Protein AF-A0A4S8II82-F1 (afdb_monomer)

pLDDT: mean 70.79, std 25.89, range [27.41, 98.06]

Foldseek 3Di:
DDDDDDDDDDDDDDDDDDDDDDDDDDDDDDDDDDDDDDDDDDDDDDDDDDDPDPPDDPPPPDDPPCQDQDPDDPDQQDADDFVLQLVLVVLCLCLQLVVLVLCCQVDPDPPADPDPQGRDHDLVVCQVCCVVSVPPDRPVVVQVLFVLAHDDDPDDDDRDDDHRPPVLVVLLVVQCVVCLVVLLLLVLVLLLLFPQSKAFVVLCCVCCQQLVHDNVCVPVRCVVCVQFWDWDFDPPDDPGTIMIGGNDDDVVSQAFPQRVVDVVVDDDDAFFQGADQFDAHPPRDDDPSLVVVSVVLSRGTQDGSSDDPVVDDPNGSNLLNSLLNSLQRNLVSTPQSKDFLVSVVVSCVRSVHDNCSSVSLSSRCRQWHWHCPPVTTMIHGPVQDDRSDGPDDRSNVVSSVVVSCSSCVVVVVVVVVVVVVVVVVDDDDDDDDDDDDDDDDDDDDDPDPDPDDDDDDDDDDDDDPDDDDDDDDDDDDDDDDDDDDDDDDDDDDDDDDD

Nearest PDB structures (foldseek):
  6fvy-assembly1_O  TM=4.590E-01  e=2.208E-01  Saccharomyces cerevisiae S288C

Sequence (498 aa):
MGFLAQSRFRLTKNPSKTRTGSVVGHGLSSIRSKPRRGRTIPPPTMPQPPAFCRLLSRLHRRPPISQPRRSFVDARVKWIRDRALDHAVEKEKHLQPFHALKDLLLFPSSAASSSPSGPSFPLAFIASHAADLRLPFRPIRFIRLFPSAFIASRSCPLPPPALPPAPLHDDERRAFEAVRPDAADRLLRLLMLVPRRRLPLCLVDRLRWDLGLPRDYARSLLPDYPDYFQIVPSTTGVGGALDLELVLYRKDLAVSAMERYAMKTGGYKKGMSLAFPLHFSRGFDLEKKVRKWLDEWQNLPYISPYEDASHLVPKSDLAEKWMVAMLHEVLHLFVPKKTEKENLVLLGDHLGLSPGFRKVITRHPGIFYVSNKLKTQTVVLREAYRRDLLVVKHPLMGLRYQYIHLMHKGKETDAKKKHSKSRIGAAHGSIDNDITPEDEESEEEDDEDEEEEEELSAASGVDTEDESDDECVSQSSTMEQRETTRHGTNRRVMLKNI

InterPro domains:
  IPR021099 Plant organelle RNA recognition domain [PF11955] (81-411)
  IPR045040 PORR family [PTHR31476] (68-452)

Organism: Musa balbisiana (NCBI:txid52838)

Solvent-accessible surface area (backbone atoms only — not comparable to full-atom values): 32759 Å² total; per-residue (Å²): 138,87,86,89,83,87,87,87,88,80,88,89,84,90,90,87,89,89,82,93,85,92,84,90,82,85,81,87,82,89,84,89,79,86,89,86,90,80,85,90,80,87,85,87,90,80,84,85,80,82,95,80,81,92,78,88,82,89,77,81,81,70,76,80,80,80,71,63,74,54,87,75,72,83,69,79,59,81,86,69,83,46,70,38,55,39,47,47,54,54,71,49,72,59,49,66,32,48,50,43,51,50,50,51,48,74,58,60,64,93,87,59,63,94,50,102,61,54,72,59,76,60,68,68,59,51,52,75,43,31,72,84,32,58,50,95,57,62,56,72,61,54,40,65,68,22,60,58,52,35,83,91,80,86,83,75,101,62,82,61,76,76,64,60,57,61,68,62,55,51,50,50,52,52,45,52,64,75,42,40,67,60,34,51,52,36,54,50,47,55,32,63,46,19,80,79,26,53,45,49,42,71,57,50,61,70,43,24,71,37,45,58,50,62,98,55,28,81,75,76,46,41,73,84,36,60,68,42,42,43,83,41,79,34,93,86,47,85,84,82,38,47,20,41,31,58,65,53,89,58,71,88,67,60,60,44,65,67,54,55,50,36,58,74,74,53,90,68,55,95,66,42,56,57,63,77,72,73,50,68,45,89,90,70,79,70,56,71,68,59,45,54,49,48,55,56,57,35,60,37,64,43,58,57,56,69,51,90,63,86,85,50,57,84,79,22,66,64,41,51,49,36,52,50,42,37,53,50,39,54,32,65,45,18,71,77,27,38,47,50,46,65,60,52,53,65,46,30,66,54,47,70,52,62,84,68,55,69,54,48,54,60,66,38,53,34,41,30,40,77,34,70,60,92,90,39,52,33,39,32,43,40,80,46,41,56,66,56,41,65,66,76,82,47,70,70,58,54,51,50,52,52,50,47,50,45,45,48,57,40,56,56,58,52,51,53,53,50,56,56,56,61,53,73,78,67,80,88,81,88,84,89,82,91,89,86,90,78,90,79,83,83,78,82,81,79,82,79,80,84,73,87,76,82,83,78,90,75,81,94,76,87,84,83,84,80,84,83,84,85,81,90,81,89,85,89,81,85,87,86,84,88,77,90,86,88,80,89,82,88,86,83,90,85,82,87,86,134

Mean predicted aligned error: 17.54 Å

Radius of gyration: 35.25 Å; Cα contacts (8 Å, |Δi|>4): 409; chains: 1; bounding box: 118×95×107 Å

Structure (mmCIF, N/CA/C/O backbone):
data_AF-A0A4S8II82-F1
#
_entry.id   AF-A0A4S8II82-F1
#
loop_
_atom_site.group_PDB
_atom_site.id
_atom_site.type_symbol
_atom_site.label_atom_id
_atom_site.label_alt_id
_atom_site.label_comp_id
_atom_site.label_asym_id
_atom_site.label_entity_id
_atom_site.label_seq_id
_atom_site.pdbx_PDB_ins_code
_atom_site.Cartn_x
_atom_site.Cartn_y
_atom_site.Cartn_z
_atom_site.occupancy
_atom_site.B_iso_or_equiv
_atom_site.auth_seq_id
_atom_site.auth_comp_id
_atom_site.auth_asym_id
_atom_site.auth_atom_id
_atom_site.pdbx_PDB_model_num
ATOM 1 N N . MET A 1 1 ? -12.672 -26.661 -49.103 1.00 34.97 1 MET A N 1
ATOM 2 C CA . MET A 1 1 ? -14.026 -26.438 -49.653 1.00 34.97 1 MET A CA 1
ATOM 3 C C . MET A 1 1 ? -14.680 -25.360 -48.785 1.00 34.97 1 MET A C 1
ATOM 5 O O . MET A 1 1 ? -15.247 -25.699 -47.766 1.00 34.97 1 MET A O 1
ATOM 9 N N . GLY A 1 2 ? -14.421 -24.061 -48.917 1.00 32.94 2 GLY A N 1
ATOM 10 C CA . GLY A 1 2 ? -14.462 -23.217 -50.109 1.00 32.94 2 GLY A CA 1
ATOM 11 C C . GLY A 1 2 ? -15.821 -22.513 -50.133 1.00 32.94 2 GLY A C 1
ATOM 12 O O . GLY A 1 2 ? -16.792 -23.199 -50.392 1.00 32.94 2 GLY A O 1
ATOM 13 N N . PHE A 1 3 ? -15.887 -21.217 -49.799 1.00 32.12 3 PHE A N 1
ATOM 14 C CA . PHE A 1 3 ? -16.589 -20.176 -50.572 1.00 32.12 3 PHE A CA 1
ATOM 15 C C . PHE A 1 3 ? -16.378 -18.780 -49.951 1.00 32.12 3 PHE A C 1
ATOM 17 O O . PHE A 1 3 ? -16.692 -18.524 -48.792 1.00 32.12 3 PHE A O 1
ATOM 24 N N . LEU A 1 4 ? -15.794 -17.901 -50.771 1.00 35.97 4 LEU A N 1
ATOM 25 C CA . LEU A 1 4 ? -15.682 -16.450 -50.621 1.00 35.97 4 LEU A CA 1
ATOM 26 C C . LEU A 1 4 ? -17.060 -15.778 -50.748 1.00 35.97 4 LEU A C 1
ATOM 28 O O . LEU A 1 4 ? -17.843 -16.178 -51.604 1.00 35.97 4 LEU A O 1
ATOM 32 N N . ALA A 1 5 ? -17.249 -14.639 -50.075 1.00 38.97 5 ALA A N 1
ATOM 33 C CA . ALA A 1 5 ? -18.019 -13.524 -50.631 1.00 38.97 5 ALA A CA 1
ATOM 34 C C . ALA A 1 5 ? -17.519 -12.180 -50.067 1.00 38.97 5 ALA A C 1
ATOM 36 O O . ALA A 1 5 ? -17.706 -11.858 -48.897 1.00 38.97 5 ALA A O 1
ATOM 37 N N . GLN A 1 6 ? -16.857 -11.403 -50.927 1.00 33.62 6 GLN A N 1
ATOM 38 C CA . GLN A 1 6 ? -16.626 -9.968 -50.759 1.00 33.62 6 GLN A CA 1
ATOM 39 C C . GLN A 1 6 ? -17.893 -9.209 -51.169 1.00 33.62 6 GLN A C 1
ATOM 41 O O . GLN A 1 6 ? -18.520 -9.568 -52.161 1.00 33.62 6 GLN A O 1
ATOM 46 N N . SER A 1 7 ? -18.194 -8.090 -50.509 1.00 32.97 7 SER A N 1
ATOM 47 C CA . SER A 1 7 ? -18.960 -7.018 -51.145 1.00 32.97 7 SER A CA 1
ATOM 48 C C . SER A 1 7 ? -18.387 -5.658 -50.753 1.00 32.97 7 SER A C 1
ATOM 50 O O . SER A 1 7 ? -18.339 -5.284 -49.582 1.00 32.97 7 SER A O 1
ATOM 52 N N . ARG A 1 8 ? -17.884 -4.952 -51.768 1.00 32.72 8 ARG A N 1
ATOM 53 C CA . ARG A 1 8 ? -17.504 -3.538 -51.762 1.00 32.72 8 ARG A CA 1
ATOM 54 C C . ARG A 1 8 ? -18.660 -2.760 -52.387 1.00 32.72 8 ARG A C 1
ATOM 56 O O . ARG A 1 8 ? -19.096 -3.131 -53.470 1.00 32.72 8 ARG A O 1
ATOM 63 N N . PHE A 1 9 ? -19.035 -1.622 -51.811 1.00 30.92 9 PHE A N 1
ATOM 64 C CA . PHE A 1 9 ? -19.701 -0.549 -52.554 1.00 30.92 9 PHE A CA 1
ATOM 65 C C . PHE A 1 9 ? -19.008 0.785 -52.262 1.00 30.92 9 PHE A C 1
ATOM 67 O O . PHE A 1 9 ? -18.718 1.121 -51.115 1.00 30.92 9 PHE A O 1
ATOM 74 N N . ARG A 1 10 ? -18.673 1.507 -53.335 1.00 31.06 10 ARG A N 1
ATOM 75 C CA . ARG A 1 10 ? -17.987 2.805 -53.359 1.00 31.06 10 ARG A CA 1
ATOM 76 C C . ARG A 1 10 ? -18.924 3.865 -53.948 1.00 31.06 10 ARG A C 1
ATOM 78 O O . ARG A 1 10 ? -19.571 3.593 -54.946 1.00 31.06 10 ARG A O 1
ATOM 85 N N . LEU A 1 11 ? -18.811 5.067 -53.371 1.00 30.30 11 LEU A N 1
ATOM 86 C CA . LEU A 1 11 ? -18.958 6.423 -53.932 1.00 30.30 11 LEU A CA 1
ATOM 87 C C . LEU A 1 11 ? -20.251 6.835 -54.655 1.00 30.30 11 LEU A C 1
ATOM 89 O O . LEU A 1 11 ? -20.523 6.345 -55.738 1.00 30.30 11 LEU A O 1
ATOM 93 N N . THR A 1 12 ? -20.792 7.983 -54.222 1.00 30.86 12 THR A N 1
ATOM 94 C CA . THR A 1 12 ? -20.881 9.197 -55.065 1.00 30.86 12 THR A CA 1
ATOM 95 C C . THR A 1 12 ? -20.719 10.466 -54.217 1.00 30.86 12 THR A C 1
ATOM 97 O O . THR A 1 12 ? -21.045 10.487 -53.034 1.00 30.86 12 THR A O 1
ATOM 100 N N . LYS A 1 13 ? -20.172 11.517 -54.834 1.00 33.19 13 LYS A N 1
ATOM 101 C CA . LYS A 1 13 ? -19.740 12.804 -54.266 1.00 33.19 13 LYS A CA 1
ATOM 102 C C . LYS A 1 13 ? -20.395 13.937 -55.081 1.00 33.19 13 LYS A C 1
ATOM 104 O O . LYS A 1 13 ? -20.659 13.713 -56.260 1.00 33.19 13 LYS A O 1
ATOM 109 N N . ASN A 1 14 ? -20.453 15.144 -54.495 1.00 32.50 14 ASN A N 1
ATOM 110 C CA . ASN A 1 14 ? -20.516 16.493 -55.122 1.00 32.50 14 ASN A CA 1
ATOM 111 C C . ASN A 1 14 ? -21.921 17.186 -55.223 1.00 32.50 14 ASN A C 1
ATOM 113 O O . ASN A 1 14 ? -22.923 16.536 -54.954 1.00 32.50 14 ASN A O 1
ATOM 117 N N . PRO A 1 15 ? -22.010 18.519 -55.494 1.00 53.16 15 PRO A N 1
ATOM 118 C CA . PRO A 1 15 ? -22.043 19.583 -54.463 1.00 53.16 15 PRO A CA 1
ATOM 119 C C . PRO A 1 15 ? -23.023 20.754 -54.796 1.00 53.16 15 PRO A C 1
ATOM 121 O O . PRO A 1 15 ? -23.588 20.792 -55.879 1.00 53.16 15 PRO A O 1
ATOM 124 N N . SER A 1 16 ? -23.146 21.788 -53.944 1.00 30.77 16 SER A N 1
ATOM 125 C CA . SER A 1 16 ? -23.405 23.182 -54.398 1.00 30.77 16 SER A CA 1
ATOM 126 C C . SER A 1 16 ? -23.344 24.220 -53.265 1.00 30.77 16 SER A C 1
ATOM 128 O O . SER A 1 16 ? -23.937 24.041 -52.205 1.00 30.77 16 SER A O 1
ATOM 130 N N . LYS A 1 17 ? -22.629 25.323 -53.531 1.00 34.03 17 LYS A N 1
ATOM 131 C CA . LYS A 1 17 ? -22.548 26.591 -52.773 1.00 34.03 17 LYS A CA 1
ATOM 132 C C . LYS A 1 17 ? -23.649 27.574 -53.210 1.00 34.03 17 LYS A C 1
ATOM 134 O O . LYS A 1 17 ? -24.075 27.467 -54.348 1.00 34.03 17 LYS A O 1
ATOM 139 N N . THR A 1 18 ? -23.924 28.576 -52.349 1.00 32.53 18 THR A N 1
ATOM 140 C CA . THR A 1 18 ? -24.274 30.024 -52.549 1.00 32.53 18 THR A CA 1
ATOM 141 C C . THR A 1 18 ? -25.428 30.442 -51.610 1.00 32.53 18 THR A C 1
ATOM 143 O O . THR A 1 18 ? -26.318 29.631 -51.426 1.00 32.53 18 THR A O 1
ATOM 146 N N . ARG A 1 19 ? -25.582 31.643 -51.019 1.00 29.03 19 ARG A N 1
ATOM 147 C CA . ARG A 1 19 ? -24.801 32.891 -50.839 1.00 29.03 19 ARG A CA 1
ATOM 148 C C . ARG A 1 19 ? -25.721 33.895 -50.061 1.00 29.03 19 ARG A C 1
ATOM 150 O O . ARG A 1 19 ? -26.850 34.082 -50.476 1.00 29.03 19 ARG A O 1
ATOM 157 N N . THR A 1 20 ? -25.211 34.512 -48.978 1.00 33.06 20 THR A N 1
ATOM 158 C CA . THR A 1 20 ? -25.446 35.877 -48.387 1.00 33.06 20 THR A CA 1
ATOM 159 C C . THR A 1 20 ? -26.822 36.496 -48.016 1.00 33.06 20 THR A C 1
ATOM 161 O O . THR A 1 20 ? -27.708 36.577 -48.855 1.00 33.06 20 THR A O 1
ATOM 164 N N . GLY A 1 21 ? -26.831 37.190 -46.849 1.00 28.27 21 GLY A N 1
ATOM 165 C CA . GLY A 1 21 ? -27.527 38.475 -46.536 1.00 28.27 21 GLY A CA 1
ATOM 166 C C . GLY A 1 21 ? -28.371 38.444 -45.239 1.00 28.27 21 GLY A C 1
ATOM 167 O O . GLY A 1 21 ? -29.439 37.858 -45.261 1.00 28.27 21 GLY A O 1
ATOM 168 N N . SER A 1 22 ? -27.904 38.811 -44.030 1.00 28.31 22 SER A N 1
ATOM 169 C CA . SER A 1 22 ? -27.637 40.137 -43.400 1.00 28.31 22 SER A CA 1
ATOM 170 C C . SER A 1 22 ? -28.824 41.114 -43.334 1.00 28.31 22 SER A C 1
ATOM 172 O O . SER A 1 22 ? -29.153 41.643 -44.384 1.00 28.31 22 SER A O 1
ATOM 174 N N . VAL A 1 23 ? -29.356 41.406 -42.124 1.00 32.66 23 VAL A N 1
ATOM 175 C CA . VAL A 1 23 ? -29.746 42.744 -41.577 1.00 32.66 23 VAL A CA 1
ATOM 176 C C . VAL A 1 23 ? -29.895 42.642 -40.031 1.00 32.66 23 VAL A C 1
ATOM 178 O O . VAL A 1 23 ? -30.739 41.899 -39.548 1.00 32.66 23 VAL A O 1
ATOM 181 N N . VAL A 1 24 ? -28.940 43.186 -39.257 1.00 33.00 24 VAL A N 1
ATOM 182 C CA . VAL A 1 24 ? -28.978 44.332 -38.299 1.00 33.00 24 VAL A CA 1
ATOM 183 C C . VAL A 1 24 ? -30.007 44.305 -37.149 1.00 33.00 24 VAL A C 1
ATOM 185 O O . VAL A 1 24 ? -31.209 44.257 -37.371 1.00 33.00 24 VAL A O 1
ATOM 188 N N . GLY A 1 25 ? -29.510 44.518 -35.918 1.00 30.92 25 GLY A N 1
ATOM 189 C CA . GLY A 1 25 ? -30.302 44.977 -34.769 1.00 30.92 25 GLY A CA 1
ATOM 190 C C . GLY A 1 25 ? -29.513 45.042 -33.451 1.00 30.92 25 GLY A C 1
ATOM 191 O O . GLY A 1 25 ? -29.401 44.044 -32.752 1.00 30.92 25 GLY A O 1
ATOM 192 N N . HIS A 1 26 ? -28.963 46.220 -33.141 1.00 31.69 26 HIS A N 1
ATOM 193 C CA . HIS A 1 26 ? -28.290 46.644 -31.896 1.00 31.69 26 HIS A CA 1
ATOM 194 C C . HIS A 1 26 ? -29.115 46.298 -30.627 1.00 31.69 26 HIS A C 1
ATOM 196 O O . HIS A 1 26 ? -30.333 46.239 -30.690 1.00 31.69 26 HIS A O 1
ATOM 202 N N . GLY A 1 27 ? -28.577 46.022 -29.435 1.00 28.98 27 GLY A N 1
ATOM 203 C CA . GLY A 1 27 ? -27.488 46.694 -28.730 1.00 28.98 27 GLY A CA 1
ATOM 204 C C . GLY A 1 27 ? -28.051 47.655 -27.666 1.00 28.98 27 GLY A C 1
ATOM 205 O O . GLY A 1 27 ? -28.407 48.772 -28.005 1.00 28.98 27 GLY A O 1
ATOM 206 N N . LEU A 1 28 ? -28.054 47.204 -26.400 1.00 29.52 28 LEU A N 1
ATOM 207 C CA . LEU A 1 28 ? -27.974 47.977 -25.143 1.00 29.52 28 LEU A CA 1
ATOM 208 C C . LEU A 1 28 ? -29.065 49.024 -24.822 1.00 29.52 28 LEU A C 1
ATOM 210 O O . LEU A 1 28 ? -29.148 50.074 -25.442 1.00 29.52 28 LEU A O 1
ATOM 214 N N . SER A 1 29 ? -29.761 48.853 -23.692 1.00 29.94 29 SER A N 1
ATOM 215 C CA . SER A 1 29 ? -29.536 49.689 -22.493 1.00 29.94 29 SER A CA 1
ATOM 216 C C . SER A 1 29 ? -30.547 49.411 -21.374 1.00 29.94 29 SER A C 1
ATOM 218 O O . SER A 1 29 ? -31.754 49.302 -21.559 1.00 29.94 29 SER A O 1
ATOM 220 N N . SER A 1 30 ? -29.972 49.294 -20.180 1.00 27.84 30 SER A N 1
ATOM 221 C CA . SER A 1 30 ? -30.591 49.427 -18.866 1.00 27.84 30 SER A CA 1
ATOM 222 C C . SER A 1 30 ? -31.311 50.771 -18.728 1.00 27.84 30 SER A C 1
ATOM 224 O O . SER A 1 30 ? -30.749 51.769 -19.158 1.00 27.84 30 SER A O 1
ATOM 226 N N . ILE A 1 31 ? -32.475 50.812 -18.067 1.00 32.25 31 ILE A N 1
ATOM 227 C CA . ILE A 1 31 ? -32.811 51.816 -17.042 1.00 32.25 31 ILE A CA 1
ATOM 228 C C . ILE A 1 31 ? -33.993 51.310 -16.206 1.00 32.25 31 ILE A C 1
ATOM 230 O O . ILE A 1 31 ? -35.027 50.853 -16.683 1.00 32.25 31 ILE A O 1
ATOM 234 N N . ARG A 1 32 ? -33.770 51.412 -14.902 1.00 27.81 32 ARG A N 1
ATOM 235 C CA . ARG A 1 32 ? -34.630 51.092 -13.773 1.00 27.81 32 ARG A CA 1
ATOM 236 C C . ARG A 1 32 ? -35.510 52.307 -13.468 1.00 27.81 32 ARG A C 1
ATOM 238 O O . ARG A 1 32 ? -34.970 53.383 -13.230 1.00 27.81 32 ARG A O 1
ATOM 245 N N . SER A 1 33 ? -36.825 52.137 -13.346 1.00 31.55 33 SER A N 1
ATOM 246 C CA . SER A 1 33 ? -37.680 53.100 -12.637 1.00 31.55 33 SER A CA 1
ATOM 247 C C . SER A 1 33 ? -38.839 52.399 -11.911 1.00 31.55 33 SER A C 1
ATOM 249 O O . SER A 1 33 ? -39.635 51.659 -12.476 1.00 31.55 33 SER A O 1
ATOM 251 N N . LYS A 1 34 ? -38.871 52.610 -10.590 1.00 32.81 34 LYS A N 1
ATOM 252 C CA . LYS A 1 34 ? -39.990 52.360 -9.657 1.00 32.81 34 LYS A CA 1
ATOM 253 C C . LYS A 1 34 ? -41.171 53.286 -10.032 1.00 32.81 34 LYS A C 1
ATOM 255 O O . LYS A 1 34 ? -40.877 54.364 -10.551 1.00 32.81 34 LYS A O 1
ATOM 260 N N . PRO A 1 35 ? -42.456 52.999 -9.691 1.00 38.91 35 PRO A N 1
ATOM 261 C CA . PRO A 1 35 ? -42.912 53.253 -8.311 1.00 38.91 35 PRO A CA 1
ATOM 262 C C . PRO A 1 35 ? -44.172 52.519 -7.776 1.00 38.91 35 PRO A C 1
ATOM 264 O O . PRO A 1 35 ? -44.986 51.972 -8.502 1.00 38.91 35 PRO A O 1
ATOM 267 N N . ARG A 1 36 ? -44.347 52.719 -6.457 1.00 32.22 36 ARG A N 1
ATOM 268 C CA . ARG A 1 36 ? -45.591 52.927 -5.679 1.00 32.22 36 ARG A CA 1
ATOM 269 C C . ARG A 1 36 ? -46.283 51.760 -4.950 1.00 32.22 36 ARG A C 1
ATOM 271 O O . ARG A 1 36 ? -46.526 50.681 -5.463 1.00 32.22 36 ARG A O 1
ATOM 278 N N . ARG A 1 37 ? -46.588 52.092 -3.685 1.00 35.03 37 ARG A N 1
ATOM 279 C CA . ARG A 1 37 ? -47.259 51.341 -2.616 1.00 35.03 37 ARG A CA 1
ATOM 280 C C . ARG A 1 37 ? -48.743 51.109 -2.925 1.00 35.03 37 ARG A C 1
ATOM 282 O O . ARG A 1 37 ? -49.405 52.024 -3.406 1.00 35.03 37 ARG A O 1
ATOM 289 N N . GLY A 1 38 ? -49.270 49.965 -2.495 1.00 32.03 38 GLY A N 1
ATOM 290 C CA . GLY A 1 38 ? -50.700 49.657 -2.418 1.00 32.03 38 GLY A CA 1
ATOM 291 C C . GLY A 1 38 ? -50.959 48.610 -1.329 1.00 32.03 38 GLY A C 1
ATOM 292 O O . GLY A 1 38 ? -50.119 47.754 -1.091 1.00 32.03 38 GLY A O 1
ATOM 293 N N . ARG A 1 39 ? -52.068 48.776 -0.609 1.00 34.50 39 ARG A N 1
ATOM 294 C CA . ARG A 1 39 ? -52.406 48.216 0.710 1.00 34.50 39 ARG A CA 1
ATOM 295 C C . ARG A 1 39 ? -52.763 46.721 0.738 1.00 34.50 39 ARG A C 1
ATOM 297 O O . ARG A 1 39 ? -53.229 46.147 -0.235 1.00 34.50 39 ARG A O 1
ATOM 304 N N . THR A 1 40 ? -52.598 46.183 1.943 1.00 33.47 40 THR A N 1
ATOM 305 C CA . THR A 1 40 ? -53.017 44.901 2.525 1.00 33.47 40 THR A CA 1
ATOM 306 C C . THR A 1 40 ? -54.513 44.584 2.381 1.00 33.47 40 THR A C 1
ATOM 308 O O . THR A 1 40 ? -55.357 45.422 2.693 1.00 33.47 40 THR A O 1
ATOM 311 N N . ILE A 1 41 ? -54.820 43.331 2.021 1.00 39.59 41 ILE A N 1
ATOM 312 C CA . ILE A 1 41 ? -56.115 42.645 2.200 1.00 39.59 41 ILE A CA 1
ATOM 313 C C . ILE A 1 41 ? -55.797 41.229 2.732 1.00 39.59 41 ILE A C 1
ATOM 315 O O . ILE A 1 41 ? -54.941 40.569 2.138 1.00 39.59 41 ILE A O 1
ATOM 319 N N . PRO A 1 42 ? -56.407 40.748 3.834 1.00 47.59 42 PRO A N 1
ATOM 320 C CA . PRO A 1 42 ? -56.178 39.393 4.342 1.00 47.59 42 PRO A CA 1
ATOM 321 C C . PRO A 1 42 ? -57.095 38.353 3.661 1.00 47.59 42 PRO A C 1
ATOM 323 O O . PRO A 1 42 ? -58.258 38.662 3.395 1.00 47.59 42 PRO A O 1
ATOM 326 N N . PRO A 1 43 ? -56.626 37.114 3.408 1.00 46.84 43 PRO A N 1
ATOM 327 C CA . PRO A 1 43 ? -57.484 36.008 2.981 1.00 46.84 43 PRO A CA 1
ATOM 328 C C . PRO A 1 43 ? -58.142 35.267 4.173 1.00 46.84 43 PRO A C 1
ATOM 330 O O . PRO A 1 43 ? -57.645 35.346 5.299 1.00 46.84 43 PRO A O 1
ATOM 333 N N . PRO A 1 44 ? -59.265 34.558 3.938 1.00 40.75 44 PRO A N 1
ATOM 334 C CA . PRO A 1 44 ? -60.189 34.098 4.976 1.00 40.75 44 PRO A CA 1
ATOM 335 C C . PRO A 1 44 ? -59.754 32.817 5.702 1.00 40.75 44 PRO A C 1
ATOM 337 O O . PRO A 1 44 ? -59.125 31.921 5.143 1.00 40.75 44 PRO A O 1
ATOM 340 N N . THR A 1 45 ? -60.166 32.733 6.966 1.00 41.88 45 THR A N 1
ATOM 341 C CA . THR A 1 45 ? -60.021 31.592 7.877 1.00 41.88 45 THR A CA 1
ATOM 342 C C . THR A 1 45 ? -61.016 30.477 7.535 1.00 41.88 45 THR A C 1
ATOM 344 O O . THR A 1 45 ? -62.209 30.738 7.417 1.00 41.88 45 THR A O 1
ATOM 347 N N . MET A 1 46 ? -60.538 29.232 7.442 1.00 36.94 46 MET A N 1
ATOM 348 C CA . MET A 1 46 ? -61.340 27.996 7.402 1.00 36.94 46 MET A CA 1
ATOM 349 C C . MET A 1 46 ? -60.661 26.909 8.273 1.00 36.94 46 MET A C 1
ATOM 351 O O . MET A 1 46 ? -59.469 27.027 8.562 1.00 36.94 46 MET A O 1
ATOM 355 N N . PRO A 1 47 ? -61.417 25.911 8.774 1.00 39.09 47 PRO A N 1
ATOM 356 C CA . PRO A 1 47 ? -61.312 25.434 10.155 1.00 39.09 47 PRO A CA 1
ATOM 357 C C . PRO A 1 47 ? -60.387 24.225 10.368 1.00 39.09 47 PRO A C 1
ATOM 359 O O . PRO A 1 47 ? -60.134 23.425 9.471 1.00 39.09 47 PRO A O 1
ATOM 362 N N . GLN A 1 48 ? -59.925 24.085 11.612 1.00 44.00 48 GLN A N 1
ATOM 363 C CA . GLN A 1 48 ? -59.130 22.961 12.118 1.00 44.00 48 GLN A CA 1
ATOM 364 C C . GLN A 1 48 ? -59.963 21.663 12.210 1.00 44.00 48 GLN A C 1
ATOM 366 O O . GLN A 1 48 ? -61.093 21.718 12.701 1.00 44.00 48 GLN A O 1
ATOM 371 N N . PRO A 1 49 ? -59.422 20.490 11.827 1.00 40.34 49 PRO A N 1
ATOM 372 C CA . PRO A 1 49 ? -60.046 19.199 12.108 1.00 40.34 49 PRO A CA 1
ATOM 373 C C . PRO A 1 49 ? -59.801 18.740 13.565 1.00 40.34 49 PRO A C 1
ATOM 375 O O . PRO A 1 49 ? -58.795 19.111 14.176 1.00 40.34 49 PRO A O 1
ATOM 378 N N . PRO A 1 50 ? -60.715 17.937 14.146 1.00 37.34 50 PRO A N 1
ATOM 379 C CA . PRO A 1 50 ? -60.763 17.671 15.579 1.00 37.34 50 PRO A CA 1
ATOM 380 C C . PRO A 1 50 ? -59.658 16.731 16.076 1.00 37.34 50 PRO A C 1
ATOM 382 O O . PRO A 1 50 ? -59.228 15.785 15.416 1.00 37.34 50 PRO A O 1
ATOM 385 N N . ALA A 1 51 ? -59.236 16.993 17.310 1.00 45.84 51 ALA A N 1
ATOM 386 C CA . ALA A 1 51 ? -58.215 16.266 18.041 1.00 45.84 51 ALA A CA 1
ATOM 387 C C . ALA A 1 51 ? -58.731 14.919 18.571 1.00 45.84 51 ALA A C 1
ATOM 389 O O . ALA A 1 51 ? -59.098 14.835 19.732 1.00 45.84 51 ALA A O 1
ATOM 390 N N . PHE A 1 52 ? -58.696 13.853 17.773 1.00 39.31 52 PHE A N 1
ATOM 391 C CA . PHE A 1 52 ? -58.752 12.480 18.295 1.00 39.31 52 PHE A CA 1
ATOM 392 C C . PHE A 1 52 ? -57.990 11.525 17.375 1.00 39.31 52 PHE A C 1
ATOM 394 O O . PHE A 1 52 ? -58.534 11.010 16.410 1.00 39.31 52 PHE A O 1
ATOM 401 N N . CYS A 1 53 ? -56.701 11.347 17.678 1.00 3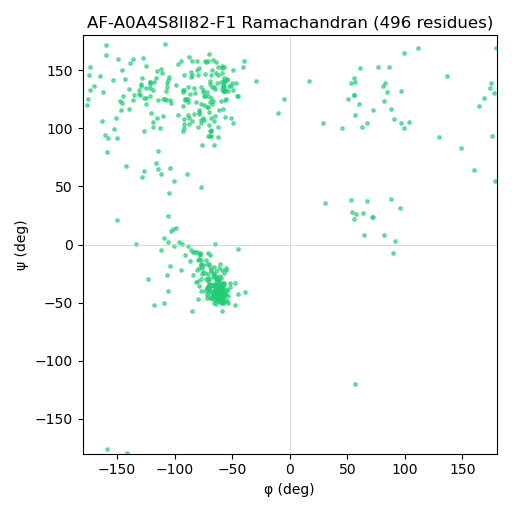4.00 53 CYS A N 1
ATOM 402 C CA . CYS A 1 53 ? -55.904 10.116 17.525 1.00 34.00 53 CYS A CA 1
ATOM 403 C C . CYS A 1 53 ? -54.455 10.418 17.960 1.00 34.00 53 CYS A C 1
ATOM 405 O O . CYS A 1 53 ? -53.490 10.240 17.224 1.00 34.00 53 CYS A O 1
ATOM 407 N N . ARG A 1 54 ? -54.290 10.934 19.187 1.00 37.16 54 ARG A N 1
ATOM 408 C CA . ARG A 1 54 ? -52.990 11.050 19.872 1.00 37.16 54 ARG A CA 1
ATOM 409 C C . ARG A 1 54 ? -52.830 9.926 20.891 1.00 37.16 54 ARG A C 1
ATOM 411 O O . ARG A 1 54 ? -52.587 10.185 22.057 1.00 37.16 54 ARG A O 1
ATOM 418 N N . LEU A 1 55 ? -52.977 8.682 20.463 1.00 39.56 55 LEU A N 1
ATOM 419 C CA . LEU A 1 55 ? -52.556 7.500 21.213 1.00 39.56 55 LEU A CA 1
ATOM 420 C C . LEU A 1 55 ? -52.447 6.371 20.195 1.00 39.56 55 LEU A C 1
ATOM 422 O O . LEU A 1 55 ? -53.466 5.812 19.829 1.00 39.56 55 LEU A O 1
ATOM 426 N N . LEU A 1 56 ? -51.234 6.156 19.673 1.00 40.69 56 LEU A N 1
ATOM 427 C CA . LEU A 1 56 ? -50.662 4.901 19.145 1.00 40.69 56 LEU A CA 1
ATOM 428 C C . LEU A 1 56 ? -49.467 5.229 18.226 1.00 40.69 56 LEU A C 1
ATOM 430 O O . LEU A 1 56 ? -49.458 4.982 17.028 1.00 40.69 56 LEU A O 1
ATOM 434 N N . SER A 1 57 ? -48.424 5.815 18.810 1.00 35.66 57 SER A N 1
ATOM 435 C CA . SER A 1 57 ? -47.071 5.844 18.221 1.00 35.66 57 SER A CA 1
ATOM 436 C C . SER A 1 57 ? -45.981 5.887 19.301 1.00 35.66 57 SER A C 1
ATOM 438 O O . SER A 1 57 ? -44.835 6.254 19.060 1.00 35.66 57 SER A O 1
ATOM 440 N N . ARG A 1 58 ? -46.329 5.458 20.523 1.00 41.97 58 ARG A N 1
ATOM 441 C CA . ARG A 1 58 ? -45.424 5.371 21.676 1.00 41.97 58 ARG A CA 1
ATOM 442 C C . ARG A 1 58 ? -45.001 3.937 21.993 1.00 41.97 58 ARG A C 1
ATOM 444 O O . ARG A 1 58 ? -44.973 3.580 23.156 1.00 41.97 58 ARG A O 1
ATOM 451 N N . LEU A 1 59 ? -44.641 3.125 21.003 1.00 41.28 59 LEU A N 1
ATOM 452 C CA . LEU A 1 59 ? -43.829 1.925 21.237 1.00 41.28 59 LEU A CA 1
ATOM 453 C C . LEU A 1 59 ? -42.899 1.731 20.034 1.00 41.28 59 LEU A C 1
ATOM 455 O O . LEU A 1 59 ? -43.365 1.724 18.901 1.00 41.28 59 LEU A O 1
ATOM 459 N N . HIS A 1 60 ? -41.601 1.581 20.316 1.00 41.50 60 HIS A N 1
ATOM 460 C CA . HIS A 1 60 ? -40.433 1.559 19.410 1.00 41.50 60 HIS A CA 1
ATOM 461 C C . HIS A 1 60 ? -39.671 2.875 19.208 1.00 41.50 60 HIS A C 1
ATOM 463 O O . HIS A 1 60 ? -38.976 3.060 18.209 1.00 41.50 60 HIS A O 1
ATOM 469 N N . ARG A 1 61 ? -39.642 3.736 20.233 1.00 33.19 61 ARG A N 1
ATOM 470 C CA . ARG A 1 61 ? -38.474 4.603 20.422 1.00 33.19 61 ARG A CA 1
ATOM 471 C C . ARG A 1 61 ? -37.321 3.704 20.885 1.00 33.19 61 ARG A C 1
ATOM 473 O O . ARG A 1 61 ? -37.218 3.396 22.068 1.00 33.19 61 ARG A O 1
ATOM 480 N N . ARG A 1 62 ? -36.505 3.214 19.942 1.00 37.16 62 ARG A N 1
ATOM 481 C CA . ARG A 1 62 ? -35.195 2.635 20.281 1.00 37.16 62 ARG A CA 1
ATOM 482 C C . ARG A 1 62 ? -34.466 3.654 21.167 1.00 37.16 62 ARG A C 1
ATOM 484 O O . ARG A 1 62 ? -34.556 4.851 20.869 1.00 37.16 62 ARG A O 1
ATOM 491 N N . PRO A 1 63 ? -33.811 3.234 22.261 1.00 33.25 63 PRO A N 1
ATOM 492 C CA . PRO A 1 63 ? -33.079 4.178 23.088 1.00 33.25 63 PRO A CA 1
ATOM 493 C C . PRO A 1 63 ? -32.045 4.886 22.201 1.00 33.25 63 PRO A C 1
ATOM 495 O O . PRO A 1 63 ? -31.468 4.234 21.322 1.00 33.25 63 PRO A O 1
ATOM 498 N N . PRO A 1 64 ? -31.818 6.202 22.368 1.00 37.88 64 PRO A N 1
ATOM 499 C CA . PRO A 1 64 ? -30.663 6.824 21.749 1.00 37.88 64 PRO A CA 1
ATOM 500 C C . PRO A 1 64 ? -29.450 6.068 22.283 1.00 37.88 64 PRO A C 1
ATOM 502 O O . PRO A 1 64 ? -29.219 6.039 23.490 1.00 37.88 64 PRO A O 1
ATOM 505 N N . ILE A 1 65 ? -28.720 5.392 21.396 1.00 41.81 65 ILE A N 1
ATOM 506 C CA . ILE A 1 65 ? -27.414 4.845 21.739 1.00 41.81 65 ILE A CA 1
ATOM 507 C C . ILE A 1 65 ? -26.582 6.076 22.081 1.00 41.81 65 ILE A C 1
ATOM 509 O O . ILE A 1 65 ? -26.180 6.826 21.193 1.00 41.81 65 ILE A O 1
ATOM 513 N N . SER A 1 66 ? -26.408 6.337 23.374 1.00 41.66 66 SER A N 1
ATOM 514 C CA . SER A 1 66 ? -25.480 7.335 23.875 1.00 41.66 66 SER A CA 1
ATOM 515 C C . SER A 1 66 ? -24.086 6.842 23.514 1.00 41.66 66 SER A C 1
ATOM 517 O O . SER A 1 66 ? -23.454 6.116 24.279 1.00 41.66 66 SER A O 1
ATOM 519 N N . GLN A 1 67 ? -23.636 7.149 22.302 1.00 47.69 67 GLN A N 1
ATOM 520 C CA . GLN A 1 67 ? -22.250 6.918 21.940 1.00 47.69 67 GLN A CA 1
ATOM 521 C C . GLN A 1 67 ? -21.419 7.897 22.773 1.00 47.69 67 GLN A C 1
ATOM 523 O O . GLN A 1 67 ? -21.678 9.105 22.716 1.00 47.69 67 GLN A O 1
ATOM 528 N N . PRO A 1 68 ? -20.481 7.408 23.599 1.00 44.19 68 PRO A N 1
ATOM 529 C CA . PRO A 1 68 ? -19.669 8.288 24.414 1.00 44.19 68 PRO A CA 1
ATOM 530 C C . PRO A 1 68 ? -18.906 9.254 23.502 1.00 44.19 68 PRO A C 1
ATOM 532 O O . PRO A 1 68 ? -18.316 8.865 22.491 1.00 44.19 68 PRO A O 1
ATOM 535 N N . ARG A 1 69 ? -18.930 10.540 23.867 1.00 50.19 69 ARG A N 1
ATOM 536 C CA . ARG A 1 69 ? -17.929 11.503 23.396 1.00 50.19 69 ARG A CA 1
ATOM 537 C C . ARG A 1 69 ? -16.560 10.946 23.801 1.00 50.19 69 ARG A C 1
ATOM 539 O O . ARG A 1 69 ? -16.443 10.515 24.943 1.00 50.19 69 ARG A O 1
ATOM 546 N N . ARG A 1 70 ? -15.596 10.921 22.863 1.00 49.97 70 ARG A N 1
ATOM 547 C CA . ARG A 1 70 ? -14.212 10.407 23.003 1.00 49.97 70 ARG A CA 1
ATOM 548 C C . ARG A 1 70 ? -13.809 10.075 24.441 1.00 49.97 70 ARG A C 1
ATOM 550 O O . ARG A 1 70 ? -13.622 10.987 25.244 1.00 49.97 70 ARG A O 1
ATOM 557 N N . SER A 1 71 ? -13.584 8.798 24.730 1.00 56.44 71 SER A N 1
ATOM 558 C CA . SER A 1 71 ? -12.974 8.396 26.003 1.00 56.44 71 SER A CA 1
ATOM 559 C C . SER A 1 71 ? -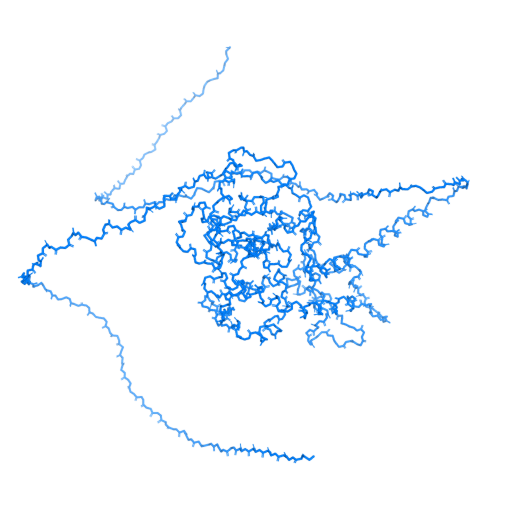11.442 8.548 25.978 1.00 56.44 71 SER A C 1
ATOM 561 O O . SER A 1 71 ? -10.817 8.754 27.018 1.00 56.44 71 SER A O 1
ATOM 563 N N . PHE A 1 72 ? -10.838 8.555 24.781 1.00 58.75 72 PHE A N 1
ATOM 564 C CA . PHE A 1 72 ? -9.417 8.836 24.580 1.00 58.75 72 PHE A CA 1
ATOM 565 C C . PHE A 1 72 ? -9.166 10.321 24.304 1.00 58.75 72 PHE A C 1
ATOM 567 O O . PHE A 1 72 ? -9.291 10.828 23.182 1.00 58.75 72 PHE A O 1
ATOM 574 N N . VAL A 1 73 ? -8.790 11.028 25.367 1.00 49.84 73 VAL A N 1
ATOM 575 C CA . VAL A 1 73 ? -8.172 12.355 25.305 1.00 49.84 73 VAL A CA 1
ATOM 576 C C . VAL A 1 73 ? -6.786 12.183 24.703 1.00 49.84 73 VAL A C 1
ATOM 578 O O . VAL A 1 73 ? -5.896 11.765 25.422 1.00 49.84 73 VAL A O 1
ATOM 581 N N . ASP A 1 74 ? -6.645 12.449 23.401 1.00 55.09 74 ASP A N 1
ATOM 582 C CA . ASP A 1 74 ? -5.421 12.863 22.682 1.00 55.09 74 ASP A CA 1
ATOM 583 C C . ASP A 1 74 ? -4.064 12.353 23.221 1.00 55.09 74 ASP A C 1
ATOM 585 O O . ASP A 1 74 ? -3.070 13.081 23.198 1.00 55.09 74 ASP A O 1
ATOM 589 N N . ALA A 1 75 ? -4.004 11.121 23.741 1.00 60.47 75 ALA A N 1
ATOM 590 C CA . ALA A 1 75 ? -2.833 10.688 24.480 1.00 60.47 75 ALA A CA 1
ATOM 591 C C . ALA A 1 75 ? -1.743 10.435 23.450 1.00 60.47 75 ALA A C 1
ATOM 593 O O . ALA A 1 75 ? -1.909 9.654 22.506 1.00 60.47 75 ALA A O 1
ATOM 594 N N . ARG A 1 76 ? -0.643 11.170 23.594 1.00 63.47 76 ARG A N 1
ATOM 595 C CA . ARG A 1 76 ? 0.506 11.051 22.708 1.00 63.47 76 ARG A CA 1
ATOM 596 C C . ARG A 1 76 ? 1.149 9.703 22.978 1.00 63.47 76 ARG A C 1
ATOM 598 O O . ARG A 1 76 ? 1.901 9.544 23.933 1.00 63.47 76 ARG A O 1
ATOM 605 N N . VAL A 1 77 ? 0.825 8.723 22.144 1.00 74.94 77 VAL A N 1
ATOM 606 C CA . VAL A 1 77 ? 1.474 7.423 22.221 1.00 74.94 77 VAL A CA 1
ATOM 607 C C . VAL A 1 77 ? 2.920 7.598 21.766 1.00 74.94 77 VAL A C 1
ATOM 609 O O . VAL A 1 77 ? 3.176 8.096 20.669 1.00 74.94 77 VAL A O 1
ATOM 612 N N . LYS A 1 78 ? 3.871 7.238 22.633 1.00 82.00 78 LYS A N 1
ATOM 613 C CA . LYS A 1 78 ? 5.301 7.345 22.336 1.00 82.00 78 LYS A CA 1
ATOM 614 C C . LYS A 1 78 ? 5.620 6.493 21.110 1.00 82.00 78 LYS A C 1
ATOM 616 O O . LYS A 1 78 ? 5.362 5.295 21.105 1.00 82.00 78 LYS A O 1
ATOM 621 N N . TRP A 1 79 ? 6.199 7.097 20.078 1.00 87.38 79 TRP A N 1
ATOM 622 C CA . TRP A 1 79 ? 6.726 6.331 18.955 1.00 87.38 79 TRP A CA 1
ATOM 623 C C . TRP A 1 79 ? 7.994 5.593 19.399 1.00 87.38 79 TRP A C 1
ATOM 625 O O . TRP A 1 79 ? 8.874 6.186 20.024 1.00 87.38 79 TRP A O 1
ATOM 635 N N . ILE A 1 80 ? 8.077 4.296 19.100 1.00 88.94 80 ILE A N 1
ATOM 636 C CA . ILE A 1 80 ? 9.248 3.467 19.399 1.00 88.94 80 ILE A CA 1
ATOM 637 C C . ILE A 1 80 ? 9.715 2.807 18.112 1.00 88.94 80 ILE A C 1
ATOM 639 O O . ILE A 1 80 ? 8.943 2.114 17.442 1.00 88.94 80 ILE A O 1
ATOM 643 N N . ARG A 1 81 ? 10.999 3.008 17.817 1.00 90.69 81 ARG A N 1
ATOM 644 C CA . ARG A 1 81 ? 11.670 2.472 16.639 1.00 90.69 81 ARG A CA 1
ATOM 645 C C . ARG A 1 81 ? 11.586 0.949 16.594 1.00 90.69 81 ARG A C 1
ATOM 647 O O . ARG A 1 81 ? 11.805 0.273 17.598 1.00 90.69 81 ARG A O 1
ATOM 654 N N . ASP A 1 82 ? 11.305 0.421 15.411 1.00 93.88 82 ASP A N 1
ATOM 655 C CA . ASP A 1 82 ? 11.332 -1.006 15.114 1.00 93.88 82 ASP A CA 1
ATOM 656 C C . ASP A 1 82 ? 12.380 -1.259 14.027 1.00 93.88 82 ASP A C 1
ATOM 658 O O . ASP A 1 82 ? 12.149 -0.989 12.846 1.00 93.88 82 ASP A O 1
ATOM 662 N N . ARG A 1 83 ? 13.563 -1.739 14.438 1.00 94.00 83 ARG A N 1
ATOM 663 C CA . ARG A 1 83 ? 14.714 -1.917 13.537 1.00 94.00 83 ARG A CA 1
ATOM 664 C C . ARG A 1 83 ? 14.396 -2.859 12.374 1.00 94.00 83 ARG A C 1
ATOM 666 O O . ARG A 1 83 ? 14.849 -2.617 11.261 1.00 94.00 83 ARG A O 1
ATOM 673 N N . ALA A 1 84 ? 13.595 -3.897 12.611 1.00 94.44 84 ALA A N 1
ATOM 674 C CA . ALA A 1 84 ? 13.294 -4.891 11.589 1.00 94.44 84 ALA A CA 1
ATOM 675 C C . ALA A 1 84 ? 12.331 -4.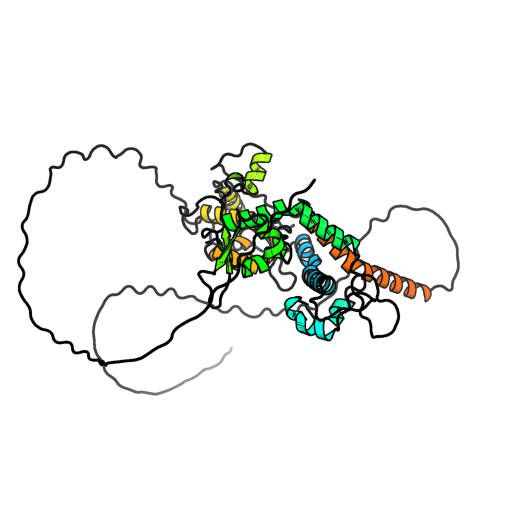342 10.524 1.00 94.44 84 ALA A C 1
ATOM 677 O O . ALA A 1 84 ? 12.530 -4.557 9.328 1.00 94.44 84 ALA A O 1
ATOM 678 N N . LEU A 1 85 ? 11.322 -3.570 10.941 1.00 95.44 85 LEU A N 1
ATOM 679 C CA . LEU A 1 85 ? 10.416 -2.900 10.003 1.00 95.44 85 LEU A CA 1
ATOM 680 C C . LEU A 1 85 ? 11.102 -1.748 9.262 1.00 95.44 85 LEU A C 1
ATOM 682 O O . LEU A 1 85 ? 10.843 -1.554 8.075 1.00 95.44 85 LEU A O 1
ATOM 686 N N . ASP A 1 86 ? 12.006 -1.021 9.921 1.00 96.25 86 ASP A N 1
ATOM 687 C CA . ASP A 1 86 ? 12.863 -0.032 9.259 1.00 96.25 86 ASP A CA 1
ATOM 688 C C . ASP A 1 86 ? 13.720 -0.685 8.168 1.00 96.25 86 ASP A C 1
ATOM 690 O O . ASP A 1 86 ? 13.745 -0.196 7.038 1.00 96.25 86 ASP A O 1
ATOM 694 N N . HIS A 1 87 ? 14.350 -1.826 8.467 1.00 95.56 87 HIS A N 1
ATOM 695 C CA . HIS A 1 87 ? 15.126 -2.588 7.487 1.00 95.56 87 HIS A CA 1
ATOM 696 C C . HIS A 1 87 ? 14.256 -3.058 6.308 1.00 95.56 87 HIS A C 1
ATOM 698 O O . HIS A 1 87 ? 14.665 -2.973 5.149 1.00 95.56 87 HIS A O 1
ATOM 704 N N . ALA A 1 88 ? 13.007 -3.469 6.566 1.00 94.94 88 ALA A N 1
ATOM 705 C CA . ALA A 1 88 ? 12.066 -3.854 5.513 1.00 94.94 88 ALA A CA 1
ATOM 706 C C . ALA A 1 88 ? 11.703 -2.708 4.550 1.00 94.94 88 ALA A C 1
ATOM 708 O O . ALA A 1 88 ? 11.340 -2.948 3.391 1.00 94.94 88 ALA A O 1
ATOM 709 N N . VAL A 1 89 ? 11.755 -1.462 5.020 1.00 95.94 89 VAL A N 1
ATOM 710 C CA . VAL A 1 89 ? 11.588 -0.266 4.183 1.00 95.94 89 VAL A CA 1
ATOM 711 C C . VAL A 1 89 ? 12.890 0.049 3.452 1.00 95.94 89 VAL A C 1
ATOM 713 O O . VAL A 1 89 ? 12.880 0.247 2.237 1.00 95.94 89 VAL A O 1
ATOM 716 N N . GLU A 1 90 ? 14.007 0.034 4.169 1.00 94.81 90 GLU A N 1
ATOM 717 C CA . GLU A 1 90 ? 15.327 0.419 3.674 1.00 94.81 90 GLU A CA 1
ATOM 718 C C . GLU A 1 90 ? 15.849 -0.489 2.554 1.00 94.81 90 GLU A C 1
ATOM 720 O O . GLU A 1 90 ? 16.364 0.011 1.552 1.00 94.81 90 GLU A O 1
ATOM 725 N N . LYS A 1 91 ? 15.619 -1.804 2.635 1.00 92.19 91 LYS A N 1
ATOM 726 C CA . LYS A 1 91 ? 16.053 -2.757 1.597 1.00 92.19 91 LYS A CA 1
ATOM 727 C C . LYS A 1 91 ? 15.438 -2.518 0.212 1.00 92.19 91 LYS A C 1
ATOM 729 O O . LYS A 1 91 ? 15.980 -2.963 -0.794 1.00 92.19 91 LYS A O 1
ATOM 734 N N . GLU A 1 92 ? 14.320 -1.794 0.131 1.00 92.12 92 GLU A N 1
ATOM 735 C CA . GLU A 1 92 ? 13.647 -1.456 -1.132 1.00 92.12 92 GLU A CA 1
ATOM 736 C C . GLU A 1 92 ? 14.027 -0.066 -1.682 1.00 92.12 92 GLU A C 1
ATOM 738 O O . GLU A 1 92 ? 13.535 0.324 -2.744 1.00 92.12 92 GLU A O 1
ATOM 743 N N . LYS A 1 93 ? 14.939 0.667 -1.021 1.00 91.50 93 LYS A N 1
ATOM 744 C CA . LYS A 1 93 ? 15.339 2.058 -1.334 1.00 91.50 93 LYS A CA 1
ATOM 745 C C . LYS A 1 93 ? 15.574 2.347 -2.813 1.00 91.50 93 LYS A C 1
ATOM 747 O O . LYS A 1 93 ? 15.195 3.400 -3.318 1.00 91.50 93 LYS A O 1
ATOM 752 N N . HIS A 1 94 ? 16.245 1.435 -3.506 1.00 92.69 94 HIS A N 1
ATOM 753 C CA . HIS A 1 94 ? 16.654 1.621 -4.898 1.00 92.69 94 HIS A CA 1
ATOM 754 C C . HIS A 1 94 ? 15.874 0.746 -5.881 1.00 92.69 94 HIS A C 1
ATOM 756 O O . HIS A 1 94 ? 16.169 0.770 -7.074 1.00 92.69 94 HIS A O 1
ATOM 762 N N . LEU A 1 95 ? 14.864 0.015 -5.409 1.00 93.25 95 LEU A N 1
ATOM 763 C CA . LEU A 1 95 ? 14.173 -0.990 -6.207 1.00 93.25 95 LEU A CA 1
ATOM 764 C C . LEU A 1 95 ? 13.274 -0.372 -7.287 1.00 93.25 95 LEU A C 1
ATOM 766 O O . LEU A 1 95 ? 13.349 -0.770 -8.445 1.00 93.25 95 LEU A O 1
ATOM 770 N N . GLN A 1 96 ? 12.466 0.639 -6.951 1.00 92.19 96 GLN A N 1
ATOM 771 C CA . GLN A 1 96 ? 11.635 1.322 -7.954 1.00 92.19 96 GLN A CA 1
ATOM 772 C C . GLN A 1 96 ? 12.475 1.988 -9.064 1.00 92.19 96 GLN A C 1
ATOM 774 O O . GLN A 1 96 ? 12.188 1.731 -10.237 1.00 92.19 96 GLN A O 1
ATOM 779 N N . PRO A 1 97 ? 13.530 2.778 -8.757 1.00 91.88 97 PRO A N 1
ATOM 780 C CA . PRO A 1 97 ? 14.391 3.346 -9.796 1.00 91.88 97 PRO A CA 1
ATOM 781 C C . PRO A 1 97 ? 15.129 2.280 -10.614 1.00 91.88 97 PRO A C 1
ATOM 783 O O . PRO A 1 97 ? 15.318 2.440 -11.819 1.00 91.88 97 PRO A O 1
ATOM 786 N N . PHE A 1 98 ? 15.506 1.163 -9.981 1.00 91.69 98 PHE A N 1
ATOM 787 C CA . PHE A 1 98 ? 16.103 0.017 -10.662 1.00 91.69 98 PHE A CA 1
ATOM 788 C C . PHE A 1 98 ? 15.147 -0.583 -11.702 1.00 91.69 98 PHE A C 1
ATOM 790 O O . PHE A 1 98 ? 15.540 -0.760 -12.855 1.00 91.69 98 PHE A O 1
ATOM 797 N N . HIS A 1 99 ? 13.886 -0.839 -11.333 1.00 89.88 99 HIS A N 1
ATOM 798 C CA . HIS A 1 99 ? 12.871 -1.334 -12.270 1.00 89.88 99 HIS A CA 1
ATOM 799 C C . HIS A 1 99 ? 12.578 -0.326 -13.383 1.00 89.88 99 HIS A C 1
ATOM 801 O O . HIS A 1 99 ? 12.491 -0.716 -14.542 1.00 89.88 99 HIS A O 1
ATOM 807 N N . ALA A 1 100 ? 12.492 0.967 -13.065 1.00 88.94 100 ALA A N 1
ATOM 808 C CA . ALA A 1 100 ? 12.264 1.998 -14.072 1.00 88.94 100 ALA A CA 1
ATOM 809 C C . ALA A 1 100 ? 13.389 2.029 -15.122 1.00 88.94 100 ALA A C 1
ATOM 811 O O . ALA A 1 100 ? 13.117 2.101 -16.322 1.00 88.94 100 ALA A O 1
ATOM 812 N N . LEU A 1 101 ? 14.651 1.924 -14.685 1.00 87.06 101 LEU A N 1
ATOM 813 C CA . LEU A 1 101 ? 15.799 1.849 -15.588 1.00 87.06 101 LEU A CA 1
ATOM 814 C C . LEU A 1 101 ? 15.804 0.538 -16.385 1.00 87.06 101 LEU A C 1
ATOM 816 O O . LEU A 1 101 ? 16.013 0.571 -17.594 1.00 87.06 101 LEU A O 1
ATOM 820 N N . LYS A 1 102 ? 15.523 -0.601 -15.740 1.00 86.12 102 LYS A N 1
ATOM 821 C CA . LYS A 1 102 ? 15.361 -1.907 -16.402 1.00 86.12 102 LYS A CA 1
ATOM 822 C C . LYS A 1 102 ? 14.333 -1.830 -17.532 1.00 86.12 102 LYS A C 1
ATOM 824 O O . LYS A 1 102 ? 14.624 -2.241 -18.651 1.00 86.12 102 LYS A O 1
ATOM 829 N N . ASP A 1 103 ? 13.152 -1.291 -17.253 1.00 84.25 103 ASP A N 1
ATOM 830 C CA . ASP A 1 103 ? 12.057 -1.208 -18.220 1.00 84.25 103 ASP A CA 1
ATOM 831 C C . ASP A 1 103 ? 12.401 -0.278 -19.388 1.00 84.25 103 ASP A C 1
ATOM 833 O O . ASP A 1 103 ? 12.054 -0.578 -20.529 1.00 84.25 103 ASP A O 1
ATOM 837 N N . LEU A 1 104 ? 13.130 0.814 -19.129 1.00 83.31 104 LEU A N 1
ATOM 838 C CA . LEU A 1 104 ? 13.634 1.698 -20.181 1.00 83.31 104 LEU A CA 1
ATOM 839 C C . LEU A 1 104 ? 14.587 0.965 -21.138 1.00 83.31 104 LEU A C 1
ATOM 841 O O . LEU A 1 104 ? 14.532 1.190 -22.345 1.00 83.31 104 LEU A O 1
ATOM 845 N N . LEU A 1 105 ? 15.443 0.088 -20.604 1.00 80.00 105 LEU A N 1
ATOM 846 C CA . LEU A 1 105 ? 16.379 -0.708 -21.401 1.00 80.00 105 LEU A CA 1
ATOM 847 C C . LEU A 1 105 ? 15.673 -1.815 -22.198 1.00 80.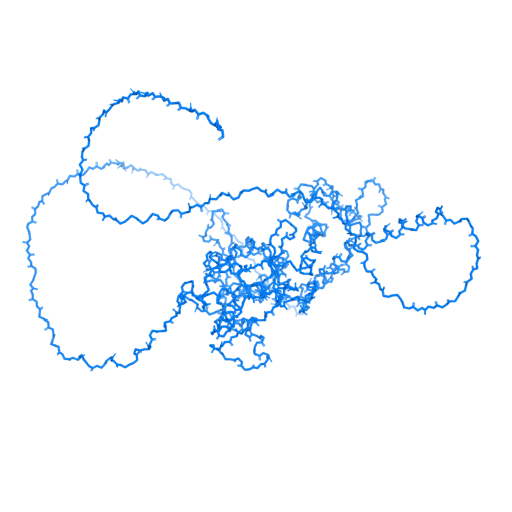00 105 LEU A C 1
ATOM 849 O O . LEU A 1 105 ? 16.053 -2.080 -23.333 1.00 80.00 105 LEU A O 1
ATOM 853 N N . LEU A 1 106 ? 14.657 -2.463 -21.624 1.00 77.88 106 LEU A N 1
ATOM 854 C CA . LEU A 1 106 ? 13.962 -3.593 -22.255 1.00 77.88 106 LEU A CA 1
ATOM 855 C C . LEU A 1 106 ? 12.924 -3.172 -23.300 1.00 77.88 106 LEU A C 1
ATOM 857 O O . LEU A 1 106 ? 12.722 -3.891 -24.277 1.00 77.88 106 LEU A O 1
ATOM 861 N N . PHE A 1 107 ? 12.284 -2.017 -23.118 1.00 72.12 107 PHE A N 1
ATOM 862 C CA . PHE A 1 107 ? 11.275 -1.486 -24.035 1.00 72.12 107 PHE A CA 1
ATOM 863 C C . PHE A 1 107 ? 11.755 -0.173 -24.655 1.00 72.12 107 PHE A C 1
ATOM 865 O O . PHE A 1 107 ? 11.221 0.895 -24.329 1.00 72.12 107 PHE A O 1
ATOM 872 N N . PRO A 1 108 ? 12.766 -0.214 -25.542 1.00 63.69 108 PRO A N 1
ATOM 873 C CA . PRO A 1 108 ? 13.231 0.987 -26.200 1.00 63.69 108 PRO A CA 1
ATOM 874 C C . PRO A 1 108 ? 12.091 1.580 -27.022 1.00 63.69 108 PRO A C 1
ATOM 876 O O . PRO A 1 108 ? 11.608 0.983 -27.985 1.00 63.69 108 PRO A O 1
ATOM 879 N N . SER A 1 109 ? 11.651 2.782 -26.642 1.00 58.97 109 SER A N 1
ATOM 880 C CA . SER A 1 109 ? 10.833 3.593 -27.537 1.00 58.97 109 SER A CA 1
ATOM 881 C C . SER A 1 109 ? 11.627 3.761 -28.831 1.00 58.97 109 SER A C 1
ATOM 883 O O . SER A 1 109 ? 12.824 4.045 -28.773 1.00 58.97 109 SER A O 1
ATOM 885 N N . SER A 1 110 ? 10.969 3.530 -29.969 1.00 48.78 110 SER A N 1
ATOM 886 C CA . SER A 1 110 ? 11.506 3.319 -31.332 1.00 48.78 110 SER A CA 1
ATOM 887 C C . SER A 1 110 ? 12.623 4.251 -31.850 1.00 48.78 110 SER A C 1
ATOM 889 O O . SER A 1 110 ? 13.140 4.029 -32.938 1.00 48.78 110 SER A O 1
ATOM 891 N N . ALA A 1 111 ? 13.025 5.271 -31.095 1.00 50.69 111 ALA A N 1
ATOM 892 C CA . ALA A 1 111 ? 14.014 6.269 -31.469 1.00 50.69 111 ALA A CA 1
ATOM 893 C C . ALA A 1 111 ? 15.475 5.949 -31.074 1.00 50.69 111 ALA A C 1
ATOM 895 O O . ALA A 1 111 ? 16.354 6.696 -31.494 1.00 50.69 111 ALA A O 1
ATOM 896 N N . ALA A 1 112 ? 15.777 4.908 -30.275 1.00 52.31 112 ALA A N 1
ATOM 897 C CA . ALA A 1 112 ? 17.095 4.834 -29.609 1.00 52.31 112 ALA A CA 1
ATOM 898 C C . ALA A 1 112 ? 17.882 3.507 -29.638 1.00 52.31 112 ALA A C 1
ATOM 900 O O . ALA A 1 112 ? 18.989 3.484 -29.103 1.00 52.31 112 ALA A O 1
ATOM 901 N N . SER A 1 113 ? 17.416 2.418 -30.260 1.00 49.22 113 SER A N 1
ATOM 902 C CA . SER A 1 113 ? 18.258 1.210 -30.346 1.00 49.22 113 SER A CA 1
ATOM 903 C C . SER A 1 113 ? 17.874 0.266 -31.485 1.00 49.22 113 SER A C 1
ATOM 905 O O . SER A 1 113 ? 17.087 -0.661 -31.314 1.00 49.22 113 SER A O 1
ATOM 907 N N . SER A 1 114 ? 18.503 0.451 -32.639 1.00 46.62 114 SER A N 1
ATOM 908 C CA . SER A 1 114 ? 18.692 -0.611 -33.629 1.00 46.62 114 SER A CA 1
ATOM 909 C C . SER A 1 114 ? 20.190 -0.904 -33.727 1.00 46.62 114 SER A C 1
ATOM 911 O O . SER A 1 114 ? 20.825 -0.603 -34.734 1.00 46.62 114 SER A O 1
ATOM 913 N N . SER A 1 115 ? 20.780 -1.408 -32.637 1.00 49.50 115 SER A N 1
ATOM 914 C CA . SER A 1 115 ? 22.149 -1.932 -32.655 1.00 49.50 115 SER A CA 1
ATOM 915 C C . SER A 1 115 ? 22.090 -3.459 -32.560 1.00 49.50 115 SER A C 1
ATOM 917 O O . SER A 1 115 ? 21.411 -3.969 -31.666 1.00 49.50 115 SER A O 1
ATOM 919 N N . PRO A 1 116 ? 22.809 -4.211 -33.416 1.00 49.88 116 PRO A N 1
ATOM 920 C CA . PRO A 1 116 ? 22.851 -5.681 -33.388 1.00 49.88 116 PRO A CA 1
ATOM 921 C C . PRO A 1 116 ? 23.490 -6.258 -32.109 1.00 49.88 116 PRO A C 1
ATOM 923 O O . PRO A 1 116 ? 23.605 -7.469 -31.957 1.00 49.88 116 PRO A O 1
ATOM 926 N N . SER A 1 117 ? 23.915 -5.388 -31.193 1.00 51.19 117 SER A N 1
ATOM 927 C CA . SER A 1 117 ? 24.683 -5.685 -29.992 1.00 51.19 117 SER A CA 1
ATOM 928 C C . SER A 1 117 ? 23.871 -5.602 -28.682 1.00 51.19 117 SER A C 1
ATOM 930 O O . SER A 1 117 ? 24.423 -5.836 -27.612 1.00 51.19 117 SER A O 1
ATOM 932 N N . GLY A 1 118 ? 22.565 -5.311 -28.751 1.00 57.44 118 GLY A N 1
ATOM 933 C CA . GLY A 1 118 ? 21.655 -5.208 -27.597 1.00 57.44 118 GLY A CA 1
ATOM 934 C C . GLY A 1 118 ? 21.164 -3.776 -27.322 1.00 57.44 118 GLY A C 1
ATOM 935 O O . GLY A 1 118 ? 21.665 -2.823 -27.927 1.00 57.44 118 GLY A O 1
ATOM 936 N N . PRO A 1 119 ? 20.163 -3.591 -26.438 1.00 63.66 119 PRO A N 1
ATOM 937 C CA . PRO A 1 119 ? 19.614 -2.272 -26.139 1.00 63.66 119 PRO A CA 1
ATOM 938 C C . PRO A 1 119 ? 20.584 -1.465 -25.266 1.00 63.66 119 PRO A C 1
ATOM 940 O O . PRO A 1 119 ? 20.757 -1.725 -24.077 1.00 63.66 119 PRO A O 1
ATOM 943 N N . SER A 1 120 ? 21.227 -0.462 -25.859 1.00 65.94 120 SER A N 1
ATOM 944 C CA . SER A 1 120 ? 22.121 0.467 -25.164 1.00 65.94 120 SER A CA 1
ATOM 945 C C . SER A 1 120 ? 21.622 1.896 -25.318 1.00 65.94 120 SER A C 1
ATOM 947 O O . SER A 1 120 ? 21.264 2.293 -26.424 1.00 65.94 120 SER A O 1
ATOM 949 N N . PHE A 1 121 ? 21.671 2.687 -24.246 1.00 70.69 121 PHE A N 1
ATOM 950 C CA . PHE A 1 121 ? 21.272 4.093 -24.274 1.00 70.69 121 PHE A CA 1
ATOM 951 C C . PHE A 1 121 ? 22.441 5.014 -23.924 1.00 70.69 121 PHE A C 1
ATOM 953 O O . PHE A 1 121 ? 23.188 4.724 -22.983 1.00 70.69 121 PHE A O 1
ATOM 960 N N . PRO A 1 122 ? 22.586 6.160 -24.615 1.00 78.69 122 PRO A N 1
ATOM 961 C CA . PRO A 1 122 ? 23.514 7.194 -24.190 1.00 78.69 122 PRO A CA 1
ATOM 962 C C . PRO A 1 122 ? 23.200 7.653 -22.764 1.00 78.69 122 PRO A C 1
ATOM 964 O O . PRO A 1 122 ? 22.045 7.886 -22.408 1.00 78.69 122 PRO A O 1
ATOM 967 N N . LEU A 1 123 ? 24.237 7.874 -21.956 1.00 78.44 123 LEU A N 1
ATOM 968 C CA . LEU A 1 123 ? 24.069 8.369 -20.587 1.00 78.44 123 LEU A CA 1
ATOM 969 C C . LEU A 1 123 ? 23.314 9.710 -20.544 1.00 78.44 123 LEU A C 1
ATOM 971 O O . LEU A 1 123 ? 22.549 9.953 -19.616 1.00 78.44 123 LEU A O 1
ATOM 975 N N . ALA A 1 124 ? 23.502 10.555 -21.562 1.00 79.44 124 ALA A N 1
ATOM 976 C CA . ALA A 1 124 ? 22.781 11.816 -21.714 1.00 79.44 124 ALA A CA 1
ATOM 977 C C . ALA A 1 124 ? 21.262 11.607 -21.844 1.00 79.44 124 ALA A C 1
ATOM 979 O O . ALA A 1 124 ? 20.487 12.348 -21.244 1.00 79.44 124 ALA A O 1
ATOM 980 N N . PHE A 1 125 ? 20.832 10.556 -22.550 1.00 80.75 125 PHE A N 1
ATOM 981 C CA . PHE A 1 125 ? 19.418 10.211 -22.675 1.00 80.75 125 PHE A CA 1
ATOM 982 C C . PHE A 1 125 ? 18.834 9.768 -21.327 1.00 80.75 125 PHE A C 1
ATOM 984 O O . PHE A 1 125 ? 17.781 10.254 -20.916 1.00 80.75 125 PHE A O 1
ATOM 991 N N . ILE A 1 126 ? 19.554 8.924 -20.583 1.00 82.25 126 ILE A N 1
ATOM 992 C CA . ILE A 1 126 ? 19.140 8.507 -19.233 1.00 82.25 126 ILE A CA 1
ATOM 993 C C . ILE A 1 126 ? 19.101 9.717 -18.284 1.00 82.25 126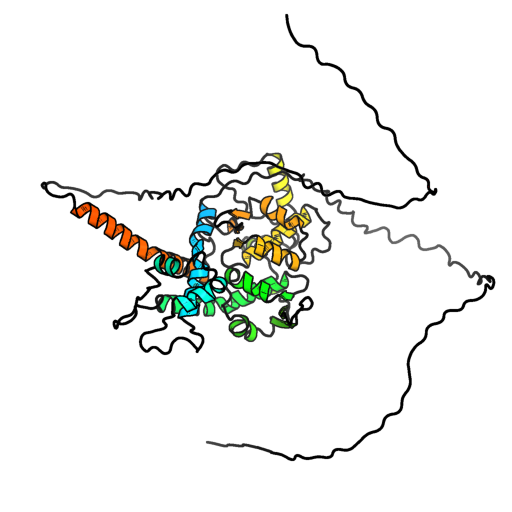 ILE A C 1
ATOM 995 O O . ILE A 1 126 ? 18.188 9.837 -17.473 1.00 82.25 126 ILE A O 1
ATOM 999 N N . ALA A 1 127 ? 20.054 10.645 -18.407 1.00 83.62 127 ALA A N 1
ATOM 1000 C CA . ALA A 1 127 ? 20.075 11.878 -17.624 1.00 83.62 127 ALA A CA 1
ATOM 1001 C C . ALA A 1 127 ? 18.875 12.785 -17.918 1.00 83.62 127 ALA A C 1
ATOM 1003 O O . ALA A 1 127 ? 18.305 13.334 -16.979 1.00 83.62 127 ALA A O 1
ATOM 1004 N N . SER A 1 128 ? 18.446 12.889 -19.181 1.00 85.56 128 SER A N 1
ATOM 1005 C CA . SER A 1 128 ? 17.246 13.659 -19.540 1.00 85.56 128 SER A CA 1
ATOM 1006 C C . SER A 1 128 ? 15.948 13.078 -18.960 1.00 85.56 128 SER A C 1
ATOM 1008 O O . SER A 1 128 ? 15.034 13.837 -18.665 1.00 85.56 128 SER A O 1
ATOM 1010 N N . HIS A 1 129 ? 15.898 11.766 -18.704 1.00 83.75 129 HIS A N 1
ATOM 1011 C CA . HIS A 1 129 ? 14.747 11.075 -18.102 1.00 83.75 129 HIS A CA 1
ATOM 1012 C C . HIS A 1 129 ? 14.940 10.772 -16.605 1.00 83.75 129 HIS A C 1
ATOM 1014 O O . HIS A 1 129 ? 14.202 9.976 -16.026 1.00 83.75 129 HIS A O 1
ATOM 1020 N N . ALA A 1 130 ? 15.935 11.374 -15.942 1.00 83.06 130 ALA A N 1
ATOM 1021 C CA . ALA A 1 130 ? 16.282 11.019 -14.564 1.00 83.06 130 ALA A CA 1
ATOM 1022 C C . ALA A 1 130 ? 15.135 11.255 -13.561 1.00 83.06 130 ALA A C 1
ATOM 1024 O O . ALA A 1 130 ? 14.999 10.488 -12.605 1.00 83.06 130 ALA A O 1
ATOM 1025 N N . ALA A 1 131 ? 14.303 12.277 -13.800 1.00 84.06 131 ALA A N 1
ATOM 1026 C CA . ALA A 1 131 ? 13.130 12.581 -12.982 1.00 84.06 131 ALA A CA 1
ATOM 1027 C C . ALA A 1 131 ? 12.039 11.504 -13.117 1.00 84.06 131 ALA A C 1
ATOM 1029 O O . ALA A 1 131 ? 11.544 11.003 -12.108 1.00 84.06 131 ALA A O 1
ATOM 1030 N N . ASP A 1 132 ? 11.735 11.076 -14.346 1.00 84.38 132 ASP A N 1
ATOM 1031 C CA . ASP A 1 132 ? 10.739 10.031 -14.623 1.00 84.38 132 ASP A CA 1
ATOM 1032 C C . ASP A 1 132 ? 11.152 8.675 -14.038 1.00 84.38 132 ASP A C 1
ATOM 1034 O O . ASP A 1 132 ? 10.321 7.905 -13.552 1.00 84.38 132 ASP A O 1
ATOM 1038 N N . LEU A 1 133 ? 12.459 8.401 -14.048 1.00 83.81 133 LEU A N 1
ATOM 1039 C CA . LEU A 1 133 ? 13.066 7.205 -13.465 1.00 83.81 133 LEU A CA 1
ATOM 1040 C C . LEU A 1 133 ? 13.200 7.275 -11.935 1.00 83.81 133 LEU A C 1
ATOM 1042 O O . LEU A 1 133 ? 13.587 6.282 -11.320 1.00 83.81 133 LEU A O 1
ATOM 1046 N N . ARG A 1 134 ? 12.905 8.427 -11.316 1.00 86.25 134 ARG A N 1
ATOM 1047 C CA . ARG A 1 134 ? 13.071 8.685 -9.874 1.00 86.25 134 ARG A CA 1
ATOM 1048 C C . ARG A 1 134 ? 14.485 8.367 -9.373 1.00 86.25 134 ARG A C 1
ATOM 1050 O O . ARG A 1 134 ? 14.662 7.821 -8.284 1.00 86.25 134 ARG A O 1
ATOM 1057 N N . LEU A 1 135 ? 15.510 8.674 -10.171 1.00 87.81 135 LEU A N 1
ATOM 1058 C CA . LEU A 1 135 ? 16.893 8.394 -9.785 1.00 87.81 135 LEU A CA 1
ATOM 1059 C C . LEU A 1 135 ? 17.309 9.305 -8.614 1.00 87.81 135 LEU A C 1
ATOM 1061 O O . LEU A 1 135 ? 17.233 10.526 -8.743 1.00 87.81 135 LEU A O 1
ATOM 1065 N N . PRO A 1 136 ? 17.806 8.748 -7.494 1.00 85.44 136 PRO A N 1
ATOM 1066 C CA . PRO A 1 136 ? 18.158 9.540 -6.309 1.00 85.44 136 PRO A CA 1
ATOM 1067 C C . PRO A 1 136 ? 19.404 10.417 -6.505 1.00 85.44 136 PRO A C 1
ATOM 1069 O O . PRO A 1 136 ? 19.669 11.318 -5.717 1.00 85.44 136 PRO A O 1
ATOM 1072 N N . PHE A 1 137 ? 20.211 10.130 -7.526 1.00 87.88 137 PHE A N 1
ATOM 1073 C CA . PHE A 1 137 ? 21.440 10.848 -7.851 1.00 87.88 137 PHE A CA 1
ATOM 1074 C C . PHE A 1 137 ? 21.816 10.619 -9.322 1.00 87.88 137 PHE A C 1
ATOM 1076 O O . PHE A 1 137 ? 21.092 9.968 -10.074 1.00 87.88 137 PHE A O 1
ATOM 1083 N N . ARG A 1 138 ? 22.972 11.155 -9.745 1.00 87.31 138 ARG A N 1
ATOM 1084 C CA . ARG A 1 138 ? 23.437 11.113 -11.143 1.00 87.31 138 ARG A CA 1
ATOM 1085 C C . ARG A 1 138 ? 23.361 9.692 -11.738 1.00 87.31 138 ARG A C 1
ATOM 1087 O O . ARG A 1 138 ? 23.911 8.771 -11.126 1.00 87.31 138 ARG A O 1
ATOM 1094 N N . PRO A 1 139 ? 22.821 9.512 -12.961 1.00 85.75 139 PRO A N 1
ATOM 1095 C CA . PRO A 1 139 ? 22.608 8.187 -13.549 1.00 85.75 139 PRO A CA 1
ATOM 1096 C C . PRO A 1 139 ? 23.855 7.303 -13.603 1.00 85.75 139 PRO A C 1
ATOM 1098 O O . PRO A 1 139 ? 23.788 6.116 -13.307 1.00 85.75 139 PRO A O 1
ATOM 1101 N N . ILE A 1 140 ? 25.025 7.881 -13.903 1.00 85.31 140 ILE A N 1
ATOM 1102 C CA . ILE A 1 140 ? 26.283 7.121 -13.953 1.00 85.31 140 ILE A CA 1
ATOM 1103 C C . ILE A 1 140 ? 26.671 6.541 -12.595 1.00 85.31 140 ILE A C 1
ATOM 1105 O O . ILE A 1 140 ? 27.188 5.429 -12.525 1.00 85.31 140 ILE A O 1
ATOM 1109 N N . ARG A 1 141 ? 26.412 7.279 -11.509 1.00 87.19 141 ARG A N 1
ATOM 1110 C CA . ARG A 1 141 ? 26.651 6.795 -10.150 1.00 87.19 141 ARG A CA 1
ATOM 1111 C C . ARG A 1 141 ? 25.660 5.675 -9.823 1.00 87.19 141 ARG A C 1
ATOM 1113 O O . ARG A 1 141 ? 26.053 4.726 -9.162 1.00 87.19 141 ARG A O 1
ATOM 1120 N N . PHE A 1 142 ? 24.420 5.748 -10.319 1.00 88.50 142 PHE A N 1
ATOM 1121 C CA . PHE A 1 142 ? 23.393 4.722 -10.073 1.00 88.50 142 PHE A CA 1
ATOM 1122 C C . PHE A 1 142 ? 23.714 3.416 -10.791 1.00 88.50 142 PHE A C 1
ATOM 1124 O O . PHE A 1 142 ? 23.719 2.359 -10.172 1.00 88.50 142 PHE A O 1
ATOM 1131 N N . ILE A 1 143 ? 24.090 3.501 -12.065 1.00 86.50 143 ILE A N 1
ATOM 1132 C CA . ILE A 1 143 ? 24.539 2.350 -12.856 1.00 86.50 143 ILE A CA 1
ATOM 1133 C C . ILE A 1 143 ? 25.743 1.672 -12.186 1.00 86.50 143 ILE A C 1
ATOM 1135 O O . ILE A 1 143 ? 25.771 0.455 -12.048 1.00 86.50 143 ILE A O 1
ATOM 1139 N N . ARG A 1 144 ? 26.714 2.458 -11.702 1.00 86.50 144 ARG A N 1
ATOM 1140 C CA . ARG A 1 144 ? 27.898 1.936 -10.998 1.00 86.50 144 ARG A CA 1
ATOM 1141 C C . ARG A 1 144 ? 27.598 1.321 -9.633 1.00 86.50 144 ARG A C 1
ATOM 1143 O O . ARG A 1 144 ? 28.413 0.540 -9.159 1.00 86.50 144 ARG A O 1
ATOM 1150 N N . LEU A 1 145 ? 26.477 1.669 -8.999 1.00 87.19 145 LEU A N 1
ATOM 1151 C CA . LEU A 1 145 ? 26.088 1.093 -7.711 1.00 87.19 145 LEU A CA 1
ATOM 1152 C C . LEU A 1 145 ? 25.643 -0.372 -7.847 1.00 87.19 145 LEU A C 1
ATOM 1154 O O . LEU A 1 145 ? 25.760 -1.128 -6.884 1.00 87.19 145 LEU A O 1
ATOM 1158 N N . PHE A 1 146 ? 25.168 -0.769 -9.034 1.00 86.50 146 PHE A N 1
ATOM 1159 C CA . PHE A 1 146 ? 24.610 -2.095 -9.311 1.00 86.50 146 PHE A CA 1
ATOM 1160 C C . PHE A 1 146 ? 25.291 -2.759 -10.525 1.00 86.50 146 PHE A C 1
ATOM 1162 O O . PHE A 1 146 ? 24.633 -3.029 -11.536 1.00 86.50 146 PHE A O 1
ATOM 1169 N N . PRO A 1 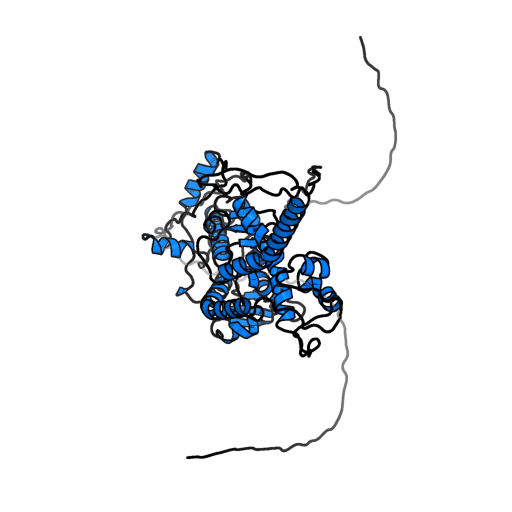147 ? 26.607 -3.046 -10.442 1.00 81.50 147 PRO A N 1
ATOM 1170 C CA . PRO A 1 147 ? 27.384 -3.589 -11.561 1.00 81.50 147 PRO A CA 1
ATOM 1171 C C . PRO A 1 147 ? 26.955 -5.006 -11.976 1.00 81.50 147 PRO A C 1
ATOM 1173 O O . PRO A 1 147 ? 27.243 -5.441 -13.085 1.00 81.50 147 PRO A O 1
ATOM 1176 N N . SER A 1 148 ? 26.255 -5.727 -11.096 1.00 80.12 148 SER A N 1
ATOM 1177 C CA . SER A 1 148 ? 25.674 -7.049 -11.355 1.00 80.12 148 SER A CA 1
ATOM 1178 C C . SER A 1 148 ? 24.499 -7.029 -12.337 1.00 80.12 148 SER A C 1
ATOM 1180 O O . SER A 1 148 ? 24.154 -8.078 -12.876 1.00 80.12 148 SER A O 1
ATOM 1182 N N . ALA A 1 149 ? 23.875 -5.868 -12.549 1.00 79.25 149 ALA A N 1
ATOM 1183 C CA . ALA A 1 149 ? 22.695 -5.718 -13.399 1.00 79.25 149 ALA A CA 1
ATOM 1184 C C . ALA A 1 149 ? 22.876 -4.694 -14.526 1.00 79.25 149 ALA A C 1
ATOM 1186 O O . ALA A 1 149 ? 22.254 -4.833 -15.577 1.00 79.25 149 ALA A O 1
ATOM 1187 N N . PHE A 1 150 ? 23.706 -3.665 -14.324 1.00 81.88 150 PHE A N 1
ATOM 1188 C CA . PHE A 1 150 ? 23.954 -2.622 -15.316 1.00 81.88 150 PHE A CA 1
ATOM 1189 C C . PHE A 1 150 ? 25.449 -2.418 -15.528 1.00 81.88 150 PHE A C 1
ATOM 1191 O O . PHE A 1 150 ? 26.219 -2.345 -14.573 1.00 81.88 150 PHE A O 1
ATOM 1198 N N . ILE A 1 151 ? 25.864 -2.245 -16.783 1.00 75.19 151 ILE A N 1
ATOM 1199 C CA . ILE A 1 151 ? 27.269 -2.015 -17.125 1.00 75.19 151 ILE A CA 1
ATOM 1200 C C . ILE A 1 151 ? 27.390 -0.746 -17.965 1.00 75.19 151 ILE A C 1
ATOM 1202 O O . ILE A 1 151 ? 26.736 -0.583 -18.992 1.00 75.19 151 ILE A O 1
ATOM 1206 N N . ALA A 1 152 ? 28.245 0.174 -17.515 1.00 70.81 152 ALA A N 1
ATOM 1207 C CA . ALA A 1 152 ? 28.562 1.396 -18.242 1.00 70.81 152 ALA A CA 1
ATOM 1208 C C . ALA A 1 152 ? 29.731 1.144 -19.206 1.00 70.81 152 ALA A C 1
ATOM 1210 O O . ALA A 1 152 ? 30.866 0.971 -18.761 1.00 70.81 152 ALA A O 1
ATOM 1211 N N . SER A 1 153 ? 29.474 1.164 -20.516 1.00 66.19 153 SER A N 1
ATOM 1212 C CA . SER A 1 153 ? 30.529 1.076 -21.534 1.00 66.19 153 SER A CA 1
ATOM 1213 C C . SER A 1 153 ? 31.005 2.465 -21.970 1.00 66.19 153 SER A C 1
ATOM 1215 O O . SER A 1 153 ? 30.204 3.356 -22.254 1.00 66.19 153 SER A O 1
ATOM 1217 N N . ARG A 1 154 ? 32.327 2.644 -22.032 1.00 59.81 154 ARG A N 1
ATOM 1218 C CA . ARG A 1 154 ? 33.008 3.804 -22.622 1.00 59.81 154 ARG A CA 1
ATOM 1219 C C . ARG A 1 154 ? 33.566 3.388 -23.993 1.00 59.81 154 ARG A C 1
ATOM 1221 O O . ARG A 1 154 ? 34.769 3.265 -24.131 1.00 59.81 154 ARG A O 1
ATOM 1228 N N . SER A 1 155 ? 32.688 3.082 -24.955 1.00 48.31 155 SER A N 1
ATOM 1229 C CA . SER A 1 155 ? 32.979 2.927 -26.404 1.00 48.31 155 SER A CA 1
ATOM 1230 C C . SER A 1 155 ? 34.229 2.108 -26.834 1.00 48.31 155 SER A C 1
ATOM 1232 O O . SER A 1 155 ? 35.305 2.693 -26.880 1.00 48.31 155 SER A O 1
ATOM 1234 N N . CYS A 1 156 ? 34.093 0.822 -27.240 1.00 37.09 156 CYS A N 1
ATOM 1235 C CA . CYS A 1 156 ? 34.856 0.118 -28.324 1.00 37.09 156 CYS A CA 1
ATOM 1236 C C . CYS A 1 156 ? 34.424 -1.379 -28.487 1.00 37.09 156 CYS A C 1
ATOM 1238 O O . CYS A 1 156 ? 33.644 -1.844 -27.654 1.00 37.09 156 CYS A O 1
ATOM 1240 N N . PRO A 1 157 ? 34.833 -2.134 -29.547 1.00 42.25 157 PRO A N 1
ATOM 1241 C CA . PRO A 1 157 ? 34.048 -3.137 -30.273 1.00 42.25 157 PRO A CA 1
ATOM 1242 C C . PRO A 1 157 ? 34.170 -4.541 -29.658 1.00 42.25 157 PRO A C 1
ATOM 1244 O O . PRO A 1 157 ? 34.654 -5.480 -30.283 1.00 42.25 157 PRO A O 1
ATOM 1247 N N . LEU A 1 158 ? 33.759 -4.684 -28.405 1.00 42.22 158 LEU A N 1
ATOM 1248 C CA . LEU A 1 158 ? 33.474 -5.987 -27.812 1.00 42.22 158 LEU A CA 1
ATOM 1249 C C . LEU A 1 158 ? 31.970 -6.092 -27.547 1.00 42.22 158 LEU A C 1
ATOM 1251 O O . LEU A 1 158 ? 31.318 -5.059 -27.350 1.00 42.22 158 LEU A O 1
ATOM 1255 N N . PRO A 1 159 ? 31.403 -7.312 -27.578 1.00 40.50 159 PRO A N 1
ATOM 1256 C CA . PRO A 1 159 ? 29.971 -7.494 -27.411 1.00 40.50 159 PRO A CA 1
ATOM 1257 C C . PRO A 1 159 ? 29.526 -6.861 -26.082 1.00 40.50 159 PRO A C 1
ATOM 1259 O O . PRO A 1 159 ? 30.188 -7.059 -25.059 1.00 40.50 159 PRO A O 1
ATOM 1262 N N . PRO A 1 160 ? 28.436 -6.074 -26.076 1.00 47.28 160 PRO A N 1
ATOM 1263 C CA . PRO A 1 160 ? 27.859 -5.545 -24.860 1.00 47.28 160 PRO A CA 1
ATOM 1264 C C . PRO A 1 160 ? 27.462 -6.683 -23.921 1.00 47.28 160 PRO A C 1
ATOM 1266 O O . PRO A 1 160 ? 27.091 -7.772 -24.365 1.00 47.28 160 PRO A O 1
ATOM 1269 N N . PRO A 1 161 ? 27.547 -6.439 -22.615 1.00 46.12 161 PRO A N 1
ATOM 1270 C CA . PRO A 1 161 ? 27.337 -7.461 -21.612 1.00 46.12 161 PRO A CA 1
ATOM 1271 C C . PRO A 1 161 ? 25.845 -7.705 -21.349 1.00 46.12 161 PRO A C 1
ATOM 1273 O O . PRO A 1 161 ? 24.993 -6.864 -21.632 1.00 46.12 161 PRO A O 1
ATOM 1276 N N . ALA A 1 162 ? 25.570 -8.896 -20.819 1.00 44.69 162 ALA A N 1
ATOM 1277 C CA . ALA A 1 162 ? 24.254 -9.487 -20.627 1.00 44.69 162 ALA A CA 1
ATOM 1278 C C . ALA A 1 162 ? 23.210 -8.542 -20.003 1.00 44.69 162 ALA A C 1
ATOM 1280 O O . ALA A 1 162 ? 23.486 -7.809 -19.054 1.00 44.69 162 ALA A O 1
ATOM 1281 N N . LEU A 1 163 ? 21.995 -8.636 -20.554 1.00 52.66 163 LEU A N 1
ATOM 1282 C CA . LEU A 1 163 ? 20.731 -8.103 -20.044 1.00 52.66 163 LEU A CA 1
ATOM 1283 C C . LEU A 1 163 ? 20.600 -8.256 -18.508 1.00 52.66 163 LEU A C 1
ATOM 1285 O O . LEU A 1 163 ? 21.174 -9.197 -17.950 1.00 52.66 163 LEU A O 1
ATOM 1289 N N . PRO A 1 164 ? 19.747 -7.452 -17.826 1.00 53.34 164 PRO A N 1
ATOM 1290 C CA . PRO A 1 164 ? 19.149 -7.912 -16.562 1.00 53.34 164 PRO A CA 1
ATOM 1291 C C . PRO A 1 164 ? 18.668 -9.339 -16.824 1.00 53.34 164 PRO A C 1
ATOM 1293 O O . PRO A 1 164 ? 18.046 -9.515 -17.871 1.00 53.34 164 PRO A O 1
ATOM 1296 N N . PRO A 1 165 ? 19.024 -10.355 -16.014 1.00 61.28 165 PRO A N 1
ATOM 1297 C CA . PRO A 1 165 ? 19.018 -11.737 -16.475 1.00 61.28 165 PRO A CA 1
ATOM 1298 C C . PRO A 1 165 ? 17.659 -12.014 -17.107 1.00 61.28 165 PRO A C 1
ATOM 1300 O O . PRO A 1 165 ? 16.657 -12.005 -16.397 1.00 61.28 165 PRO A O 1
ATOM 1303 N N . ALA A 1 166 ? 17.629 -12.162 -18.441 1.00 63.25 166 ALA A N 1
ATOM 1304 C CA . ALA A 1 166 ? 16.420 -12.419 -19.217 1.00 63.25 166 ALA A CA 1
ATOM 1305 C C . ALA A 1 166 ? 15.465 -13.396 -18.502 1.00 63.25 166 ALA A C 1
ATOM 1307 O O . ALA A 1 166 ? 14.279 -13.074 -18.423 1.00 63.25 166 ALA A O 1
ATOM 1308 N N . PRO A 1 167 ? 15.950 -14.483 -17.848 1.00 75.81 167 PRO A N 1
ATOM 1309 C CA . PRO A 1 167 ? 15.078 -15.353 -17.063 1.00 75.81 167 PRO A CA 1
ATOM 1310 C C . PRO A 1 167 ? 14.292 -14.649 -15.950 1.00 75.81 167 PRO A C 1
ATOM 1312 O O . PRO A 1 167 ? 13.104 -14.912 -15.825 1.00 75.81 167 PRO A O 1
ATOM 1315 N N . LEU A 1 168 ? 14.892 -13.730 -15.182 1.00 84.50 168 LEU A N 1
ATOM 1316 C CA . LEU A 1 168 ? 14.201 -13.052 -14.078 1.00 84.50 168 LEU A CA 1
ATOM 1317 C C . LEU A 1 168 ? 13.126 -12.082 -14.588 1.00 84.50 168 LEU A C 1
ATOM 1319 O O . LEU A 1 168 ? 12.079 -11.934 -13.966 1.00 84.50 168 LEU A O 1
ATOM 1323 N N . HIS A 1 169 ? 13.358 -11.439 -15.736 1.00 85.75 169 HIS A N 1
ATOM 1324 C CA . HIS A 1 169 ? 12.324 -10.629 -16.380 1.00 85.75 169 HIS A CA 1
ATOM 1325 C C . HIS A 1 169 ? 11.193 -11.491 -16.967 1.00 85.75 169 HIS A C 1
ATOM 1327 O O . HIS A 1 169 ? 10.023 -11.122 -16.876 1.00 85.75 169 HIS A O 1
ATOM 1333 N N . ASP A 1 170 ? 11.508 -12.655 -17.531 1.00 86.62 170 ASP A N 1
ATOM 1334 C CA . ASP A 1 170 ? 10.485 -13.592 -18.001 1.00 86.62 170 ASP A CA 1
ATOM 1335 C C . ASP A 1 170 ? 9.697 -14.223 -16.843 1.00 86.62 170 ASP A C 1
ATOM 1337 O O . ASP A 1 170 ? 8.486 -14.421 -16.966 1.00 86.62 170 ASP A O 1
ATOM 1341 N N . ASP A 1 171 ? 10.347 -14.499 -15.708 1.00 90.19 171 ASP A N 1
ATOM 1342 C CA . ASP A 1 171 ? 9.695 -14.886 -14.451 1.00 90.19 171 ASP A CA 1
ATOM 1343 C C . ASP A 1 171 ? 8.763 -13.772 -13.955 1.00 90.19 171 ASP A C 1
ATOM 1345 O O . ASP A 1 171 ? 7.623 -14.047 -13.578 1.00 90.19 171 ASP A O 1
ATOM 1349 N N . GLU A 1 172 ? 9.210 -12.512 -14.010 1.00 90.44 172 GLU A N 1
ATOM 1350 C CA . GLU A 1 172 ? 8.401 -11.336 -13.676 1.00 90.44 172 GLU A CA 1
ATOM 1351 C C . GLU A 1 172 ? 7.146 -11.255 -14.547 1.00 90.44 172 GLU A C 1
ATOM 1353 O O . GLU A 1 172 ? 6.034 -11.161 -14.019 1.00 90.44 172 GLU A O 1
ATOM 1358 N N . ARG A 1 173 ? 7.297 -11.367 -15.869 1.00 88.50 173 ARG A N 1
ATOM 1359 C CA . ARG A 1 173 ? 6.166 -11.389 -16.805 1.00 88.50 173 ARG A CA 1
ATOM 1360 C C . ARG A 1 173 ? 5.206 -12.531 -16.485 1.00 88.50 173 ARG A C 1
ATOM 1362 O O . ARG A 1 173 ? 4.017 -12.283 -16.316 1.00 88.50 173 ARG A O 1
ATOM 1369 N N . ARG A 1 174 ? 5.705 -13.762 -16.320 1.00 91.69 174 ARG A N 1
ATOM 1370 C CA . ARG A 1 174 ? 4.876 -14.927 -15.956 1.00 91.69 174 ARG A CA 1
ATOM 1371 C C . ARG A 1 174 ? 4.140 -14.735 -14.631 1.00 91.69 174 ARG A C 1
ATOM 1373 O O . ARG A 1 174 ? 2.989 -15.149 -14.512 1.00 91.69 174 ARG A O 1
ATOM 1380 N N . ALA A 1 175 ? 4.764 -14.098 -13.645 1.00 92.06 175 ALA A N 1
ATOM 1381 C CA . ALA A 1 175 ? 4.111 -13.808 -12.376 1.00 92.06 175 ALA A CA 1
ATOM 1382 C C . ALA A 1 175 ? 3.007 -12.752 -12.518 1.00 92.06 175 ALA A C 1
ATOM 1384 O O . ALA A 1 175 ? 1.949 -12.913 -11.910 1.00 92.06 175 ALA A O 1
ATOM 1385 N N . PHE A 1 176 ? 3.209 -11.707 -13.327 1.00 91.00 176 PHE A N 1
ATOM 1386 C CA . PHE A 1 176 ? 2.143 -10.750 -13.641 1.00 91.00 176 PHE A CA 1
ATOM 1387 C C . PHE A 1 176 ? 0.962 -11.429 -14.336 1.00 91.00 176 PHE A C 1
ATOM 1389 O O . PHE A 1 176 ? -0.180 -11.168 -13.964 1.00 91.00 176 PHE A O 1
ATOM 1396 N N . GLU A 1 177 ? 1.227 -12.344 -15.273 1.00 90.94 177 GLU A N 1
ATOM 1397 C CA . GLU A 1 177 ? 0.183 -13.133 -15.931 1.00 90.94 177 GLU A CA 1
ATOM 1398 C C . GLU A 1 177 ? -0.616 -13.976 -14.923 1.00 90.94 177 GLU A C 1
ATOM 1400 O O . GLU A 1 177 ? -1.847 -13.947 -14.910 1.00 90.94 177 GLU A O 1
ATOM 1405 N N . ALA A 1 178 ? 0.086 -14.695 -14.042 1.00 92.62 178 ALA A N 1
ATOM 1406 C CA . ALA A 1 178 ? -0.520 -15.585 -13.054 1.00 92.62 178 ALA A CA 1
ATOM 1407 C C . ALA A 1 178 ? -1.339 -14.836 -11.988 1.00 92.62 178 ALA A C 1
ATOM 1409 O O . ALA A 1 178 ? -2.363 -15.334 -11.526 1.00 92.62 178 ALA A O 1
ATOM 1410 N N . VAL A 1 179 ? -0.894 -13.639 -11.595 1.00 93.75 179 VAL A N 1
ATOM 1411 C CA . VAL A 1 179 ? -1.537 -12.814 -10.555 1.00 93.75 179 VAL A CA 1
ATOM 1412 C C . VAL A 1 179 ? -2.525 -11.805 -11.157 1.00 93.75 179 VAL A C 1
ATOM 1414 O O . VAL A 1 179 ? -3.182 -11.075 -10.421 1.00 93.75 179 VAL A O 1
ATOM 1417 N N . ARG A 1 180 ? -2.701 -11.772 -12.484 1.00 93.25 180 ARG A N 1
ATOM 1418 C CA . ARG A 1 180 ? -3.621 -10.853 -13.172 1.00 93.25 180 ARG A CA 1
ATOM 1419 C C . ARG A 1 180 ? -5.032 -10.777 -12.564 1.00 93.25 180 ARG A C 1
ATOM 1421 O O . ARG A 1 180 ? -5.468 -9.655 -12.309 1.00 93.25 180 ARG A O 1
ATOM 1428 N N . PRO A 1 181 ? -5.758 -11.890 -12.326 1.00 94.31 181 PRO A N 1
ATOM 1429 C CA . PRO A 1 181 ? -7.103 -11.806 -11.755 1.00 94.31 181 PRO A CA 1
ATOM 1430 C C . PRO A 1 181 ? -7.094 -11.216 -10.342 1.00 94.31 181 PRO A C 1
ATOM 1432 O O . PRO A 1 181 ? -7.912 -10.359 -10.032 1.00 94.31 181 PRO A O 1
ATOM 1435 N N . ASP A 1 182 ? -6.112 -11.581 -9.515 1.00 94.81 182 ASP A N 1
ATOM 1436 C CA . ASP A 1 182 ? -5.962 -11.010 -8.172 1.00 94.81 182 ASP A CA 1
ATOM 1437 C C . ASP A 1 182 ? -5.604 -9.512 -8.236 1.00 94.81 182 ASP A C 1
ATOM 1439 O O . ASP A 1 182 ? -6.078 -8.717 -7.431 1.00 94.81 182 ASP A O 1
ATOM 1443 N N . ALA A 1 183 ? -4.826 -9.081 -9.234 1.00 95.75 183 ALA A N 1
ATOM 1444 C CA . ALA A 1 183 ? -4.538 -7.666 -9.467 1.00 95.75 183 ALA A CA 1
ATOM 1445 C C . ALA A 1 183 ? -5.794 -6.868 -9.854 1.00 95.75 183 ALA A C 1
ATOM 1447 O O . ALA A 1 183 ? -6.002 -5.770 -9.329 1.00 95.75 183 ALA A O 1
ATOM 1448 N N . ALA A 1 184 ? -6.646 -7.429 -10.718 1.00 96.31 184 ALA A N 1
ATOM 1449 C CA . ALA A 1 184 ? -7.947 -6.851 -11.043 1.00 96.31 184 ALA A CA 1
ATOM 1450 C C . ALA A 1 184 ? -8.848 -6.788 -9.801 1.00 96.31 184 ALA A C 1
ATOM 1452 O O . ALA A 1 184 ? -9.392 -5.726 -9.509 1.00 96.31 184 ALA A O 1
ATOM 1453 N N . ASP A 1 185 ? -8.935 -7.860 -9.012 1.00 96.38 185 ASP A N 1
ATOM 1454 C CA . ASP A 1 185 ? -9.734 -7.892 -7.782 1.00 96.38 185 ASP A CA 1
ATOM 1455 C C . ASP A 1 185 ? -9.250 -6.864 -6.747 1.00 96.38 185 ASP A C 1
ATOM 1457 O O . ASP A 1 185 ? -10.073 -6.210 -6.102 1.00 96.38 185 ASP A O 1
ATOM 1461 N N . ARG A 1 186 ? -7.932 -6.661 -6.594 1.00 96.88 186 ARG A N 1
ATOM 1462 C CA . ARG A 1 186 ? -7.372 -5.623 -5.704 1.00 96.88 186 ARG A CA 1
ATOM 1463 C C . ARG A 1 186 ? -7.743 -4.215 -6.168 1.00 96.88 186 ARG A C 1
ATOM 1465 O O . ARG A 1 186 ? -8.157 -3.401 -5.342 1.00 96.88 186 ARG A O 1
ATOM 1472 N N . LEU A 1 187 ? -7.638 -3.932 -7.468 1.00 97.31 187 LEU A N 1
ATOM 1473 C CA . LEU A 1 187 ? -8.027 -2.637 -8.039 1.00 97.31 187 LEU A CA 1
ATOM 1474 C C . LEU A 1 187 ? -9.541 -2.397 -7.930 1.00 97.31 187 LEU A C 1
ATOM 1476 O O . LEU A 1 187 ? -9.974 -1.312 -7.542 1.00 97.31 187 LEU A O 1
ATOM 1480 N N . LEU A 1 188 ? -10.339 -3.426 -8.207 1.00 97.12 188 LEU A N 1
ATOM 1481 C CA . LEU A 1 188 ? -11.793 -3.419 -8.082 1.00 97.12 188 LEU A CA 1
ATOM 1482 C C . LEU A 1 188 ? -12.220 -3.129 -6.640 1.00 97.12 188 LEU A C 1
ATOM 1484 O O . LEU A 1 188 ? -13.006 -2.215 -6.388 1.00 97.12 188 LEU A O 1
ATOM 1488 N N . ARG A 1 189 ? -11.632 -3.840 -5.674 1.00 97.50 189 ARG A N 1
ATOM 1489 C CA . ARG A 1 189 ? -11.843 -3.601 -4.243 1.00 97.50 189 ARG A CA 1
ATOM 1490 C C . ARG A 1 189 ? -11.452 -2.194 -3.822 1.00 97.50 189 ARG A C 1
ATOM 1492 O O . ARG A 1 189 ? -12.191 -1.592 -3.053 1.00 97.50 189 ARG A O 1
ATOM 1499 N N . LEU A 1 190 ? -10.342 -1.655 -4.326 1.00 97.56 190 LEU A N 1
ATOM 1500 C CA . LEU A 1 190 ? -9.942 -0.281 -4.025 1.00 97.56 190 LEU A CA 1
ATOM 1501 C C . LEU A 1 190 ? -11.005 0.724 -4.495 1.00 97.56 190 LEU A C 1
ATOM 1503 O O . LEU A 1 190 ? -11.377 1.613 -3.735 1.00 97.56 190 LEU A O 1
ATOM 1507 N N . LEU A 1 191 ? -11.542 0.559 -5.707 1.00 97.19 191 LEU A N 1
ATOM 1508 C CA . LEU A 1 191 ? -12.622 1.412 -6.217 1.00 97.19 191 LEU A CA 1
ATOM 1509 C C . LEU A 1 191 ? -13.925 1.253 -5.424 1.00 97.19 191 LEU A C 1
ATOM 1511 O O . LEU A 1 191 ? -14.645 2.229 -5.234 1.00 97.19 191 LEU A O 1
ATOM 1515 N N . MET A 1 192 ? -14.226 0.046 -4.939 1.00 96.75 192 MET A N 1
ATOM 1516 C CA . MET A 1 192 ? -15.407 -0.214 -4.108 1.00 96.75 192 MET A CA 1
ATOM 1517 C C . MET A 1 192 ? -15.350 0.476 -2.739 1.00 96.75 192 MET A C 1
ATOM 1519 O O . MET A 1 192 ? -16.406 0.729 -2.163 1.00 96.75 192 MET A O 1
ATOM 1523 N N . LEU A 1 193 ? -14.152 0.769 -2.224 1.00 96.38 193 LEU A N 1
ATOM 1524 C CA . LEU A 1 193 ? -13.963 1.530 -0.984 1.00 96.38 193 LEU A CA 1
ATOM 1525 C C . LEU A 1 193 ? -14.224 3.030 -1.166 1.00 96.38 193 LEU A C 1
ATOM 1527 O O . LEU A 1 193 ? -14.505 3.738 -0.204 1.00 96.38 193 LEU A O 1
ATOM 1531 N N . VAL A 1 194 ? -14.107 3.530 -2.394 1.00 94.75 194 VAL A N 1
ATOM 1532 C CA . VAL A 1 194 ? -14.255 4.951 -2.696 1.00 94.75 194 VAL A CA 1
ATOM 1533 C C . VAL A 1 194 ? -15.744 5.285 -2.797 1.00 94.75 194 VAL A C 1
ATOM 1535 O O . VAL A 1 194 ? -16.426 4.726 -3.659 1.00 94.75 194 VAL A O 1
ATOM 1538 N N . PRO A 1 195 ? -16.278 6.240 -2.010 1.00 91.50 195 PRO A N 1
ATOM 1539 C CA . PRO A 1 195 ? -17.707 6.563 -2.025 1.00 91.50 195 PRO A CA 1
ATOM 1540 C C . PRO A 1 195 ? -18.229 6.972 -3.408 1.00 91.50 195 PRO A C 1
ATOM 1542 O O . PRO A 1 195 ? -19.321 6.576 -3.813 1.00 91.50 195 PRO A O 1
ATOM 1545 N N . ARG A 1 196 ? -17.422 7.728 -4.166 1.00 90.38 196 ARG A N 1
ATOM 1546 C CA . ARG A 1 196 ? -17.733 8.144 -5.546 1.00 90.38 196 ARG A CA 1
ATOM 1547 C C . ARG A 1 196 ? -17.505 7.047 -6.583 1.00 90.38 196 ARG A C 1
ATOM 1549 O O . ARG A 1 196 ? -17.857 7.246 -7.739 1.00 90.38 196 ARG A O 1
ATOM 1556 N N . ARG A 1 197 ? -16.892 5.928 -6.184 1.00 94.19 197 ARG A N 1
ATOM 1557 C CA . ARG A 1 197 ? -16.528 4.790 -7.038 1.00 94.19 197 ARG A CA 1
ATOM 1558 C C . ARG A 1 197 ? -15.682 5.177 -8.257 1.00 94.19 197 ARG A C 1
ATOM 1560 O O . ARG A 1 197 ? -15.736 4.533 -9.301 1.00 94.19 197 ARG A O 1
ATOM 1567 N N . ARG A 1 198 ? -14.923 6.265 -8.114 1.00 94.00 198 ARG A N 1
ATOM 1568 C CA . ARG A 1 198 ? -14.083 6.874 -9.144 1.00 94.00 198 ARG A CA 1
ATOM 1569 C C . ARG A 1 198 ? -12.767 7.317 -8.523 1.00 94.00 198 ARG A C 1
ATOM 1571 O O . ARG A 1 198 ? -12.785 7.956 -7.471 1.00 94.00 198 ARG A O 1
ATOM 1578 N N . LEU A 1 199 ? -11.652 7.005 -9.172 1.00 94.88 199 LEU A N 1
ATOM 1579 C CA . LEU A 1 199 ? -10.316 7.446 -8.767 1.00 94.88 199 LEU A CA 1
ATOM 1580 C C . LEU A 1 199 ? -9.574 8.073 -9.950 1.00 94.88 199 LEU A C 1
ATOM 1582 O O . LEU A 1 199 ? -9.573 7.476 -11.023 1.00 94.88 199 LEU A O 1
ATOM 1586 N N . PRO A 1 200 ? -8.884 9.211 -9.774 1.00 94.19 200 PRO A N 1
ATOM 1587 C CA . PRO A 1 200 ? -8.039 9.770 -10.824 1.00 94.19 200 PRO A CA 1
ATOM 1588 C C . PRO A 1 200 ? -6.970 8.772 -11.279 1.00 94.19 200 PRO A C 1
ATOM 1590 O O . PRO A 1 200 ? -6.285 8.175 -10.441 1.00 94.19 200 PRO A O 1
ATOM 1593 N N . LEU A 1 201 ? -6.760 8.626 -12.592 1.00 93.81 201 LEU A N 1
ATOM 1594 C CA . LEU A 1 201 ? -5.737 7.708 -13.116 1.00 93.81 201 LEU A CA 1
ATOM 1595 C C . LEU A 1 201 ? -4.333 8.068 -12.624 1.00 93.81 201 LEU A C 1
ATOM 1597 O O . LEU A 1 201 ? -3.551 7.176 -12.324 1.00 93.81 201 LEU A O 1
ATOM 1601 N N . CYS A 1 202 ? -4.033 9.355 -12.431 1.00 92.69 202 CYS A N 1
ATOM 1602 C CA . CYS A 1 202 ? -2.750 9.790 -11.875 1.00 92.69 202 CYS A CA 1
ATOM 1603 C C . CYS A 1 202 ? -2.504 9.275 -10.442 1.00 92.69 202 CYS A C 1
ATOM 1605 O O . CYS A 1 202 ? -1.358 9.025 -10.059 1.00 92.69 202 CYS A O 1
ATOM 1607 N N . LEU A 1 203 ? -3.566 9.083 -9.651 1.00 94.38 203 LEU A N 1
ATOM 1608 C CA . LEU A 1 203 ? -3.479 8.493 -8.317 1.00 94.38 203 LEU A CA 1
ATOM 1609 C C . LEU A 1 203 ? -3.311 6.970 -8.404 1.00 94.38 203 LEU A C 1
ATOM 1611 O O . LEU A 1 203 ? -2.488 6.409 -7.681 1.00 94.38 203 LEU A O 1
ATOM 1615 N N . VAL A 1 204 ? -4.016 6.307 -9.326 1.00 96.06 204 VAL A N 1
ATOM 1616 C CA . VAL A 1 204 ? -3.819 4.871 -9.599 1.00 96.06 204 VAL A CA 1
ATOM 1617 C C . VAL A 1 204 ? -2.388 4.606 -10.082 1.00 96.06 204 VAL A C 1
ATOM 1619 O O . VAL A 1 204 ? -1.738 3.690 -9.587 1.00 96.06 204 VAL A O 1
ATOM 1622 N N . ASP A 1 205 ? -1.841 5.457 -10.952 1.00 93.69 205 ASP A N 1
ATOM 1623 C CA . ASP A 1 205 ? -0.459 5.384 -11.440 1.00 93.69 205 ASP A CA 1
ATOM 1624 C C . ASP A 1 205 ? 0.569 5.529 -10.317 1.00 93.69 205 ASP A C 1
ATOM 1626 O O . ASP A 1 205 ? 1.609 4.864 -10.331 1.00 93.69 205 ASP A O 1
ATOM 1630 N N . ARG A 1 206 ? 0.284 6.381 -9.327 1.00 93.94 206 ARG A N 1
ATOM 1631 C CA . ARG A 1 206 ? 1.116 6.545 -8.129 1.00 93.94 206 ARG A CA 1
ATOM 1632 C C . ARG A 1 206 ? 1.097 5.289 -7.259 1.00 93.94 206 ARG A C 1
ATOM 1634 O O . ARG A 1 206 ? 2.153 4.876 -6.788 1.00 93.94 206 ARG A O 1
ATOM 1641 N N . LEU A 1 207 ? -0.072 4.670 -7.098 1.00 96.00 207 LEU A N 1
ATOM 1642 C CA . LEU A 1 207 ? -0.276 3.450 -6.310 1.00 96.00 207 LEU A CA 1
ATOM 1643 C C . LEU A 1 207 ? 0.045 2.159 -7.079 1.00 96.00 207 LEU A C 1
ATOM 1645 O O . LEU A 1 207 ? 0.042 1.083 -6.484 1.00 96.00 207 LEU A O 1
ATOM 1649 N N . ARG A 1 208 ? 0.338 2.232 -8.386 1.00 95.06 208 ARG A N 1
ATOM 1650 C CA . ARG A 1 208 ? 0.497 1.055 -9.261 1.00 95.06 208 ARG A CA 1
ATOM 1651 C C . ARG A 1 208 ? 1.514 0.054 -8.728 1.00 95.06 208 ARG A C 1
ATOM 1653 O O . ARG A 1 208 ? 1.302 -1.152 -8.815 1.00 95.06 208 ARG A O 1
ATOM 1660 N N . TRP A 1 209 ? 2.613 0.560 -8.164 1.00 94.19 209 TRP A N 1
ATOM 1661 C CA . TRP A 1 209 ? 3.670 -0.271 -7.603 1.00 94.19 209 TRP A CA 1
ATOM 1662 C C . TRP A 1 209 ? 3.162 -1.024 -6.378 1.00 94.19 209 TRP A C 1
ATOM 1664 O O . TRP A 1 209 ? 3.341 -2.235 -6.285 1.00 94.19 209 TRP A O 1
ATOM 1674 N N . ASP A 1 210 ? 2.479 -0.340 -5.468 1.00 96.19 210 ASP A N 1
ATOM 1675 C CA . ASP A 1 210 ? 1.978 -0.944 -4.236 1.00 96.19 210 ASP A CA 1
ATOM 1676 C C . ASP A 1 210 ? 0.826 -1.914 -4.523 1.00 96.19 210 ASP A C 1
ATOM 1678 O O . ASP A 1 210 ? 0.773 -2.991 -3.938 1.00 96.19 210 ASP A O 1
ATOM 1682 N N . LEU A 1 211 ? -0.026 -1.619 -5.508 1.00 96.44 211 LEU A N 1
ATOM 1683 C CA . LEU A 1 211 ? -1.085 -2.517 -5.983 1.00 96.44 211 LEU A CA 1
ATOM 1684 C C . LEU A 1 211 ? -0.567 -3.713 -6.795 1.00 96.44 211 LEU A C 1
ATOM 1686 O O . LEU A 1 211 ? -1.320 -4.660 -7.026 1.00 96.44 211 LEU A O 1
ATOM 1690 N N . GLY A 1 212 ? 0.695 -3.695 -7.231 1.00 94.69 212 GLY A N 1
ATOM 1691 C CA . GLY A 1 212 ? 1.270 -4.731 -8.091 1.00 94.69 212 GLY A CA 1
ATOM 1692 C C . GLY A 1 212 ? 0.651 -4.765 -9.488 1.00 94.69 212 GLY A C 1
ATOM 1693 O O . GLY A 1 212 ? 0.433 -5.849 -10.026 1.00 94.69 212 GLY A O 1
ATOM 1694 N N . LEU A 1 213 ? 0.328 -3.597 -10.046 1.00 94.94 213 LEU A N 1
ATOM 1695 C CA . LEU A 1 213 ? -0.191 -3.460 -11.406 1.00 94.94 213 LEU A CA 1
ATOM 1696 C C . LEU A 1 213 ? 0.962 -3.402 -12.425 1.00 94.94 213 LEU A C 1
ATOM 1698 O O . LEU A 1 213 ? 2.007 -2.811 -12.125 1.00 94.94 213 LEU A O 1
ATOM 1702 N N . PRO A 1 214 ? 0.780 -3.950 -13.641 1.00 90.81 214 PRO A N 1
ATOM 1703 C CA . PRO A 1 214 ? 1.707 -3.734 -14.750 1.00 90.81 214 PRO A CA 1
ATOM 1704 C C . PRO A 1 214 ? 1.876 -2.243 -15.075 1.00 90.81 214 PRO A C 1
ATOM 1706 O O . PRO A 1 214 ? 0.962 -1.442 -14.873 1.00 90.81 214 PRO A O 1
ATOM 1709 N N . ARG A 1 215 ? 3.027 -1.851 -15.635 1.00 85.31 215 ARG A N 1
ATOM 1710 C CA . ARG A 1 215 ? 3.295 -0.449 -16.020 1.00 85.31 215 ARG A CA 1
ATOM 1711 C C . ARG A 1 215 ? 2.266 0.093 -17.017 1.00 85.31 215 ARG A C 1
ATOM 1713 O O . ARG A 1 215 ? 1.945 1.276 -16.983 1.00 85.31 215 ARG A O 1
ATOM 1720 N N . ASP A 1 216 ? 1.768 -0.772 -17.887 1.00 88.06 216 ASP A N 1
ATOM 1721 C CA . ASP A 1 216 ? 0.810 -0.489 -18.948 1.00 88.06 216 ASP A CA 1
ATOM 1722 C C . ASP A 1 216 ? -0.600 -1.014 -18.630 1.00 88.06 216 ASP A C 1
ATOM 1724 O O . ASP A 1 216 ? -1.379 -1.223 -19.557 1.00 88.06 216 ASP A O 1
ATOM 1728 N N . TYR A 1 217 ? -0.952 -1.193 -17.346 1.00 93.25 217 TYR A N 1
ATOM 1729 C CA . TYR A 1 217 ? -2.232 -1.775 -16.901 1.00 93.25 217 TYR A CA 1
ATOM 1730 C C . TYR A 1 217 ? -3.465 -1.185 -17.602 1.00 93.25 217 TYR A C 1
ATOM 1732 O O . TYR A 1 217 ? -4.427 -1.902 -17.861 1.00 93.25 217 TYR A O 1
ATOM 1740 N N . ALA A 1 218 ? -3.442 0.102 -17.963 1.00 93.25 218 ALA A N 1
ATOM 1741 C CA . ALA A 1 218 ? -4.536 0.741 -18.690 1.00 93.25 218 ALA A CA 1
ATOM 1742 C C . ALA A 1 218 ? -4.823 0.092 -20.059 1.00 93.25 218 ALA A C 1
ATOM 1744 O O . ALA A 1 218 ? -5.955 0.126 -20.531 1.00 93.25 218 ALA A O 1
ATOM 1745 N N . ARG A 1 219 ? -3.804 -0.500 -20.690 1.00 91.75 219 ARG A N 1
ATOM 1746 C CA . ARG A 1 219 ? -3.883 -1.212 -21.973 1.00 91.75 219 ARG A CA 1
ATOM 1747 C C . ARG A 1 219 ? -3.788 -2.731 -21.822 1.00 91.75 219 ARG A C 1
ATOM 1749 O O . ARG A 1 219 ? -4.293 -3.427 -22.690 1.00 91.75 219 ARG A O 1
ATOM 1756 N N . SER A 1 220 ? -3.139 -3.228 -20.767 1.00 91.12 220 SER A N 1
ATOM 1757 C CA . SER A 1 220 ? -2.859 -4.659 -20.576 1.00 91.12 220 SER A CA 1
ATOM 1758 C C . SER A 1 220 ? -3.754 -5.365 -19.555 1.00 91.12 220 SER A C 1
ATOM 1760 O O . SER A 1 220 ? -3.812 -6.588 -19.567 1.00 91.12 220 SER A O 1
ATOM 1762 N N . LEU A 1 221 ? -4.424 -4.627 -18.662 1.00 94.25 221 LEU A N 1
ATOM 1763 C CA . LEU A 1 221 ? -5.306 -5.179 -17.627 1.00 94.25 221 LEU A CA 1
ATOM 1764 C C . LEU A 1 221 ? -6.749 -4.704 -17.804 1.00 94.25 221 LEU A C 1
ATOM 1766 O O . LEU A 1 221 ? -7.659 -5.521 -17.822 1.00 94.25 221 LEU A O 1
ATOM 1770 N N . LEU A 1 222 ? -6.978 -3.392 -17.916 1.00 95.31 222 LEU A N 1
ATOM 1771 C CA . LEU A 1 222 ? -8.340 -2.842 -17.931 1.00 95.31 222 LEU A CA 1
ATOM 1772 C C . LEU A 1 222 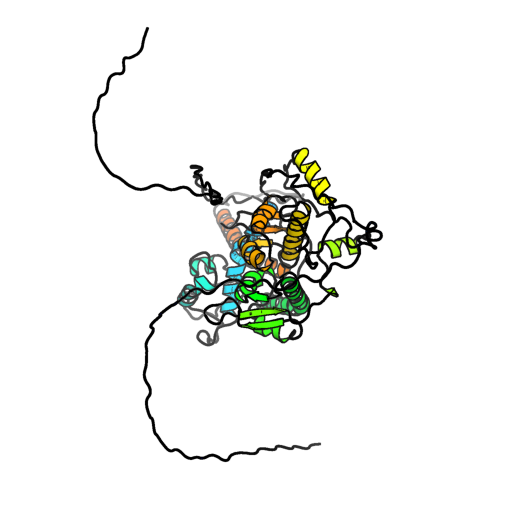? -9.213 -3.368 -19.089 1.00 95.31 222 LEU A C 1
ATOM 1774 O O . LEU A 1 222 ? -10.375 -3.673 -18.825 1.00 95.31 222 LEU A O 1
ATOM 1778 N N . PRO A 1 223 ? -8.704 -3.529 -20.332 1.00 94.62 223 PRO A N 1
ATOM 1779 C CA . PRO A 1 223 ? -9.514 -4.041 -21.441 1.00 94.62 223 PRO A CA 1
ATOM 1780 C C . PRO A 1 223 ? -10.007 -5.481 -21.260 1.00 94.62 223 PRO A C 1
ATOM 1782 O O . PRO A 1 223 ? -11.013 -5.840 -21.864 1.00 94.62 223 PRO A O 1
ATOM 1785 N N . ASP A 1 224 ? -9.337 -6.282 -20.424 1.00 94.31 224 ASP A N 1
ATOM 1786 C CA . ASP A 1 224 ? -9.744 -7.660 -20.121 1.00 94.31 224 ASP A CA 1
ATOM 1787 C C . ASP A 1 224 ? -10.931 -7.710 -19.141 1.00 94.31 224 ASP A C 1
ATOM 1789 O O . ASP A 1 224 ? -11.598 -8.737 -19.018 1.00 94.31 224 ASP A O 1
ATOM 1793 N N . TYR A 1 225 ? -11.212 -6.599 -18.449 1.00 95.38 225 TYR A N 1
ATOM 1794 C CA . TYR A 1 225 ? -12.266 -6.481 -17.440 1.00 95.38 225 TYR A CA 1
ATOM 1795 C C . TYR A 1 225 ? -13.188 -5.272 -17.703 1.00 95.38 225 TYR A C 1
ATOM 1797 O O . TYR A 1 225 ? -13.345 -4.409 -16.828 1.00 95.38 225 TYR A O 1
ATOM 1805 N N . PRO A 1 226 ? -13.836 -5.196 -18.883 1.00 94.56 226 PRO A N 1
ATOM 1806 C CA . PRO A 1 226 ? -14.699 -4.068 -19.246 1.00 94.56 226 PRO A CA 1
ATOM 1807 C C . PRO A 1 226 ? -15.949 -3.975 -18.360 1.00 94.56 226 PRO A C 1
ATOM 1809 O O . PRO A 1 226 ? -16.483 -2.890 -18.150 1.00 94.56 226 PRO A O 1
ATOM 1812 N N . ASP A 1 227 ? -16.385 -5.101 -17.789 1.00 94.12 227 ASP A N 1
ATOM 1813 C CA . ASP A 1 227 ? -17.519 -5.156 -16.864 1.00 94.12 227 ASP A CA 1
ATOM 1814 C C . ASP A 1 227 ? -17.195 -4.532 -15.497 1.00 94.12 227 ASP A C 1
ATOM 1816 O O . ASP A 1 227 ? -18.099 -4.239 -14.716 1.00 94.12 227 ASP A O 1
ATOM 1820 N N . TYR A 1 228 ? -15.911 -4.343 -15.176 1.00 94.38 228 TYR A N 1
ATOM 1821 C CA . TYR A 1 228 ? -15.464 -3.813 -13.886 1.00 94.38 228 TYR A CA 1
ATOM 1822 C C . TYR A 1 228 ? -14.990 -2.371 -13.990 1.00 94.38 228 TYR A C 1
ATOM 1824 O O . TYR A 1 228 ? -15.278 -1.576 -13.092 1.00 94.38 228 TYR A O 1
ATOM 1832 N N . PHE A 1 229 ? -14.280 -2.034 -15.065 1.00 96.50 229 PHE A N 1
ATOM 1833 C CA . PHE A 1 229 ? -13.550 -0.781 -15.173 1.00 96.50 229 PHE A CA 1
ATOM 1834 C C . PHE A 1 229 ? -13.951 0.012 -16.407 1.00 96.50 229 PHE A C 1
ATOM 1836 O O . PHE A 1 229 ? -13.974 -0.503 -17.522 1.00 96.50 229 PHE A O 1
ATOM 1843 N N . GLN A 1 230 ? -14.154 1.310 -16.212 1.00 95.88 230 GLN A N 1
ATOM 1844 C CA . GLN A 1 230 ? -14.352 2.258 -17.296 1.00 95.88 230 GLN A CA 1
ATOM 1845 C C . GLN A 1 230 ? -13.449 3.470 -17.096 1.00 95.88 230 GLN A C 1
ATOM 1847 O O . GLN A 1 230 ? -13.380 4.032 -16.009 1.00 95.88 230 GLN A O 1
ATOM 1852 N N . ILE A 1 231 ? -12.752 3.891 -18.151 1.00 95.19 231 ILE A N 1
ATOM 1853 C CA . ILE A 1 231 ? -12.010 5.154 -18.138 1.00 95.19 231 ILE A CA 1
ATOM 1854 C C . ILE A 1 231 ? -12.959 6.257 -18.597 1.00 95.19 231 ILE A C 1
ATOM 1856 O O . ILE A 1 231 ? -13.500 6.191 -19.703 1.00 95.19 231 ILE A O 1
ATOM 1860 N N . VAL A 1 232 ? -13.145 7.272 -17.759 1.00 93.81 232 VAL A N 1
ATOM 1861 C CA . VAL A 1 232 ? -14.037 8.406 -18.020 1.00 93.81 232 VAL A CA 1
ATOM 1862 C C . VAL A 1 232 ? -13.287 9.734 -17.905 1.00 93.81 232 VAL A C 1
ATOM 1864 O O . VAL A 1 232 ? -12.285 9.818 -17.193 1.00 93.81 232 VAL A O 1
ATOM 1867 N N . PRO A 1 233 ? -13.737 10.800 -18.590 1.00 91.75 233 PRO A N 1
ATOM 1868 C CA . PRO A 1 233 ? -13.201 12.137 -18.369 1.00 91.75 233 PRO A CA 1
ATOM 1869 C C . PRO A 1 233 ? -13.373 12.556 -16.909 1.00 91.75 233 PRO A C 1
ATOM 1871 O O . PRO A 1 233 ? -14.438 12.355 -16.317 1.00 91.75 233 PRO A O 1
ATOM 1874 N N . SER A 1 234 ? -12.328 13.146 -16.336 1.00 86.62 234 SER A N 1
ATOM 1875 C CA . SER A 1 234 ? -12.337 13.558 -14.939 1.00 86.62 234 SER A CA 1
ATOM 1876 C C . SER A 1 234 ? -13.342 14.677 -14.700 1.00 86.62 234 SER A C 1
ATOM 1878 O O . SER A 1 234 ? -13.402 15.658 -15.443 1.00 86.62 234 SER A O 1
ATOM 1880 N N . THR A 1 235 ? -14.111 14.549 -13.621 1.00 73.81 235 THR A N 1
ATOM 1881 C CA . THR A 1 235 ? -15.113 15.558 -13.227 1.00 73.81 235 THR A CA 1
ATOM 1882 C C . THR A 1 235 ? -14.495 16.793 -12.569 1.00 73.81 235 THR A C 1
ATOM 1884 O O . THR A 1 235 ? -15.133 17.839 -12.493 1.00 73.81 235 THR A O 1
ATOM 1887 N N . THR A 1 236 ? -13.249 16.679 -12.104 1.00 66.44 236 THR A N 1
ATOM 1888 C CA . THR A 1 236 ? -12.530 17.705 -11.333 1.00 66.44 236 THR A CA 1
ATOM 1889 C C . THR A 1 236 ? -11.360 18.332 -12.096 1.00 66.44 236 THR A C 1
ATOM 1891 O O . THR A 1 236 ? -10.703 19.231 -11.579 1.00 66.44 236 THR A O 1
ATOM 1894 N N . GLY A 1 237 ? -11.051 17.844 -13.301 1.00 60.50 237 GLY A N 1
ATOM 1895 C CA . GLY A 1 237 ? -9.811 18.164 -14.004 1.00 60.50 237 GLY A CA 1
ATOM 1896 C C . GLY A 1 237 ? -9.889 19.371 -14.940 1.00 60.50 237 GLY A C 1
ATOM 1897 O O . GLY A 1 237 ? -10.645 19.374 -15.909 1.00 60.50 237 GLY A O 1
ATOM 1898 N N . VAL A 1 238 ? -8.996 20.340 -14.730 1.00 55.22 238 VAL A N 1
ATOM 1899 C CA . VAL A 1 238 ? -8.535 21.252 -15.787 1.00 55.22 238 VAL A CA 1
ATOM 1900 C C . VAL A 1 238 ? -7.578 20.463 -16.692 1.00 55.22 238 VAL A C 1
ATOM 1902 O O . VAL A 1 238 ? -6.640 19.845 -16.197 1.00 55.22 238 VAL A O 1
ATOM 1905 N N . GLY A 1 239 ? -7.798 20.466 -18.010 1.00 63.75 239 GLY A N 1
ATOM 1906 C CA . GLY A 1 239 ? -6.833 19.910 -18.972 1.00 63.75 239 GLY A CA 1
ATOM 1907 C C . GLY A 1 239 ? -6.957 18.413 -19.299 1.00 63.75 239 GLY A C 1
ATOM 1908 O O . GLY A 1 239 ? -5.942 17.750 -19.472 1.00 63.75 239 GLY A O 1
ATOM 1909 N N . GLY A 1 240 ? -8.173 17.867 -19.423 1.00 74.12 240 GLY A N 1
ATOM 1910 C CA . GLY A 1 240 ? -8.374 16.533 -20.019 1.00 74.12 240 GLY A CA 1
ATOM 1911 C C . GLY A 1 240 ? -7.912 15.348 -19.161 1.00 74.12 240 GLY A C 1
ATOM 1912 O O . GLY A 1 240 ? -7.631 14.280 -19.700 1.00 74.12 240 GLY A O 1
ATOM 1913 N N . ALA A 1 241 ? -7.827 15.528 -17.839 1.00 87.06 241 ALA A N 1
ATOM 1914 C CA . ALA A 1 241 ? -7.548 14.440 -16.906 1.00 87.06 241 ALA A CA 1
ATOM 1915 C C . ALA A 1 241 ? -8.603 13.322 -17.012 1.00 87.06 241 ALA A C 1
ATOM 1917 O O . ALA A 1 241 ? -9.752 13.565 -17.387 1.00 87.06 241 ALA A O 1
ATOM 1918 N N . LEU A 1 242 ? -8.208 12.100 -16.663 1.00 93.19 242 LEU A N 1
ATOM 1919 C CA . LEU A 1 242 ? -9.027 10.895 -16.768 1.00 93.19 242 LEU A CA 1
ATOM 1920 C C . LEU A 1 242 ? -9.175 10.235 -15.393 1.00 93.19 242 LEU A C 1
ATOM 1922 O O . LEU A 1 242 ? -8.200 10.134 -14.643 1.00 93.19 242 LEU A O 1
ATOM 1926 N N . ASP A 1 243 ? -10.375 9.743 -15.108 1.00 94.94 243 ASP A N 1
ATOM 1927 C CA . ASP A 1 243 ? -10.700 8.970 -13.914 1.00 94.94 243 ASP A CA 1
ATOM 1928 C C . ASP A 1 243 ? -10.986 7.512 -14.306 1.00 94.94 243 ASP A C 1
ATOM 1930 O O . ASP A 1 243 ? -11.513 7.220 -15.381 1.00 94.94 243 ASP A O 1
ATOM 1934 N N . LEU A 1 244 ? -10.649 6.592 -13.409 1.00 96.12 244 LEU A N 1
ATOM 1935 C CA . LEU A 1 244 ? -11.064 5.199 -13.449 1.00 96.12 244 LEU A CA 1
ATOM 1936 C C . LEU A 1 244 ? -12.349 5.038 -12.637 1.00 96.12 244 LEU A C 1
ATOM 1938 O O . LEU A 1 244 ? -12.357 5.290 -11.432 1.00 96.12 244 LEU A O 1
ATOM 1942 N N . GLU A 1 245 ? -13.417 4.608 -13.292 1.00 96.19 245 GLU A N 1
ATOM 1943 C CA . GLU A 1 245 ? -14.738 4.379 -12.719 1.00 96.19 245 GLU A CA 1
ATOM 1944 C C . GLU A 1 245 ? -15.033 2.885 -12.557 1.00 96.19 245 GLU A C 1
ATOM 1946 O O . GLU A 1 245 ? -14.702 2.060 -13.413 1.00 96.19 245 GLU A O 1
ATOM 1951 N N . LEU A 1 246 ? -15.687 2.557 -11.444 1.00 96.69 246 LEU A N 1
ATOM 1952 C CA . LEU A 1 246 ? -16.276 1.252 -11.188 1.00 96.69 246 LEU A CA 1
ATOM 1953 C C . LEU A 1 246 ? -17.589 1.088 -11.960 1.00 96.69 246 LEU A C 1
ATOM 1955 O O . LEU A 1 246 ? -18.557 1.801 -11.692 1.00 96.69 246 LEU A O 1
ATOM 1959 N N . VAL A 1 247 ? -17.656 0.082 -12.826 1.00 95.25 247 VAL A N 1
ATOM 1960 C CA . VAL A 1 247 ? -18.875 -0.257 -13.574 1.00 95.25 247 VAL A CA 1
ATOM 1961 C C . VAL A 1 247 ? -19.782 -1.168 -12.744 1.00 95.25 247 VAL A C 1
ATOM 1963 O O . VAL A 1 247 ? -20.927 -0.818 -12.449 1.00 95.25 247 VAL A O 1
ATOM 1966 N N . LEU A 1 248 ? -19.263 -2.319 -12.302 1.00 93.62 248 LEU A N 1
ATOM 1967 C CA . LEU A 1 248 ? -20.025 -3.318 -11.552 1.00 93.62 248 LEU A CA 1
ATOM 1968 C C . LEU A 1 248 ? -19.517 -3.477 -10.117 1.00 93.62 248 LEU A C 1
ATOM 1970 O O . LEU A 1 248 ? -18.369 -3.838 -9.870 1.00 93.62 248 LEU A O 1
ATOM 1974 N N . TYR A 1 249 ? -20.418 -3.297 -9.148 1.00 93.62 249 TYR A N 1
ATOM 1975 C CA . TYR A 1 249 ? -20.131 -3.575 -7.741 1.00 93.62 249 TYR A CA 1
ATOM 1976 C C . TYR A 1 249 ? -20.321 -5.068 -7.425 1.00 93.62 249 TYR A C 1
ATOM 1978 O O . TYR A 1 249 ? -21.451 -5.567 -7.396 1.00 93.62 249 TYR A O 1
ATOM 1986 N N . ARG A 1 250 ? -19.224 -5.771 -7.123 1.00 94.06 250 ARG A N 1
ATOM 1987 C CA . ARG A 1 250 ? -19.218 -7.198 -6.756 1.00 94.06 250 ARG A CA 1
ATOM 1988 C C . ARG A 1 250 ? -19.320 -7.407 -5.247 1.00 94.06 250 ARG A C 1
ATOM 1990 O O . ARG A 1 250 ? -18.350 -7.252 -4.512 1.00 94.06 250 ARG A O 1
ATOM 1997 N N . LYS A 1 251 ? -20.510 -7.787 -4.770 1.00 91.94 251 LYS A N 1
ATOM 1998 C CA . LYS A 1 251 ? -20.781 -8.008 -3.333 1.00 91.94 251 LYS A CA 1
ATOM 1999 C C . LYS A 1 251 ? -19.970 -9.156 -2.731 1.00 91.94 251 LYS A C 1
ATOM 2001 O O . LYS A 1 251 ? -19.654 -9.131 -1.552 1.00 91.94 251 LYS A O 1
ATOM 2006 N N . ASP A 1 252 ? -19.630 -10.146 -3.537 1.00 93.00 252 ASP A N 1
ATOM 2007 C CA . ASP A 1 252 ? -18.792 -11.283 -3.166 1.00 93.00 252 ASP A CA 1
ATOM 2008 C C . ASP A 1 252 ? -17.341 -10.877 -2.861 1.00 93.00 252 ASP A C 1
ATOM 2010 O O . ASP A 1 252 ? -16.683 -11.495 -2.025 1.00 93.00 252 ASP A O 1
ATOM 2014 N N . LEU A 1 253 ? -16.857 -9.788 -3.468 1.00 93.06 253 LEU A N 1
ATOM 2015 C CA . LEU A 1 253 ? -15.549 -9.218 -3.156 1.00 93.06 253 LEU A CA 1
ATOM 2016 C C . LEU A 1 253 ? -15.582 -8.236 -1.978 1.00 93.06 253 LEU A C 1
ATOM 2018 O O . LEU A 1 253 ? -14.514 -7.944 -1.438 1.00 93.06 253 LEU A O 1
ATOM 2022 N N . ALA A 1 254 ? -16.764 -7.774 -1.560 1.00 94.50 254 ALA A N 1
ATOM 2023 C CA . ALA A 1 254 ? -16.988 -6.813 -0.476 1.00 94.50 254 ALA A CA 1
ATOM 2024 C C . ALA A 1 254 ? -16.852 -7.450 0.923 1.00 94.50 254 ALA A C 1
ATOM 2026 O O . ALA A 1 254 ? -17.727 -7.313 1.773 1.00 94.50 254 ALA A O 1
ATOM 2027 N N . VAL A 1 255 ? -15.761 -8.182 1.145 1.00 94.00 255 VAL A N 1
ATOM 2028 C CA . VAL A 1 255 ? -15.420 -8.815 2.424 1.00 94.00 255 VAL A CA 1
ATOM 2029 C C . VAL A 1 255 ? -14.034 -8.331 2.804 1.00 94.00 255 VAL A C 1
ATOM 2031 O O . VAL A 1 255 ? -13.097 -8.554 2.033 1.00 94.00 255 VAL A O 1
ATOM 2034 N N . SER A 1 256 ? -13.881 -7.684 3.957 1.00 95.31 256 SER A N 1
ATOM 2035 C CA . SER A 1 256 ? -12.595 -7.131 4.394 1.00 95.31 256 SER A CA 1
ATOM 2036 C C . SER A 1 256 ? -11.582 -8.214 4.776 1.00 95.31 256 SER A C 1
ATOM 2038 O O . SER A 1 256 ? -11.928 -9.377 4.992 1.00 95.31 256 SER A O 1
ATOM 2040 N N . ALA A 1 257 ? -10.306 -7.856 4.874 1.00 94.56 257 ALA A N 1
ATOM 2041 C CA . ALA A 1 257 ? -9.235 -8.725 5.338 1.00 94.56 257 ALA A CA 1
ATOM 2042 C C . ALA A 1 257 ? -9.507 -9.240 6.760 1.00 94.56 257 ALA A C 1
ATOM 2044 O O . ALA A 1 257 ? -9.316 -10.429 7.022 1.00 94.56 257 ALA A O 1
ATOM 2045 N N . MET A 1 258 ? -10.028 -8.378 7.641 1.00 94.25 258 MET A N 1
ATOM 2046 C CA . MET A 1 258 ? -10.445 -8.749 8.998 1.00 94.25 258 MET A CA 1
ATOM 2047 C C . MET A 1 258 ? -11.608 -9.743 8.988 1.00 94.25 258 MET A C 1
ATOM 2049 O O . MET A 1 258 ? -11.563 -10.747 9.698 1.00 94.25 258 MET A O 1
ATOM 2053 N N . GLU A 1 259 ? -12.625 -9.512 8.157 1.00 93.69 259 GLU A N 1
ATOM 2054 C CA . GLU A 1 259 ? -13.759 -10.431 8.019 1.00 93.69 259 GLU A CA 1
ATOM 2055 C C . GLU A 1 259 ? -13.312 -11.777 7.441 1.00 93.69 259 GLU A C 1
ATOM 2057 O O . GLU A 1 259 ? -13.647 -12.824 7.991 1.00 93.69 259 GLU A O 1
ATOM 2062 N N . ARG A 1 260 ? -12.485 -11.770 6.386 1.00 91.88 260 ARG A N 1
ATOM 2063 C CA . ARG A 1 260 ? -11.904 -12.987 5.791 1.00 91.88 260 ARG A CA 1
ATOM 2064 C C . ARG A 1 260 ? -11.091 -13.779 6.811 1.00 91.88 260 ARG A C 1
ATOM 2066 O O . ARG A 1 260 ? -11.166 -15.006 6.817 1.00 91.88 260 ARG A O 1
ATOM 2073 N N . TYR A 1 261 ? -10.305 -13.106 7.650 1.00 89.56 261 TYR A N 1
ATOM 2074 C CA . TYR A 1 261 ? -9.547 -13.754 8.718 1.00 89.56 261 TYR A CA 1
ATOM 2075 C C . TYR A 1 261 ? -10.482 -14.392 9.754 1.00 89.56 261 TYR A C 1
ATOM 2077 O O . TYR A 1 261 ? -10.349 -15.575 10.058 1.00 89.56 261 TYR A O 1
ATOM 2085 N N . ALA A 1 262 ? -11.483 -13.653 10.228 1.00 89.94 262 ALA A N 1
ATOM 2086 C CA . ALA A 1 262 ? -12.415 -14.142 11.239 1.00 89.94 262 ALA A CA 1
ATOM 2087 C C . ALA A 1 262 ? -13.320 -15.279 10.727 1.00 89.94 262 ALA A C 1
ATOM 2089 O O . ALA A 1 262 ? -13.610 -16.221 11.460 1.00 89.94 262 ALA A O 1
ATOM 2090 N N . MET A 1 263 ? -13.720 -15.249 9.451 1.00 87.44 263 MET A N 1
ATOM 2091 C CA . MET A 1 263 ? -14.458 -16.345 8.813 1.00 87.44 263 MET A CA 1
ATOM 2092 C C . MET A 1 263 ? -13.640 -17.642 8.758 1.00 87.44 263 MET A C 1
ATOM 2094 O O . MET A 1 263 ? -14.206 -18.715 8.946 1.00 87.44 263 MET A O 1
ATOM 2098 N N . LYS A 1 264 ? -12.318 -17.558 8.543 1.00 86.69 264 LYS A N 1
ATOM 2099 C CA . LYS A 1 264 ? -11.423 -18.731 8.544 1.00 86.69 264 LYS A CA 1
ATOM 2100 C C . LYS A 1 264 ? -11.236 -19.325 9.938 1.00 86.69 264 LYS A C 1
ATOM 2102 O O . LYS A 1 264 ? -11.170 -20.541 10.069 1.00 86.69 264 LYS A O 1
ATOM 2107 N N . THR A 1 265 ? -11.152 -18.478 10.960 1.00 83.75 265 THR A N 1
ATOM 2108 C CA . THR A 1 265 ? -10.978 -18.902 12.360 1.00 83.75 265 THR A CA 1
ATOM 2109 C C . THR A 1 265 ? -12.297 -19.367 13.000 1.00 83.75 265 THR A C 1
ATOM 2111 O O . THR A 1 265 ? -12.284 -20.034 14.030 1.00 83.75 265 THR A O 1
ATOM 2114 N N . GLY A 1 266 ? -13.436 -19.080 12.359 1.00 77.12 266 GLY A N 1
ATOM 2115 C CA . GLY A 1 266 ? -14.775 -19.438 12.820 1.00 77.12 266 GLY A CA 1
ATOM 2116 C C . GLY A 1 266 ? -15.371 -18.404 13.783 1.00 77.12 266 GLY A C 1
ATOM 2117 O O . GLY A 1 266 ? -14.664 -17.684 14.480 1.00 77.12 266 GLY A O 1
ATOM 2118 N N . GLY A 1 267 ? -16.706 -18.317 13.822 1.00 71.69 267 GLY A N 1
ATOM 2119 C CA . GLY A 1 267 ? -17.426 -17.534 14.838 1.00 71.69 267 GLY A CA 1
ATOM 2120 C C . GLY A 1 267 ? -17.744 -16.073 14.494 1.00 71.69 267 GLY A C 1
ATOM 2121 O O . GLY A 1 267 ? -18.341 -15.384 15.321 1.00 71.69 267 GLY A O 1
ATOM 2122 N N . TYR A 1 268 ? -17.429 -15.591 13.288 1.00 80.88 268 TYR A N 1
ATOM 2123 C CA . TYR A 1 268 ? -17.813 -14.236 12.881 1.00 80.88 268 TYR A CA 1
ATOM 2124 C C . TYR A 1 268 ? -19.257 -14.152 12.374 1.00 80.88 268 TYR A C 1
ATOM 2126 O O . TYR A 1 268 ? -19.672 -14.892 11.481 1.00 80.88 268 TYR A O 1
ATOM 2134 N N . LYS A 1 269 ? -20.006 -13.187 12.911 1.00 81.56 269 LYS A N 1
ATOM 2135 C CA . LYS A 1 269 ? -21.277 -12.708 12.361 1.00 81.56 269 LYS A CA 1
ATOM 2136 C C . LYS A 1 269 ? -21.203 -11.191 12.238 1.00 81.56 269 LYS A C 1
ATOM 2138 O O . LYS A 1 269 ? -20.636 -10.526 13.103 1.00 81.56 269 LYS A O 1
ATOM 2143 N N . LYS A 1 270 ? -21.798 -10.643 11.181 1.00 81.38 270 LYS A N 1
ATOM 2144 C CA . LYS A 1 270 ? -21.846 -9.197 10.949 1.00 81.38 270 LYS A CA 1
ATOM 2145 C C . LYS A 1 270 ? -22.428 -8.467 12.167 1.00 81.38 270 LYS A C 1
ATOM 2147 O O . LYS A 1 270 ? -23.453 -8.883 12.704 1.00 81.38 270 LYS A O 1
ATOM 2152 N N . GLY A 1 271 ? -21.752 -7.406 12.607 1.00 76.62 271 GLY A N 1
ATOM 2153 C CA . GLY A 1 271 ? -22.090 -6.650 13.819 1.00 76.62 271 GLY A CA 1
ATOM 2154 C C . GLY A 1 271 ? -21.430 -7.149 15.112 1.00 76.62 271 GLY A C 1
ATOM 2155 O O . GLY A 1 271 ? -21.526 -6.466 16.129 1.00 76.62 271 GLY A O 1
ATOM 2156 N N . MET A 1 272 ? -20.728 -8.289 15.090 1.00 85.88 272 MET A N 1
ATOM 2157 C CA . MET A 1 272 ? -19.874 -8.711 16.205 1.00 85.88 272 MET A CA 1
ATOM 2158 C C . MET A 1 272 ? -18.619 -7.835 16.298 1.00 85.88 272 MET A C 1
ATOM 2160 O O . MET A 1 272 ? -18.192 -7.208 15.322 1.00 85.88 272 MET A O 1
ATOM 2164 N N . SER A 1 273 ? -18.003 -7.802 17.478 1.00 87.31 273 SER A N 1
ATOM 2165 C CA . SER A 1 273 ? -16.684 -7.204 17.639 1.00 87.31 273 SER A CA 1
ATOM 2166 C C . SER A 1 273 ? -15.631 -8.040 16.912 1.00 87.31 273 SER A C 1
ATOM 2168 O O . SER A 1 273 ? -15.619 -9.268 16.984 1.00 87.31 273 SER A O 1
ATOM 2170 N N . LEU A 1 274 ? -14.743 -7.358 16.191 1.00 91.44 274 LEU A N 1
ATOM 2171 C CA . LEU A 1 274 ? -13.495 -7.928 15.694 1.00 91.44 274 LEU A CA 1
ATOM 2172 C C . LEU A 1 274 ? -12.351 -7.100 16.257 1.00 91.44 274 LEU A C 1
ATOM 2174 O O . LEU A 1 274 ? -12.352 -5.868 16.144 1.00 91.44 274 LEU A O 1
ATOM 2178 N N . ALA A 1 275 ? -11.403 -7.796 16.875 1.00 92.69 275 ALA A N 1
ATOM 2179 C CA . ALA A 1 275 ? -10.194 -7.201 17.405 1.00 92.69 275 ALA A CA 1
ATOM 2180 C C . ALA A 1 275 ? -9.083 -7.277 16.356 1.00 92.69 275 ALA A C 1
ATOM 2182 O O . ALA A 1 275 ? -8.839 -8.341 15.786 1.00 92.69 275 ALA A O 1
ATOM 2183 N N . PHE A 1 276 ? -8.407 -6.159 16.110 1.00 94.94 276 PHE A N 1
ATOM 2184 C CA . PHE A 1 276 ? -7.226 -6.133 15.250 1.00 94.94 276 PHE A CA 1
ATOM 2185 C C . PHE A 1 276 ? -6.060 -6.869 15.922 1.00 94.94 276 PHE A C 1
ATOM 2187 O O . PHE A 1 276 ? -5.867 -6.690 17.128 1.00 94.94 276 PHE A O 1
ATOM 2194 N N . PRO A 1 277 ? -5.252 -7.640 15.178 1.00 92.94 277 PRO A N 1
ATOM 2195 C CA . PRO A 1 277 ? -3.971 -8.134 15.664 1.00 92.94 277 PRO A CA 1
ATOM 2196 C C . PRO A 1 277 ? -3.077 -6.976 16.128 1.00 92.94 277 PRO A C 1
ATOM 2198 O O . PRO A 1 277 ? -2.834 -6.025 15.387 1.00 92.94 277 PRO A O 1
ATOM 2201 N N . LEU A 1 278 ? -2.598 -7.050 17.372 1.00 93.06 278 LEU A N 1
ATOM 2202 C CA . LEU A 1 278 ? -1.741 -6.027 17.968 1.00 93.06 278 LEU A CA 1
ATOM 2203 C C . LEU A 1 278 ? -0.323 -6.561 18.147 1.00 93.06 278 LEU A C 1
ATOM 2205 O O . LEU A 1 278 ? -0.107 -7.564 18.827 1.00 93.06 278 LEU A O 1
ATOM 2209 N N . HIS A 1 279 ? 0.648 -5.844 17.591 1.00 91.00 279 HIS A N 1
ATOM 2210 C CA . HIS A 1 279 ? 2.071 -6.103 17.767 1.00 91.00 279 HIS A CA 1
ATOM 2211 C C . HIS A 1 279 ? 2.776 -4.807 18.152 1.00 91.00 279 HIS A C 1
ATOM 2213 O O . HIS A 1 279 ? 2.634 -3.795 17.475 1.00 91.00 279 HIS A O 1
ATOM 2219 N N . PHE A 1 280 ? 3.559 -4.830 19.224 1.00 89.00 280 PHE A N 1
ATOM 2220 C CA . PHE A 1 280 ? 4.292 -3.656 19.689 1.00 89.00 280 PHE A CA 1
ATOM 2221 C C . PHE A 1 280 ? 5.801 -3.884 19.579 1.00 89.00 280 PHE A C 1
ATOM 2223 O O . PHE A 1 280 ? 6.267 -5.018 19.701 1.00 89.00 280 PHE A O 1
ATOM 2230 N N . SER A 1 281 ? 6.561 -2.808 19.352 1.00 85.50 281 SER A N 1
ATOM 2231 C CA . SER A 1 281 ? 8.027 -2.857 19.344 1.00 85.50 281 SER A CA 1
ATOM 2232 C C . SER A 1 281 ? 8.553 -3.353 20.699 1.00 85.50 281 SER A C 1
ATOM 2234 O O . SER A 1 281 ? 7.932 -3.135 21.743 1.00 85.50 281 SER A O 1
ATOM 2236 N N . ARG A 1 282 ? 9.726 -3.995 20.715 1.00 81.19 282 ARG A N 1
ATOM 2237 C CA . ARG A 1 282 ? 10.363 -4.426 21.969 1.00 81.19 282 ARG A CA 1
ATOM 2238 C C . ARG A 1 282 ? 10.596 -3.212 22.884 1.00 81.19 282 ARG A C 1
ATOM 2240 O O . ARG A 1 282 ? 11.102 -2.192 22.433 1.00 81.19 282 ARG A O 1
ATOM 2247 N N . GLY A 1 283 ? 10.215 -3.326 24.158 1.00 76.12 283 GLY A N 1
ATOM 2248 C CA . GLY A 1 283 ? 10.319 -2.228 25.132 1.00 76.12 283 GLY A CA 1
ATOM 2249 C C . GLY A 1 283 ? 9.175 -1.207 25.077 1.00 76.12 283 GLY A C 1
ATOM 2250 O O . GLY A 1 283 ? 9.240 -0.183 25.751 1.00 76.12 283 GLY A O 1
ATOM 2251 N N . PHE A 1 284 ? 8.127 -1.469 24.292 1.00 81.44 284 PHE A N 1
ATOM 2252 C CA . PHE A 1 284 ? 6.914 -0.661 24.296 1.00 81.44 284 PHE A CA 1
ATOM 2253 C C . PHE A 1 284 ? 6.029 -1.017 25.489 1.00 81.44 284 PHE A C 1
ATOM 2255 O O . PHE A 1 284 ? 5.467 -2.112 25.546 1.00 81.44 284 PHE A O 1
ATOM 2262 N N . ASP A 1 285 ? 5.891 -0.077 26.423 1.00 78.62 285 ASP A N 1
ATOM 2263 C CA . ASP A 1 285 ? 4.983 -0.206 27.557 1.00 78.62 285 ASP A CA 1
ATOM 2264 C C . ASP A 1 285 ? 3.785 0.735 27.396 1.00 78.62 285 ASP A C 1
ATOM 2266 O O . ASP A 1 285 ? 3.936 1.941 27.186 1.00 78.62 285 ASP A O 1
ATOM 2270 N N . LEU A 1 286 ? 2.581 0.164 27.463 1.00 80.88 286 LEU A N 1
ATOM 2271 C CA . LEU A 1 286 ? 1.342 0.935 27.427 1.00 80.88 286 LEU A CA 1
ATOM 2272 C C . LEU A 1 286 ? 0.952 1.307 28.844 1.00 80.88 286 LEU A C 1
ATOM 2274 O O . LEU A 1 286 ? 0.701 0.427 29.671 1.00 80.88 286 LEU A O 1
ATOM 2278 N N . GLU A 1 287 ? 0.767 2.604 29.081 1.00 83.69 287 GLU A N 1
ATOM 2279 C CA . GLU A 1 287 ? 0.133 3.077 30.304 1.00 83.69 287 GLU A CA 1
ATOM 2280 C C . GLU A 1 287 ? -1.182 2.324 30.554 1.00 83.69 287 GLU A C 1
ATOM 2282 O O . GLU A 1 287 ? -1.986 2.110 29.641 1.00 83.69 287 GLU A O 1
ATOM 2287 N N . LYS A 1 288 ? -1.442 1.960 31.816 1.00 85.75 288 LYS A N 1
ATOM 2288 C CA . LYS A 1 288 ? -2.618 1.157 32.203 1.00 85.75 288 LYS A CA 1
ATOM 2289 C C . LYS A 1 288 ? -3.940 1.732 31.677 1.00 85.75 288 LYS A C 1
ATOM 2291 O O . LYS A 1 288 ? -4.824 0.974 31.291 1.00 85.75 288 LYS A O 1
ATOM 2296 N N . LYS A 1 289 ? -4.065 3.065 31.634 1.00 84.44 289 LYS A N 1
ATOM 2297 C CA . LYS A 1 289 ? -5.246 3.763 31.095 1.00 84.44 289 LYS A CA 1
ATOM 2298 C C . LYS A 1 289 ? -5.402 3.552 29.587 1.00 84.44 289 LYS A C 1
ATOM 2300 O O . LYS A 1 289 ? -6.500 3.245 29.138 1.00 84.44 289 LYS A O 1
ATOM 2305 N N . VAL A 1 290 ? -4.310 3.672 28.829 1.00 83.94 290 VAL A N 1
ATOM 2306 C CA . VAL A 1 290 ? -4.293 3.468 27.371 1.00 83.94 290 VAL A CA 1
ATOM 2307 C C . VAL A 1 290 ? -4.595 2.012 27.036 1.00 83.94 290 VAL A C 1
ATOM 2309 O O . VAL A 1 290 ? -5.377 1.750 26.131 1.00 83.94 290 VAL A O 1
ATOM 2312 N N . ARG A 1 291 ? -4.037 1.067 27.800 1.00 86.75 291 ARG A N 1
ATOM 2313 C CA . ARG A 1 291 ? -4.337 -0.362 27.650 1.00 86.75 291 ARG A CA 1
ATOM 2314 C C . ARG A 1 291 ? -5.821 -0.653 27.873 1.00 86.75 291 ARG A C 1
ATOM 2316 O O . ARG A 1 291 ? -6.443 -1.250 27.008 1.00 86.75 291 ARG A O 1
ATOM 2323 N N . LYS A 1 292 ? -6.396 -0.162 28.977 1.00 89.50 292 LYS A N 1
ATOM 2324 C CA . LYS A 1 292 ? -7.826 -0.337 29.268 1.00 89.50 292 LYS A CA 1
ATOM 2325 C C . LYS A 1 292 ? -8.708 0.247 28.160 1.00 89.50 292 LYS A C 1
ATOM 2327 O O . LYS A 1 292 ? -9.647 -0.406 27.722 1.00 89.50 292 LYS A O 1
ATOM 2332 N N . TRP A 1 293 ? -8.386 1.454 27.690 1.00 90.31 293 TRP A N 1
ATOM 2333 C CA . TRP A 1 293 ? -9.095 2.058 26.564 1.00 90.31 293 TRP A CA 1
ATOM 2334 C C . TRP A 1 293 ? -8.977 1.212 25.291 1.00 90.31 293 TRP A C 1
ATOM 2336 O O . TRP A 1 293 ? -9.974 0.982 24.616 1.00 90.31 293 TRP A O 1
ATOM 2346 N N . LEU A 1 294 ? -7.776 0.724 24.972 1.00 90.56 294 LEU A N 1
ATOM 2347 C CA . LEU A 1 294 ? -7.541 -0.112 23.798 1.00 90.56 294 LEU A CA 1
ATOM 2348 C C . LEU A 1 294 ? -8.349 -1.414 23.872 1.00 90.56 294 LEU A C 1
ATOM 2350 O O . LEU A 1 294 ? -8.916 -1.825 22.863 1.00 90.56 294 LEU A O 1
ATOM 2354 N N . ASP A 1 295 ? -8.458 -2.023 25.053 1.00 90.81 295 ASP A N 1
ATOM 2355 C CA . ASP A 1 295 ? -9.281 -3.214 25.277 1.00 90.81 295 ASP A CA 1
ATOM 2356 C C . ASP A 1 295 ? -10.777 -2.910 25.054 1.00 90.81 295 ASP A C 1
ATOM 2358 O O . ASP A 1 295 ? -11.474 -3.658 24.365 1.00 90.81 295 ASP A O 1
ATOM 2362 N N . GLU A 1 296 ? -11.284 -1.787 25.570 1.00 92.62 296 GLU A N 1
ATOM 2363 C CA . GLU A 1 296 ? -12.661 -1.326 25.320 1.00 92.62 296 GLU A CA 1
ATOM 2364 C C . GLU A 1 296 ? -12.898 -1.041 23.824 1.00 92.62 296 GLU A C 1
ATOM 2366 O O . GLU A 1 296 ? -13.901 -1.475 23.251 1.00 92.62 296 GLU A O 1
ATOM 2371 N N . TRP A 1 297 ? -11.942 -0.391 23.158 1.00 93.69 297 TRP A N 1
ATOM 2372 C CA . TRP A 1 297 ? -11.987 -0.067 21.733 1.00 93.69 297 TRP A CA 1
ATOM 2373 C C . TRP A 1 297 ? -11.954 -1.322 20.840 1.00 93.69 297 TRP A C 1
ATOM 2375 O O . TRP A 1 297 ? -12.715 -1.440 19.871 1.00 93.69 297 TRP A O 1
ATOM 2385 N N . GLN A 1 298 ? -11.142 -2.325 21.186 1.00 93.69 298 GLN A N 1
ATOM 2386 C CA . GLN A 1 298 ? -11.102 -3.611 20.480 1.00 93.69 298 GLN A CA 1
ATOM 2387 C C . GLN A 1 298 ? -12.429 -4.375 20.592 1.00 93.69 298 GLN A C 1
ATOM 2389 O O . GLN A 1 298 ? -12.814 -5.067 19.647 1.00 93.69 298 GLN A O 1
ATOM 2394 N N . ASN A 1 299 ? -13.180 -4.177 21.679 1.00 93.62 299 ASN A N 1
ATOM 2395 C CA . ASN A 1 299 ? -14.494 -4.788 21.897 1.00 93.62 299 ASN A CA 1
ATOM 2396 C C . ASN A 1 299 ? -15.660 -4.064 21.203 1.00 93.62 299 ASN A C 1
ATOM 2398 O O . ASN A 1 299 ? -16.776 -4.582 21.191 1.00 93.62 299 ASN A O 1
ATOM 2402 N N . LEU A 1 300 ? -15.433 -2.902 20.582 1.00 93.56 300 LEU A N 1
ATOM 2403 C CA . LEU A 1 300 ? -16.459 -2.227 19.778 1.00 93.56 300 LEU A CA 1
ATOM 2404 C C . LEU A 1 300 ? -16.899 -3.087 18.576 1.00 93.56 300 LEU A C 1
ATOM 2406 O O . LEU A 1 300 ? -16.095 -3.875 18.060 1.00 93.56 300 LEU A O 1
ATOM 2410 N N . PRO A 1 301 ? -18.137 -2.922 18.074 1.00 92.81 301 PRO A N 1
ATOM 2411 C CA . PRO A 1 301 ? -18.589 -3.635 16.883 1.00 92.81 301 PRO A CA 1
ATOM 2412 C C . PRO A 1 301 ? -17.709 -3.292 15.677 1.00 92.81 301 PRO A C 1
ATOM 2414 O O . PRO A 1 301 ? -17.297 -2.143 15.497 1.00 92.81 301 PRO A O 1
ATOM 2417 N N . TYR A 1 302 ? -17.405 -4.294 14.853 1.00 93.56 302 TYR A N 1
ATOM 2418 C CA . TYR A 1 302 ? -16.678 -4.084 13.606 1.00 93.56 302 TYR A CA 1
ATOM 2419 C C . TYR A 1 302 ? -17.655 -3.778 12.473 1.00 93.56 302 TYR A C 1
ATOM 2421 O O . TYR A 1 302 ? -18.576 -4.554 12.214 1.00 93.56 302 TYR A O 1
ATOM 2429 N N . ILE A 1 303 ? -17.430 -2.653 11.798 1.00 93.94 303 ILE A N 1
ATOM 2430 C CA . ILE A 1 303 ? -18.172 -2.237 10.607 1.00 93.94 303 ILE A CA 1
ATOM 2431 C C . ILE A 1 303 ? -17.239 -2.415 9.418 1.00 93.94 303 ILE A C 1
ATOM 2433 O O . ILE A 1 303 ? -16.127 -1.879 9.426 1.00 93.94 303 ILE A O 1
ATOM 2437 N N . SER A 1 304 ? -17.680 -3.174 8.415 1.00 94.19 304 SER A N 1
ATOM 2438 C CA . SER A 1 304 ? -16.862 -3.434 7.234 1.00 94.19 304 SER A CA 1
ATOM 2439 C C . SER A 1 304 ? -16.567 -2.130 6.473 1.00 94.19 304 SER A C 1
ATOM 2441 O O . SER A 1 304 ? -17.467 -1.305 6.301 1.00 94.19 304 SER A O 1
ATOM 2443 N N . PRO A 1 305 ? -15.338 -1.932 5.965 1.00 95.50 305 PRO A N 1
ATOM 2444 C CA . PRO A 1 305 ? -14.986 -0.822 5.078 1.00 95.50 305 PRO A CA 1
ATOM 2445 C C . PRO A 1 305 ? -15.852 -0.716 3.816 1.00 95.50 305 PRO A C 1
ATOM 2447 O O . PRO A 1 305 ? -15.948 0.352 3.224 1.00 95.50 305 PRO A O 1
ATOM 2450 N N . TYR A 1 306 ? -16.488 -1.816 3.404 1.00 95.38 306 TYR A N 1
ATOM 2451 C CA . TYR A 1 306 ? -17.380 -1.861 2.243 1.00 95.38 306 TYR A CA 1
ATOM 2452 C C . TYR A 1 306 ? -18.842 -1.519 2.569 1.00 95.38 306 TYR A C 1
ATOM 2454 O O . TYR A 1 306 ? -19.691 -1.531 1.674 1.00 95.38 306 TYR A O 1
ATOM 2462 N N . GLU A 1 307 ? -19.155 -1.247 3.837 1.00 91.69 307 GLU A N 1
ATOM 2463 C CA . GLU A 1 307 ? -20.485 -0.854 4.299 1.00 91.69 307 GLU A CA 1
ATOM 2464 C C . GLU A 1 307 ? -20.624 0.660 4.428 1.00 91.69 307 GLU A C 1
ATOM 2466 O O . GLU A 1 307 ? -19.653 1.383 4.641 1.00 91.69 307 GLU A O 1
ATOM 2471 N N . ASP A 1 308 ? -21.867 1.138 4.342 1.00 88.19 308 ASP A N 1
ATOM 2472 C CA . ASP A 1 308 ? -22.160 2.550 4.545 1.00 88.19 308 ASP A CA 1
ATOM 2473 C C . ASP A 1 308 ? -21.969 2.949 6.017 1.00 88.19 308 ASP A C 1
ATOM 2475 O O . ASP A 1 308 ? -22.716 2.529 6.905 1.00 88.19 308 ASP A O 1
ATOM 2479 N N . ALA A 1 309 ? -20.973 3.798 6.257 1.00 87.81 309 ALA A N 1
ATOM 2480 C CA . ALA A 1 309 ? -20.620 4.338 7.564 1.00 87.81 309 ALA A CA 1
ATOM 2481 C C . ALA A 1 309 ? -21.092 5.789 7.773 1.00 87.81 309 ALA A C 1
ATOM 2483 O O . ALA A 1 309 ? -20.705 6.424 8.755 1.00 87.81 309 ALA A O 1
ATOM 2484 N N . SER A 1 310 ? -21.952 6.322 6.896 1.00 86.25 310 SER A N 1
ATOM 2485 C CA . SER A 1 310 ? -22.486 7.694 6.989 1.00 86.25 310 SER A CA 1
ATOM 2486 C C . SER A 1 310 ? -23.215 7.998 8.308 1.00 86.25 310 SER A C 1
ATOM 2488 O O . SER A 1 310 ? -23.285 9.145 8.742 1.00 86.25 310 SER A O 1
ATOM 2490 N N . HIS A 1 311 ? -23.726 6.962 8.973 1.00 88.38 311 HIS A N 1
ATOM 2491 C CA . HIS A 1 311 ? -24.435 7.040 10.248 1.00 88.38 311 HIS A CA 1
ATOM 2492 C C . HIS A 1 311 ? -23.512 7.199 11.472 1.00 88.38 311 HIS A C 1
ATOM 2494 O O . HIS A 1 311 ? -24.005 7.375 12.590 1.00 88.38 311 HIS A O 1
ATOM 2500 N N . LEU A 1 312 ? -22.191 7.094 11.299 1.00 89.38 312 LEU A N 1
ATOM 2501 C CA . LEU A 1 312 ? -21.242 7.184 12.403 1.00 89.38 312 LEU A CA 1
ATOM 2502 C C . LEU A 1 312 ? -21.068 8.624 12.873 1.00 89.38 312 LEU A C 1
ATOM 2504 O O . LEU A 1 312 ? -20.827 9.538 12.087 1.00 89.38 312 LEU A O 1
ATOM 2508 N N . VAL A 1 313 ? -21.126 8.816 14.192 1.00 87.88 313 VAL A N 1
ATOM 2509 C CA . VAL A 1 313 ? -20.885 10.127 14.795 1.00 87.88 313 VAL A CA 1
ATOM 2510 C C . VAL A 1 313 ? -19.416 10.505 14.575 1.00 87.88 313 VAL A C 1
ATOM 2512 O O . VAL A 1 313 ? -18.529 9.752 15.007 1.00 87.88 313 VAL A O 1
ATOM 2515 N N . PRO A 1 314 ? -19.122 11.660 13.946 1.00 84.75 314 PRO A N 1
ATOM 2516 C CA . PRO A 1 314 ? -17.753 12.110 13.744 1.00 84.75 314 PRO A CA 1
ATOM 2517 C C . PRO A 1 314 ? -16.980 12.168 15.065 1.00 84.75 314 PRO A C 1
ATOM 2519 O O . PRO A 1 314 ? -17.518 12.557 16.100 1.00 84.75 314 PRO A O 1
ATOM 2522 N N . LYS A 1 315 ? -15.693 11.803 15.028 1.00 83.19 315 LYS A N 1
ATOM 2523 C CA . LYS A 1 315 ? -14.788 11.772 16.196 1.00 83.19 315 LYS A CA 1
ATOM 2524 C C . LYS A 1 315 ? -15.166 10.761 17.302 1.00 83.19 315 LYS A C 1
ATOM 2526 O O . LYS A 1 315 ? -14.517 10.792 18.344 1.00 83.19 315 LYS A O 1
ATOM 2531 N N . SER A 1 316 ? -16.150 9.878 17.108 1.00 89.75 316 SER A N 1
ATOM 2532 C CA . SER A 1 316 ? -16.440 8.774 18.043 1.00 89.75 316 SER A CA 1
ATOM 2533 C C . SER A 1 316 ? -15.390 7.656 17.973 1.00 89.75 316 SER A C 1
ATOM 2535 O O . SER A 1 316 ? -14.738 7.477 16.942 1.00 89.75 316 SER A O 1
ATOM 2537 N N . ASP A 1 317 ? -15.262 6.863 19.042 1.00 91.25 317 ASP A N 1
ATOM 2538 C CA . ASP A 1 317 ? -14.348 5.707 19.087 1.00 91.25 317 ASP A CA 1
ATOM 2539 C C . ASP A 1 317 ? -14.720 4.654 18.018 1.00 91.25 317 ASP A C 1
ATOM 2541 O O . ASP A 1 317 ? -13.848 4.016 17.426 1.00 91.25 317 ASP A O 1
ATOM 2545 N N . LEU A 1 318 ? -16.016 4.537 17.694 1.00 92.38 318 LEU A N 1
ATOM 2546 C CA . LEU A 1 318 ? -16.521 3.675 16.623 1.00 92.38 318 LEU A CA 1
ATOM 2547 C C . LEU A 1 318 ? -16.163 4.204 15.224 1.00 92.38 318 LEU A C 1
ATOM 2549 O O . LEU A 1 318 ? -15.740 3.424 14.372 1.00 92.38 318 LEU A O 1
ATOM 2553 N N . ALA A 1 319 ? -16.274 5.516 14.988 1.00 92.31 319 ALA A N 1
ATOM 2554 C CA . ALA A 1 319 ? -15.793 6.133 13.749 1.00 92.31 319 ALA A CA 1
ATOM 2555 C C . ALA A 1 319 ? -14.274 5.967 13.598 1.00 92.31 319 ALA A C 1
ATOM 2557 O O . ALA A 1 319 ? -13.788 5.699 12.501 1.00 92.31 319 ALA A O 1
ATOM 2558 N N . GLU A 1 320 ? -13.520 6.069 14.696 1.00 92.75 320 GLU A N 1
ATOM 2559 C CA . GLU A 1 320 ? -12.083 5.788 14.695 1.00 92.75 320 GLU A CA 1
ATOM 2560 C C . GLU A 1 320 ? -11.787 4.324 14.358 1.00 92.75 320 GLU A C 1
ATOM 2562 O O . GLU A 1 320 ? -10.923 4.057 13.522 1.00 92.75 320 GLU A O 1
ATOM 2567 N N . LYS A 1 321 ? -12.557 3.379 14.908 1.00 94.62 321 LYS A N 1
ATOM 2568 C CA . LYS A 1 321 ? -12.448 1.958 14.559 1.00 94.62 321 LYS A CA 1
ATOM 2569 C C . LYS A 1 321 ? -12.723 1.684 13.086 1.00 94.62 321 LYS A C 1
ATOM 2571 O O . LYS A 1 321 ? -11.979 0.929 12.462 1.00 94.62 321 LYS A O 1
ATOM 2576 N N . TRP A 1 322 ? -13.736 2.329 12.517 1.00 95.00 322 TRP A N 1
ATOM 2577 C CA . TRP A 1 322 ? -14.016 2.236 11.087 1.00 95.00 322 TRP A CA 1
ATOM 2578 C C . TRP A 1 322 ? -12.891 2.848 10.234 1.00 95.00 322 TRP A C 1
ATOM 2580 O O . TRP A 1 322 ? -12.469 2.234 9.258 1.00 95.00 322 TRP A O 1
ATOM 2590 N N . MET A 1 323 ? -12.313 3.989 10.634 1.00 95.19 323 MET A N 1
ATOM 2591 C CA . MET A 1 323 ? -11.141 4.562 9.949 1.00 95.19 323 MET A CA 1
ATOM 2592 C C . MET A 1 323 ? -9.921 3.629 10.000 1.00 95.19 323 MET A C 1
ATOM 2594 O O . MET A 1 323 ? -9.221 3.483 8.997 1.00 95.19 323 MET A O 1
ATOM 2598 N N . VAL A 1 324 ? -9.667 2.969 11.137 1.00 96.00 324 VAL A N 1
ATOM 2599 C CA . VAL A 1 324 ? -8.609 1.948 11.237 1.00 96.00 324 VAL A CA 1
ATOM 2600 C C . VAL A 1 324 ? -8.912 0.770 10.317 1.00 96.00 324 VAL A C 1
ATOM 2602 O O . VAL A 1 324 ? -8.022 0.346 9.586 1.00 96.00 324 VAL A O 1
ATOM 2605 N N . ALA A 1 325 ? -10.156 0.280 10.292 1.00 96.44 325 ALA A N 1
ATOM 2606 C CA . ALA A 1 325 ? -10.577 -0.790 9.388 1.00 96.44 325 ALA A CA 1
ATOM 2607 C C . ALA A 1 325 ? -10.356 -0.413 7.916 1.00 96.44 325 ALA A C 1
ATOM 2609 O O . ALA A 1 325 ? -9.904 -1.239 7.127 1.00 96.44 325 ALA A O 1
ATOM 2610 N N . MET A 1 326 ? -10.625 0.843 7.564 1.00 96.69 326 MET A N 1
ATOM 2611 C CA . MET A 1 326 ? -10.427 1.382 6.225 1.00 96.69 326 MET A CA 1
ATOM 2612 C C . MET A 1 326 ? -8.956 1.387 5.805 1.00 96.69 326 MET A C 1
ATOM 2614 O O . MET A 1 326 ? -8.609 0.859 4.750 1.00 96.69 326 MET A O 1
ATOM 2618 N N . LEU A 1 327 ? -8.078 1.942 6.644 1.00 97.25 327 LEU A N 1
ATOM 2619 C CA . LEU A 1 327 ? -6.635 1.964 6.387 1.00 97.25 327 LEU A CA 1
ATOM 2620 C C . LEU A 1 327 ? -6.034 0.552 6.380 1.00 97.25 327 LEU A C 1
ATOM 2622 O O . LEU A 1 327 ? -5.155 0.259 5.570 1.00 97.25 327 LEU A O 1
ATOM 2626 N N . HIS A 1 328 ? -6.524 -0.325 7.257 1.00 97.62 328 HIS A N 1
ATOM 2627 C CA . HIS A 1 328 ? -6.133 -1.731 7.314 1.00 97.62 328 HIS A CA 1
ATOM 2628 C C . HIS A 1 328 ? -6.482 -2.460 6.013 1.00 97.62 328 HIS A C 1
ATOM 2630 O O . HIS A 1 328 ? -5.607 -3.111 5.443 1.00 97.62 328 HIS A O 1
ATOM 2636 N N . GLU A 1 329 ? -7.697 -2.272 5.483 1.00 97.88 329 GLU A N 1
ATOM 2637 C CA . GLU A 1 329 ? -8.084 -2.860 4.195 1.00 97.88 329 GLU A CA 1
ATOM 2638 C C . GLU A 1 329 ? -7.226 -2.320 3.053 1.00 97.88 329 GLU A C 1
ATOM 2640 O O . GLU A 1 329 ? -6.694 -3.107 2.277 1.00 97.88 329 GLU A O 1
ATOM 2645 N N . VAL A 1 330 ? -7.025 -1.000 2.972 1.00 97.88 330 VAL A N 1
ATOM 2646 C CA . VAL A 1 330 ? -6.188 -0.377 1.932 1.00 97.88 330 VAL A CA 1
ATOM 2647 C C . VAL A 1 330 ? -4.775 -0.957 1.935 1.00 97.88 330 VAL A C 1
ATOM 2649 O O . VAL A 1 330 ? -4.283 -1.371 0.887 1.00 97.88 330 VAL A O 1
ATOM 2652 N N . LEU A 1 331 ? -4.130 -1.049 3.103 1.00 98.00 331 LEU A N 1
ATOM 2653 C CA . LEU A 1 331 ? -2.806 -1.664 3.204 1.00 98.00 331 LEU A CA 1
ATOM 2654 C C . LEU A 1 331 ? -2.847 -3.146 2.826 1.00 98.00 331 LEU A C 1
ATOM 2656 O O . LEU A 1 331 ? -1.911 -3.631 2.197 1.00 98.00 331 LEU A O 1
ATOM 2660 N N . HIS A 1 332 ? -3.929 -3.866 3.128 1.00 97.38 332 HIS A N 1
ATOM 2661 C CA . HIS A 1 332 ? -4.112 -5.244 2.669 1.00 97.38 332 HIS A CA 1
ATOM 2662 C C . HIS A 1 332 ? -4.332 -5.383 1.161 1.00 97.38 332 HIS A C 1
ATOM 2664 O O . HIS A 1 332 ? -4.033 -6.449 0.619 1.00 97.38 332 HIS A O 1
ATOM 2670 N N . LEU A 1 333 ? -4.790 -4.352 0.459 1.00 97.31 333 LEU A N 1
ATOM 2671 C CA . LEU A 1 333 ? -4.833 -4.358 -1.007 1.00 97.31 333 LEU A CA 1
ATOM 2672 C C . LEU A 1 333 ? -3.448 -4.148 -1.628 1.00 97.31 333 LEU A C 1
ATOM 2674 O O . LEU A 1 333 ? -3.245 -4.480 -2.794 1.00 97.31 333 LEU A O 1
ATOM 2678 N N . PHE A 1 334 ? -2.478 -3.646 -0.867 1.00 98.06 334 PHE A N 1
ATOM 2679 C CA . PHE A 1 334 ? -1.113 -3.505 -1.349 1.00 98.06 334 PHE A CA 1
ATOM 2680 C C . PHE A 1 334 ? -0.333 -4.811 -1.218 1.00 98.06 334 PHE A C 1
ATOM 2682 O O . PHE A 1 334 ? -0.321 -5.475 -0.183 1.00 98.06 334 PHE A O 1
ATOM 2689 N N . VAL A 1 335 ? 0.384 -5.156 -2.280 1.00 97.06 335 VAL A N 1
ATOM 2690 C CA . VAL A 1 335 ? 1.296 -6.296 -2.357 1.00 97.06 335 VAL A CA 1
ATOM 2691 C C . VAL A 1 335 ? 2.348 -6.268 -1.237 1.00 97.06 335 VAL A C 1
ATOM 2693 O O . VAL A 1 335 ? 2.494 -7.287 -0.562 1.00 97.06 335 VAL A O 1
ATOM 2696 N N . PRO A 1 336 ? 3.047 -5.144 -0.968 1.00 96.25 336 PRO A N 1
ATOM 2697 C CA . PRO A 1 336 ? 4.002 -5.080 0.133 1.00 96.25 336 PRO A CA 1
ATOM 2698 C C . PRO A 1 336 ? 3.348 -4.842 1.504 1.00 96.25 336 PRO A C 1
ATOM 2700 O O . PRO A 1 336 ? 4.052 -4.880 2.499 1.00 96.25 336 PRO A O 1
ATOM 2703 N N . LYS A 1 337 ? 2.035 -4.585 1.611 1.00 97.69 337 LYS A N 1
ATOM 2704 C CA . LYS A 1 337 ? 1.361 -4.241 2.889 1.00 97.69 337 LYS A CA 1
ATOM 2705 C C . LYS A 1 337 ? 1.936 -2.999 3.594 1.00 97.69 337 LYS A C 1
ATOM 2707 O O . LYS A 1 337 ? 1.840 -2.841 4.813 1.00 97.69 337 LYS A O 1
ATOM 2712 N N . LYS A 1 338 ? 2.534 -2.108 2.807 1.00 97.19 338 LYS A N 1
ATOM 2713 C CA . LYS A 1 338 ? 3.079 -0.810 3.209 1.00 97.19 338 LYS A CA 1
ATOM 2714 C C . LYS A 1 338 ? 2.962 0.183 2.056 1.00 97.19 338 LYS A C 1
ATOM 2716 O O . LYS A 1 338 ? 2.839 -0.231 0.907 1.00 97.19 338 LYS A O 1
ATOM 2721 N N . THR A 1 339 ? 3.015 1.470 2.364 1.00 97.44 339 THR A N 1
ATOM 2722 C CA . THR A 1 339 ? 3.086 2.561 1.378 1.00 97.44 339 THR A CA 1
ATOM 2723 C C . THR A 1 339 ? 3.628 3.824 2.046 1.00 97.44 339 THR A C 1
ATOM 2725 O O . THR A 1 339 ? 3.586 3.958 3.271 1.00 97.44 339 THR A O 1
ATOM 2728 N N . GLU A 1 340 ? 4.081 4.793 1.256 1.00 96.31 340 GLU A N 1
ATOM 2729 C CA . GLU A 1 340 ? 4.319 6.153 1.742 1.00 96.31 340 GLU A CA 1
ATOM 2730 C C . GLU A 1 340 ? 3.043 6.746 2.361 1.00 96.31 340 GLU A C 1
ATOM 2732 O O . GLU A 1 340 ? 1.933 6.575 1.845 1.00 96.31 340 GLU A O 1
ATOM 2737 N N . LYS A 1 341 ? 3.200 7.483 3.461 1.00 95.75 341 LYS A N 1
ATOM 2738 C CA . LYS A 1 341 ? 2.115 8.174 4.166 1.00 95.75 341 LYS A CA 1
ATOM 2739 C C . LYS A 1 341 ? 1.405 9.174 3.259 1.00 95.75 341 LYS A C 1
ATOM 2741 O O . LYS A 1 341 ? 0.190 9.303 3.349 1.00 95.75 341 LYS A O 1
ATOM 2746 N N . GLU A 1 342 ? 2.141 9.838 2.371 1.00 94.50 342 GLU A N 1
ATOM 2747 C CA . GLU A 1 342 ? 1.573 10.799 1.424 1.00 94.50 342 GLU A CA 1
ATOM 2748 C C . GLU A 1 342 ? 0.603 10.131 0.438 1.00 94.50 342 GLU A C 1
ATOM 2750 O O . GLU A 1 342 ? -0.449 10.679 0.123 1.00 94.50 342 GLU A O 1
ATOM 2755 N N . ASN A 1 343 ? 0.878 8.891 0.026 1.00 95.75 343 ASN A N 1
ATOM 2756 C CA . ASN A 1 343 ? -0.050 8.130 -0.809 1.00 95.75 343 ASN A CA 1
ATOM 2757 C C . ASN A 1 343 ? -1.368 7.840 -0.067 1.00 95.75 343 ASN A C 1
ATOM 2759 O O . ASN A 1 343 ? -2.438 7.937 -0.666 1.00 95.75 343 ASN A O 1
ATOM 2763 N N . LEU A 1 344 ? -1.309 7.527 1.236 1.00 96.06 344 LEU A N 1
ATOM 2764 C CA . LEU A 1 344 ? -2.511 7.360 2.067 1.00 96.06 344 LEU A CA 1
ATOM 2765 C C . LEU A 1 344 ? -3.249 8.680 2.276 1.00 96.06 344 LEU A C 1
ATOM 2767 O O . LEU A 1 344 ? -4.473 8.673 2.342 1.00 96.06 344 LEU A O 1
ATOM 2771 N N . VAL A 1 345 ? -2.522 9.793 2.380 1.00 94.25 345 VAL A N 1
ATOM 2772 C CA . VAL A 1 345 ? -3.094 11.140 2.457 1.00 94.25 345 VAL A CA 1
ATOM 2773 C C . VAL A 1 345 ? -3.945 11.431 1.221 1.00 94.25 345 VAL A C 1
ATOM 2775 O O . VAL A 1 345 ? -5.145 11.662 1.355 1.00 94.25 345 VAL A O 1
ATOM 2778 N N . LEU A 1 346 ? -3.348 11.323 0.033 1.00 93.75 346 LEU A N 1
ATOM 2779 C CA . LEU A 1 346 ? -4.018 11.582 -1.246 1.00 93.75 346 LEU A CA 1
ATOM 2780 C C . LEU A 1 346 ? -5.204 10.638 -1.487 1.00 93.75 346 LEU A C 1
ATOM 2782 O O . LEU A 1 346 ? -6.239 11.033 -2.027 1.00 93.75 346 LEU A O 1
ATOM 2786 N N . LEU A 1 347 ? -5.060 9.373 -1.086 1.00 94.88 347 LEU A N 1
ATOM 2787 C CA . LEU A 1 347 ? -6.133 8.392 -1.189 1.00 94.88 347 LEU A CA 1
ATOM 2788 C C . LEU A 1 347 ? -7.253 8.657 -0.172 1.00 94.88 347 LEU A C 1
ATOM 2790 O O . LEU A 1 347 ? -8.422 8.495 -0.510 1.00 94.88 347 LEU A O 1
ATOM 2794 N N . GLY A 1 348 ? -6.925 9.094 1.044 1.00 93.50 348 GLY A N 1
ATOM 2795 C CA . GLY A 1 348 ? -7.893 9.377 2.106 1.00 93.50 348 GLY A CA 1
ATOM 2796 C C . GLY A 1 348 ? -8.911 10.451 1.730 1.00 93.50 348 GLY A C 1
ATOM 2797 O O . GLY A 1 348 ? -10.092 10.295 2.046 1.00 93.50 348 GLY A O 1
ATOM 2798 N N . ASP A 1 349 ? -8.482 11.463 0.973 1.00 91.06 349 ASP A N 1
ATOM 2799 C CA . ASP A 1 349 ? -9.368 12.500 0.428 1.00 91.06 349 ASP A CA 1
ATOM 2800 C C . ASP A 1 349 ? -10.432 11.900 -0.511 1.00 91.06 349 ASP A C 1
ATOM 2802 O O . ASP A 1 349 ? -11.592 12.316 -0.508 1.00 91.06 349 ASP A O 1
ATOM 2806 N N . HIS A 1 350 ? -10.069 10.863 -1.272 1.00 92.75 350 HIS A N 1
ATOM 2807 C CA . HIS A 1 350 ? -10.986 10.154 -2.168 1.00 92.75 350 HIS A CA 1
ATOM 2808 C C . HIS A 1 350 ? -11.846 9.122 -1.434 1.00 92.75 350 HIS A C 1
ATOM 2810 O O . HIS A 1 350 ? -13.000 8.920 -1.804 1.00 92.75 350 HIS A O 1
ATOM 2816 N N . LEU A 1 351 ? -11.325 8.503 -0.374 1.00 93.00 351 LEU A N 1
ATOM 2817 C CA . LEU A 1 351 ? -12.059 7.566 0.485 1.00 93.00 351 LEU A CA 1
ATOM 2818 C C . LEU A 1 351 ? -13.125 8.253 1.359 1.00 93.00 351 LEU A C 1
ATOM 2820 O O . LEU A 1 351 ? -13.898 7.573 2.027 1.00 93.00 351 LEU A O 1
ATOM 2824 N N . GLY A 1 352 ? -13.183 9.589 1.370 1.00 89.25 352 GLY A N 1
ATOM 2825 C CA . GLY A 1 352 ? -14.109 10.341 2.219 1.00 89.25 352 GLY A CA 1
ATOM 2826 C C . GLY A 1 352 ? -13.718 10.317 3.699 1.00 89.25 352 GLY A C 1
ATOM 2827 O O . GLY A 1 352 ? -14.572 10.492 4.569 1.00 89.25 352 GLY A O 1
ATOM 2828 N N . LEU A 1 353 ? -12.437 10.085 4.002 1.00 90.31 353 LEU A N 1
ATOM 2829 C CA . LEU A 1 353 ? -11.934 10.100 5.371 1.00 90.31 353 LEU A CA 1
ATOM 2830 C C . LEU A 1 353 ? -11.764 11.546 5.849 1.00 90.31 353 LEU A C 1
ATOM 2832 O O . LEU A 1 353 ? -11.202 12.389 5.156 1.00 90.31 353 LEU A O 1
ATOM 2836 N N . SER A 1 354 ? -12.203 11.839 7.075 1.00 85.75 354 SER A N 1
ATOM 2837 C CA . SER A 1 354 ? -11.972 13.157 7.685 1.00 85.75 354 SER A CA 1
ATOM 2838 C C . SER A 1 354 ? -10.468 13.420 7.859 1.00 85.75 354 SER A C 1
ATOM 2840 O O . SER A 1 354 ? -9.765 12.483 8.238 1.00 85.75 354 SER A O 1
ATOM 2842 N N . PRO A 1 355 ? -9.955 14.660 7.728 1.00 81.06 355 PRO A N 1
ATOM 2843 C CA . PRO A 1 355 ? -8.514 14.960 7.813 1.00 81.06 355 PRO A CA 1
ATOM 2844 C C . PRO A 1 355 ? -7.845 14.475 9.115 1.00 81.06 355 PRO A C 1
ATOM 2846 O O . PRO A 1 355 ? -6.635 14.243 9.161 1.00 81.06 355 PRO A O 1
ATOM 2849 N N . GLY A 1 356 ? -8.638 14.236 10.166 1.00 80.44 356 GLY A N 1
ATOM 2850 C CA . GLY A 1 356 ? -8.202 13.601 11.408 1.00 80.44 356 GLY A CA 1
ATOM 2851 C C . GLY A 1 356 ? -7.663 12.171 11.260 1.00 80.44 356 GLY A C 1
ATOM 2852 O O . GLY A 1 356 ? -6.952 11.720 12.161 1.00 80.44 356 GLY A O 1
ATOM 2853 N N . PHE A 1 357 ? -7.913 11.471 10.145 1.00 88.06 357 PHE A N 1
ATOM 2854 C CA . PHE A 1 357 ? -7.410 10.110 9.911 1.00 88.06 357 PHE A CA 1
ATOM 2855 C C . PHE A 1 357 ? -5.875 10.045 9.926 1.00 88.06 357 PHE A C 1
ATOM 2857 O O . PHE A 1 357 ? -5.294 9.036 10.320 1.00 88.06 357 PHE A O 1
ATOM 2864 N N . ARG A 1 358 ? -5.193 11.149 9.593 1.00 90.75 358 ARG A N 1
ATOM 2865 C CA . ARG A 1 358 ? -3.726 11.246 9.652 1.00 90.75 358 ARG A CA 1
ATOM 2866 C C . ARG A 1 358 ? -3.184 10.941 11.053 1.00 90.75 358 ARG A C 1
ATOM 2868 O O . ARG A 1 358 ? -2.125 10.333 11.181 1.00 90.75 358 ARG A O 1
ATOM 2875 N N . LYS A 1 359 ? -3.928 11.328 12.099 1.00 89.38 359 LYS A N 1
ATOM 2876 C CA . LYS A 1 359 ? -3.583 11.065 13.508 1.00 89.38 359 LYS A CA 1
ATOM 2877 C C . LYS A 1 359 ? -3.862 9.614 13.911 1.00 89.38 359 LYS A C 1
ATOM 2879 O O . LYS A 1 359 ? -3.223 9.114 14.830 1.00 89.38 359 LYS A O 1
ATOM 2884 N N . VAL A 1 360 ? -4.785 8.928 13.231 1.00 90.81 360 VAL A N 1
ATOM 2885 C CA . VAL A 1 360 ? -5.133 7.521 13.504 1.00 90.81 360 VAL A CA 1
ATOM 2886 C C . VAL A 1 360 ? -3.931 6.613 13.245 1.00 90.81 360 VAL A C 1
ATOM 2888 O O . VAL A 1 360 ? -3.628 5.759 14.072 1.00 90.81 360 VAL A O 1
ATOM 2891 N N . ILE A 1 361 ? -3.179 6.871 12.170 1.00 91.75 361 ILE A N 1
ATOM 2892 C CA . ILE A 1 361 ? -1.959 6.122 11.829 1.00 91.75 361 ILE A CA 1
ATOM 2893 C C . ILE A 1 361 ? -0.959 6.130 12.998 1.00 91.75 361 ILE A C 1
ATOM 2895 O O . ILE A 1 361 ? -0.379 5.102 13.326 1.00 91.75 361 ILE A O 1
ATOM 2899 N N . THR A 1 362 ? -0.779 7.277 13.659 1.00 89.88 362 THR A N 1
ATOM 2900 C CA . THR A 1 362 ? 0.165 7.421 14.780 1.00 89.88 362 THR A CA 1
ATOM 2901 C C . THR A 1 362 ? -0.410 6.989 16.129 1.00 89.88 362 THR A C 1
ATOM 2903 O O . THR A 1 362 ? 0.347 6.619 17.020 1.00 89.88 362 THR A O 1
ATOM 2906 N N . ARG A 1 363 ? -1.736 7.042 16.305 1.00 89.19 363 ARG A N 1
ATOM 2907 C CA . ARG A 1 363 ? -2.419 6.668 17.559 1.00 89.19 363 ARG A CA 1
ATOM 2908 C C . ARG A 1 363 ? -2.568 5.165 17.750 1.00 89.19 363 ARG A C 1
ATOM 2910 O O . ARG A 1 363 ? -2.720 4.725 18.884 1.00 89.19 363 ARG A O 1
ATOM 2917 N N . HIS A 1 364 ? -2.475 4.391 16.671 1.00 91.88 364 HIS A N 1
ATOM 2918 C CA . HIS A 1 364 ? -2.585 2.931 16.694 1.00 91.88 364 HIS A CA 1
ATOM 2919 C C . HIS A 1 364 ? -1.248 2.249 16.362 1.00 91.88 364 HIS A C 1
ATOM 2921 O O . HIS A 1 364 ? -1.180 1.476 15.401 1.00 91.88 364 HIS A O 1
ATOM 2927 N N . PRO A 1 365 ? -0.173 2.473 17.151 1.00 91.69 365 PRO A N 1
ATOM 2928 C CA . PRO A 1 365 ? 1.146 1.927 16.851 1.00 91.69 365 PRO A CA 1
ATOM 2929 C C . PRO A 1 365 ? 1.232 0.409 17.018 1.00 91.69 365 PRO A C 1
ATOM 2931 O O . PRO A 1 365 ? 2.250 -0.164 16.658 1.00 91.69 365 PRO A O 1
ATOM 2934 N N . GLY A 1 366 ? 0.203 -0.237 17.580 1.00 92.44 366 GLY A N 1
ATOM 2935 C CA . GLY A 1 366 ? 0.081 -1.696 17.632 1.00 92.44 366 GLY A CA 1
ATOM 2936 C C . GLY A 1 366 ? -0.346 -2.325 16.300 1.00 92.44 366 GLY A C 1
ATOM 2937 O O . GLY A 1 366 ? -0.123 -3.512 16.085 1.00 92.44 366 GLY A O 1
ATOM 2938 N N . ILE A 1 367 ? -0.943 -1.531 15.407 1.00 95.62 367 ILE A N 1
ATOM 2939 C CA . ILE A 1 367 ? -1.470 -1.971 14.105 1.00 95.62 367 ILE A CA 1
ATOM 2940 C C . ILE A 1 367 ? -0.590 -1.412 12.986 1.00 95.62 367 ILE A C 1
ATOM 2942 O O . ILE A 1 367 ? -0.122 -2.154 12.121 1.00 95.62 367 ILE A O 1
ATOM 2946 N N . PHE A 1 368 ? -0.325 -0.105 13.030 1.00 96.19 368 PHE A N 1
ATOM 2947 C CA . PHE A 1 368 ? 0.488 0.597 12.046 1.00 96.19 368 PHE A CA 1
ATOM 2948 C C . PHE A 1 368 ? 1.853 0.942 12.633 1.00 96.19 368 PHE A C 1
ATOM 2950 O O . PHE A 1 368 ? 1.964 1.443 13.748 1.00 96.19 368 PHE A O 1
ATOM 2957 N N . TYR A 1 369 ? 2.907 0.721 11.864 1.00 96.00 369 TYR A N 1
ATOM 2958 C CA . TYR A 1 369 ? 4.223 1.276 12.139 1.00 96.00 369 TYR A CA 1
ATOM 2959 C C . TYR A 1 369 ? 4.512 2.392 11.141 1.00 96.00 369 TYR A C 1
ATOM 2961 O O . TYR A 1 369 ? 4.206 2.257 9.959 1.00 96.00 369 TYR A O 1
ATOM 2969 N N . VAL A 1 370 ? 5.101 3.493 11.602 1.00 96.00 370 VAL A N 1
ATOM 2970 C CA . VAL A 1 370 ? 5.566 4.577 10.729 1.00 96.00 370 VAL A CA 1
ATOM 2971 C C . VAL A 1 370 ? 7.085 4.570 10.756 1.00 96.00 370 VAL A C 1
ATOM 2973 O O . VAL A 1 370 ? 7.672 4.894 11.786 1.00 96.00 370 VAL A O 1
ATOM 2976 N N . SER A 1 371 ? 7.702 4.189 9.641 1.00 96.19 371 SER A N 1
ATOM 2977 C CA . SER A 1 371 ? 9.148 4.287 9.446 1.00 96.19 371 SER A CA 1
ATOM 2978 C C . SER A 1 371 ? 9.499 5.659 8.882 1.00 96.19 371 SER A C 1
ATOM 2980 O O . SER A 1 371 ? 8.849 6.112 7.941 1.00 96.19 371 SER A O 1
ATOM 2982 N N . ASN A 1 372 ? 10.539 6.294 9.425 1.00 95.31 372 ASN A N 1
ATOM 2983 C CA . ASN A 1 372 ? 11.078 7.571 8.934 1.00 95.31 372 ASN A CA 1
ATOM 2984 C C . ASN A 1 372 ? 12.314 7.381 8.032 1.00 95.31 372 ASN A C 1
ATOM 2986 O O . ASN A 1 372 ? 13.066 8.322 7.780 1.00 95.31 372 ASN A O 1
ATOM 2990 N N . LYS A 1 373 ? 12.565 6.149 7.573 1.00 93.81 373 LYS A N 1
ATOM 2991 C CA . LYS A 1 373 ? 13.675 5.836 6.671 1.00 93.81 373 LYS A CA 1
ATOM 2992 C C . LYS A 1 373 ? 13.474 6.482 5.298 1.00 93.81 373 LYS A C 1
ATOM 2994 O O . LYS A 1 373 ? 12.366 6.805 4.886 1.00 93.81 373 LYS A O 1
ATOM 2999 N N . LEU A 1 374 ? 14.570 6.645 4.557 1.00 89.44 374 LEU A N 1
ATOM 3000 C CA . LEU A 1 374 ? 14.564 7.167 3.181 1.00 89.44 374 LEU A CA 1
ATOM 3001 C C . LEU A 1 374 ? 14.059 8.614 3.046 1.00 89.44 374 LEU A C 1
ATOM 3003 O O . LEU A 1 374 ? 13.543 8.979 1.993 1.00 89.44 374 LEU A O 1
ATOM 3007 N N . LYS A 1 375 ? 14.197 9.438 4.098 1.00 89.44 375 LYS A N 1
ATOM 3008 C CA . LYS A 1 375 ? 13.700 10.830 4.144 1.00 89.44 375 LYS A CA 1
ATOM 3009 C C . LYS A 1 375 ? 12.192 10.946 3.864 1.00 89.44 375 LYS A C 1
ATOM 3011 O O . LYS A 1 375 ? 11.709 11.998 3.455 1.00 89.44 375 LYS A O 1
ATOM 3016 N N . THR A 1 376 ? 11.446 9.862 4.070 1.00 92.31 376 THR A N 1
ATOM 3017 C CA . THR A 1 376 ? 9.998 9.784 3.859 1.00 92.31 376 THR A CA 1
ATOM 3018 C C . THR A 1 376 ? 9.349 9.052 5.029 1.00 92.31 376 THR A C 1
ATOM 3020 O O . THR A 1 376 ? 10.007 8.338 5.781 1.00 92.31 376 THR A O 1
ATOM 3023 N N . GLN A 1 377 ? 8.042 9.245 5.215 1.00 95.81 377 GLN A N 1
ATOM 3024 C CA . GLN A 1 377 ? 7.275 8.490 6.205 1.00 95.81 377 GLN A CA 1
ATOM 3025 C C . GLN A 1 377 ? 6.574 7.331 5.506 1.00 95.81 377 GLN A C 1
ATOM 3027 O O . GLN A 1 377 ? 5.656 7.561 4.722 1.00 95.81 377 GLN A O 1
ATOM 3032 N N . THR A 1 378 ? 6.980 6.095 5.788 1.00 97.31 378 THR A N 1
ATOM 3033 C CA . THR A 1 378 ? 6.348 4.883 5.245 1.00 97.31 378 THR A CA 1
ATOM 3034 C C . THR A 1 378 ? 5.486 4.228 6.313 1.00 97.31 378 THR A C 1
ATOM 3036 O O . THR A 1 378 ? 5.970 3.907 7.397 1.00 97.31 378 THR A O 1
ATOM 3039 N N . VAL A 1 379 ? 4.209 4.014 6.008 1.00 97.75 379 VAL A N 1
ATOM 3040 C CA . VAL A 1 379 ? 3.268 3.311 6.882 1.00 97.75 379 VAL A CA 1
ATOM 3041 C C . VAL A 1 379 ? 3.301 1.828 6.544 1.00 97.75 379 VAL A C 1
ATOM 3043 O O . VAL A 1 379 ? 3.079 1.444 5.397 1.00 97.75 379 VAL A O 1
ATOM 3046 N N . VAL A 1 380 ? 3.570 1.000 7.547 1.00 97.81 380 VAL A N 1
ATOM 3047 C CA . VAL A 1 380 ? 3.705 -0.454 7.445 1.00 97.81 380 VAL A CA 1
ATOM 3048 C C . VAL A 1 380 ? 2.645 -1.119 8.313 1.00 97.81 380 VAL A C 1
ATOM 3050 O O . VAL A 1 380 ? 2.461 -0.746 9.474 1.00 97.81 380 VAL A O 1
ATOM 3053 N N . LEU A 1 381 ? 1.953 -2.118 7.769 1.00 97.56 381 LEU A N 1
ATOM 3054 C CA . LEU A 1 381 ? 1.021 -2.935 8.537 1.00 97.56 381 LEU A CA 1
ATOM 3055 C C . LEU A 1 381 ? 1.793 -3.972 9.365 1.00 97.56 381 LEU A C 1
ATOM 3057 O O . LEU A 1 381 ? 2.434 -4.858 8.805 1.00 97.56 381 LEU A O 1
ATOM 3061 N N . ARG A 1 382 ? 1.736 -3.891 10.698 1.00 95.88 382 ARG A N 1
ATOM 3062 C CA . ARG A 1 382 ? 2.602 -4.707 11.568 1.00 95.88 382 ARG A CA 1
ATOM 3063 C C . ARG A 1 382 ? 2.336 -6.203 11.478 1.00 95.88 382 ARG A C 1
ATOM 3065 O O . ARG A 1 382 ? 3.274 -6.978 11.357 1.00 95.88 382 ARG A O 1
ATOM 3072 N N . GLU A 1 383 ? 1.069 -6.607 11.493 1.00 95.56 383 GLU A N 1
ATOM 3073 C CA . GLU A 1 383 ? 0.666 -8.020 11.389 1.00 95.56 383 GLU A CA 1
ATOM 3074 C C . GLU A 1 383 ? 1.147 -8.702 10.099 1.00 95.56 383 GLU A C 1
ATOM 3076 O O . GLU A 1 383 ? 1.256 -9.927 10.039 1.00 95.56 383 GLU A O 1
ATOM 3081 N N . ALA A 1 384 ? 1.438 -7.917 9.058 1.00 96.19 384 ALA A N 1
ATOM 3082 C CA . ALA A 1 384 ? 1.879 -8.435 7.777 1.00 96.19 384 ALA A CA 1
ATOM 3083 C C . ALA A 1 384 ? 3.358 -8.827 7.772 1.00 96.19 384 ALA A C 1
ATOM 3085 O O . ALA A 1 384 ? 3.784 -9.506 6.838 1.00 96.19 384 ALA A O 1
ATOM 3086 N N . TYR A 1 385 ? 4.129 -8.439 8.789 1.00 96.00 385 TYR A N 1
ATOM 3087 C CA . TYR A 1 385 ? 5.570 -8.634 8.839 1.00 96.00 385 TYR A CA 1
ATOM 3088 C C . TYR A 1 385 ? 5.999 -9.450 10.058 1.00 96.00 385 TYR A C 1
ATOM 3090 O O . TYR A 1 385 ? 5.511 -9.282 11.174 1.00 96.00 385 TYR A O 1
ATOM 3098 N N . ARG A 1 386 ? 6.965 -10.341 9.839 1.00 93.50 386 ARG A N 1
ATOM 3099 C CA . ARG A 1 386 ? 7.737 -10.999 10.895 1.00 93.50 386 ARG A CA 1
ATOM 3100 C C . ARG A 1 386 ? 9.193 -10.647 10.665 1.00 93.50 386 ARG A C 1
ATOM 3102 O O . ARG A 1 386 ? 9.770 -11.059 9.661 1.00 93.50 386 ARG A O 1
ATOM 3109 N N . ARG A 1 387 ? 9.762 -9.880 11.598 1.00 90.06 387 ARG A N 1
ATOM 3110 C CA . ARG A 1 387 ? 11.037 -9.180 11.399 1.00 90.06 387 ARG A CA 1
ATOM 3111 C C . ARG A 1 387 ? 10.927 -8.282 10.163 1.00 90.06 387 ARG A C 1
ATOM 3113 O O . ARG A 1 387 ? 10.059 -7.416 10.132 1.00 90.06 387 ARG A O 1
ATOM 3120 N N . ASP A 1 388 ? 11.753 -8.499 9.153 1.00 90.38 388 ASP A N 1
ATOM 3121 C CA . ASP A 1 388 ? 11.788 -7.715 7.925 1.00 90.38 388 ASP A CA 1
ATOM 3122 C C . ASP A 1 388 ? 11.060 -8.396 6.742 1.00 90.38 388 ASP A C 1
ATOM 3124 O O . ASP A 1 388 ? 10.982 -7.839 5.640 1.00 90.38 388 ASP A O 1
ATOM 3128 N N . LEU A 1 389 ? 10.514 -9.601 6.939 1.00 93.38 389 LEU A N 1
ATOM 3129 C CA . LEU A 1 389 ? 9.897 -10.416 5.889 1.00 93.38 389 LEU A CA 1
ATOM 3130 C C . LEU A 1 389 ? 8.370 -10.417 5.968 1.00 93.38 389 LEU A C 1
ATOM 3132 O O . LEU A 1 389 ? 7.775 -10.444 7.047 1.00 93.38 389 LEU A O 1
ATOM 3136 N N . LEU A 1 390 ? 7.734 -10.441 4.795 1.00 95.06 390 LEU A N 1
ATOM 3137 C CA . LEU A 1 390 ? 6.282 -10.515 4.675 1.00 95.06 390 LEU A CA 1
ATOM 3138 C C . LEU A 1 390 ? 5.772 -11.910 5.078 1.00 95.06 390 LEU A C 1
ATOM 3140 O O . LEU A 1 390 ? 6.230 -12.924 4.551 1.00 95.06 390 LEU A O 1
ATOM 3144 N N . VAL A 1 391 ? 4.797 -11.960 5.986 1.00 93.81 391 VAL A N 1
ATOM 3145 C CA . VAL A 1 391 ? 4.215 -13.201 6.525 1.00 93.81 391 VAL A CA 1
ATOM 3146 C C . VAL A 1 391 ? 3.479 -13.984 5.444 1.00 93.81 391 VAL A C 1
ATOM 3148 O O . VAL A 1 391 ? 3.703 -15.182 5.272 1.00 93.81 391 VAL A O 1
ATOM 3151 N N . VAL A 1 392 ? 2.597 -13.309 4.704 1.00 91.88 392 VAL A N 1
ATOM 3152 C CA . VAL A 1 392 ? 1.863 -13.910 3.587 1.00 91.88 392 VAL A CA 1
ATOM 3153 C C . VAL A 1 392 ? 2.662 -13.677 2.316 1.00 91.88 392 VAL A C 1
ATOM 3155 O O . VAL A 1 392 ? 2.744 -12.555 1.821 1.00 91.88 392 VAL A O 1
ATOM 3158 N N . LYS A 1 393 ? 3.259 -14.743 1.784 1.00 92.25 393 LYS A N 1
ATOM 3159 C CA . LYS A 1 393 ? 4.074 -14.669 0.570 1.00 92.25 393 LYS A CA 1
ATOM 3160 C C . LYS A 1 393 ? 3.211 -14.270 -0.629 1.00 92.25 393 LYS A C 1
ATOM 3162 O O . LYS A 1 393 ? 2.157 -14.855 -0.862 1.00 92.25 393 LYS A O 1
ATOM 3167 N N . HIS A 1 394 ? 3.704 -13.316 -1.414 1.00 94.56 394 HIS A N 1
ATOM 3168 C CA . HIS A 1 394 ? 3.104 -12.901 -2.679 1.00 94.56 394 HIS A CA 1
ATOM 3169 C C . HIS A 1 394 ? 4.130 -13.082 -3.812 1.00 94.56 394 HIS A C 1
ATOM 3171 O O . HIS A 1 394 ? 5.274 -12.652 -3.629 1.00 94.56 394 HIS A O 1
ATOM 3177 N N . PRO A 1 395 ? 3.768 -13.648 -4.984 1.00 94.25 395 PRO A N 1
ATOM 3178 C CA . PRO A 1 395 ? 4.721 -13.919 -6.068 1.00 94.25 395 PRO A CA 1
ATOM 3179 C C . PRO A 1 395 ? 5.541 -12.690 -6.484 1.00 94.25 395 PRO A C 1
ATOM 3181 O O . PRO A 1 395 ? 6.765 -12.755 -6.565 1.00 94.25 395 PRO A O 1
ATOM 3184 N N . LEU A 1 396 ? 4.883 -11.533 -6.632 1.00 94.19 396 LEU A N 1
ATOM 3185 C CA . LEU A 1 396 ? 5.564 -10.276 -6.967 1.00 94.19 396 LEU A CA 1
ATOM 3186 C C . LEU A 1 396 ? 6.536 -9.799 -5.872 1.00 94.19 396 LEU A C 1
ATOM 3188 O O . LEU A 1 396 ? 7.565 -9.221 -6.201 1.00 94.19 396 LEU A O 1
ATOM 3192 N N . MET A 1 397 ? 6.265 -10.056 -4.584 1.00 94.31 397 MET A N 1
ATOM 3193 C CA . MET A 1 397 ? 7.240 -9.742 -3.526 1.00 94.31 397 MET A CA 1
ATOM 3194 C C . MET A 1 397 ? 8.437 -10.690 -3.565 1.00 94.31 397 MET A C 1
ATOM 3196 O O . MET A 1 397 ? 9.560 -10.246 -3.353 1.00 94.31 397 MET A O 1
ATOM 3200 N N . GLY A 1 398 ? 8.219 -11.970 -3.885 1.00 93.88 398 GLY A N 1
ATOM 3201 C CA . GLY A 1 398 ? 9.305 -12.930 -4.096 1.00 93.88 398 GLY A CA 1
ATOM 3202 C C . GLY A 1 398 ? 10.272 -12.468 -5.189 1.00 93.88 398 GLY A C 1
ATOM 3203 O O . GLY A 1 398 ? 11.481 -12.446 -4.972 1.00 93.88 398 GLY A O 1
ATOM 3204 N N . LEU A 1 399 ? 9.734 -11.998 -6.316 1.00 93.56 399 LEU A N 1
ATOM 3205 C CA . LEU A 1 399 ? 10.526 -11.413 -7.402 1.00 93.56 399 LEU A CA 1
ATOM 3206 C C . LEU A 1 399 ? 11.259 -10.142 -6.973 1.00 93.56 399 LEU A C 1
ATOM 3208 O O . LEU A 1 399 ? 12.438 -9.983 -7.276 1.00 93.56 399 LEU A O 1
ATOM 3212 N N . ARG A 1 400 ? 10.605 -9.253 -6.215 1.00 94.50 400 ARG A N 1
ATOM 3213 C CA . ARG A 1 400 ? 11.264 -8.062 -5.653 1.00 94.50 400 ARG A CA 1
ATOM 3214 C C . ARG A 1 400 ? 12.462 -8.433 -4.783 1.00 94.50 400 ARG A C 1
ATOM 3216 O O . ARG A 1 400 ? 13.511 -7.816 -4.928 1.00 94.50 400 ARG A O 1
ATOM 3223 N N . TYR A 1 401 ? 12.348 -9.461 -3.940 1.00 93.69 401 TYR A N 1
ATOM 3224 C CA . TYR A 1 401 ? 13.481 -9.952 -3.150 1.00 93.69 401 TYR A CA 1
ATOM 3225 C C . TYR A 1 401 ? 14.603 -10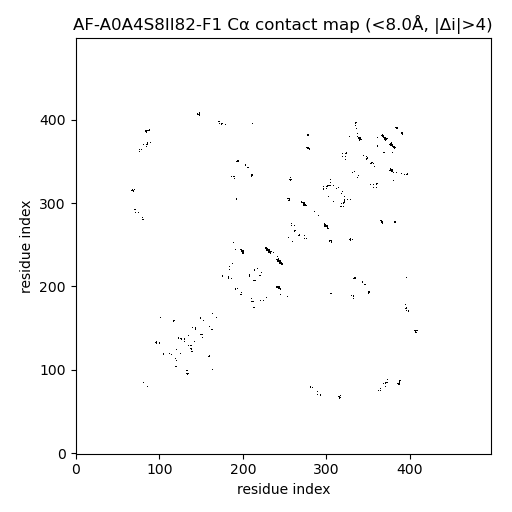.523 -4.026 1.00 93.69 401 TYR A C 1
ATOM 3227 O O . TYR A 1 401 ? 15.772 -10.271 -3.747 1.00 93.69 401 TYR A O 1
ATOM 3235 N N . GLN A 1 402 ? 14.277 -11.219 -5.118 1.00 92.75 402 GLN A N 1
ATOM 3236 C CA . GLN A 1 402 ? 15.277 -11.696 -6.080 1.00 92.75 402 GLN A CA 1
ATOM 3237 C C . GLN A 1 402 ? 15.991 -10.541 -6.801 1.00 92.75 402 GLN A C 1
ATOM 3239 O O . GLN A 1 402 ? 17.208 -10.592 -6.975 1.00 92.75 402 GLN A O 1
ATOM 3244 N N . TYR A 1 403 ? 15.272 -9.475 -7.167 1.00 92.69 403 TYR A N 1
ATOM 3245 C CA . TYR A 1 403 ? 15.877 -8.263 -7.727 1.00 92.69 403 TYR A CA 1
ATOM 3246 C C . TYR A 1 403 ? 16.772 -7.541 -6.717 1.00 92.69 403 TYR A C 1
ATOM 3248 O O . TYR A 1 403 ? 17.877 -7.141 -7.077 1.00 92.69 403 TYR A O 1
ATOM 3256 N N . ILE A 1 404 ? 16.350 -7.426 -5.454 1.00 92.50 404 ILE A N 1
ATOM 3257 C CA . ILE A 1 404 ? 17.197 -6.883 -4.381 1.00 92.50 404 ILE A CA 1
ATOM 3258 C C . ILE A 1 404 ? 18.469 -7.729 -4.246 1.00 92.50 404 ILE A C 1
ATOM 3260 O O . ILE A 1 404 ? 19.571 -7.189 -4.278 1.00 92.50 404 ILE A O 1
ATOM 3264 N N . HIS A 1 405 ? 18.355 -9.056 -4.194 1.00 91.19 405 HIS A N 1
ATOM 3265 C CA . HIS A 1 405 ? 19.528 -9.928 -4.146 1.00 91.19 405 HIS A CA 1
ATOM 3266 C C . HIS A 1 405 ? 20.460 -9.703 -5.351 1.00 91.19 405 HIS A C 1
ATOM 3268 O O . HIS A 1 405 ? 21.671 -9.543 -5.185 1.00 91.19 405 HIS A O 1
ATOM 3274 N N . LEU A 1 406 ? 19.906 -9.595 -6.565 1.00 89.56 406 LEU A N 1
ATOM 3275 C CA . LEU A 1 406 ? 20.676 -9.285 -7.770 1.00 89.56 406 LEU A CA 1
ATOM 3276 C C . LEU A 1 406 ? 21.419 -7.948 -7.651 1.00 89.56 406 LEU A C 1
ATOM 3278 O O . LEU A 1 406 ? 22.590 -7.882 -8.019 1.00 89.56 406 LEU A O 1
ATOM 3282 N N . MET A 1 407 ? 20.775 -6.903 -7.128 1.00 88.38 407 MET A N 1
ATOM 3283 C CA . MET A 1 407 ? 21.382 -5.582 -6.929 1.00 88.38 407 MET A CA 1
ATOM 3284 C C . MET A 1 407 ? 22.616 -5.644 -6.016 1.00 88.38 407 MET A C 1
ATOM 3286 O O . MET A 1 407 ? 23.589 -4.928 -6.253 1.00 88.38 407 MET A O 1
ATOM 3290 N N . HIS A 1 408 ? 22.616 -6.516 -5.007 1.00 85.31 408 HIS A N 1
ATOM 3291 C CA . HIS A 1 408 ? 23.695 -6.596 -4.017 1.00 85.31 408 HIS A CA 1
ATOM 3292 C C . HIS A 1 408 ? 24.782 -7.638 -4.342 1.00 85.31 408 HIS A C 1
ATOM 3294 O O . HIS A 1 408 ? 25.932 -7.445 -3.946 1.00 85.31 408 HIS A O 1
ATOM 3300 N N . LYS A 1 409 ? 24.489 -8.652 -5.170 1.00 81.44 409 LYS A N 1
ATOM 3301 C CA . LYS A 1 409 ? 25.422 -9.736 -5.550 1.00 81.44 409 LYS A CA 1
ATOM 3302 C C . LYS A 1 409 ? 26.790 -9.263 -6.076 1.00 81.44 409 LYS A C 1
ATOM 3304 O O . LYS A 1 409 ? 27.799 -9.928 -5.866 1.00 81.44 409 LYS A O 1
ATOM 3309 N N . GLY A 1 410 ? 26.850 -8.120 -6.766 1.00 63.88 410 GLY A N 1
ATOM 3310 C CA . GLY A 1 410 ? 28.112 -7.570 -7.284 1.00 63.88 410 GLY A CA 1
ATOM 3311 C C . GLY A 1 410 ? 29.058 -7.062 -6.189 1.00 63.88 410 GLY A C 1
ATOM 3312 O O . GLY A 1 410 ? 30.271 -7.244 -6.293 1.00 63.88 410 GLY A O 1
ATOM 3313 N N . LYS A 1 411 ? 28.508 -6.493 -5.108 1.00 63.56 411 LYS A N 1
ATOM 3314 C CA . LYS A 1 411 ? 29.283 -5.878 -4.018 1.00 63.56 411 LYS A CA 1
ATOM 3315 C C . LYS A 1 411 ? 30.056 -6.917 -3.203 1.00 63.56 411 LYS A C 1
ATOM 3317 O O . LYS A 1 411 ? 31.218 -6.696 -2.879 1.00 63.56 411 LYS A O 1
ATOM 3322 N N . GLU A 1 412 ? 29.451 -8.077 -2.958 1.00 57.03 412 GLU A N 1
ATOM 3323 C CA . GLU A 1 412 ? 30.065 -9.178 -2.201 1.00 57.03 412 GLU A CA 1
ATOM 3324 C C . GLU A 1 412 ? 31.301 -9.757 -2.903 1.00 57.03 412 GLU A C 1
ATOM 3326 O O . GLU A 1 412 ? 32.297 -10.093 -2.262 1.00 57.03 412 GLU A O 1
ATOM 3331 N N . THR A 1 413 ? 31.275 -9.856 -4.237 1.00 56.06 413 THR A N 1
ATOM 3332 C CA . THR A 1 413 ? 32.418 -10.383 -5.001 1.00 56.06 413 THR A CA 1
ATOM 3333 C C . THR A 1 413 ? 33.605 -9.423 -5.018 1.00 56.06 413 THR A C 1
ATOM 3335 O O . THR A 1 413 ? 34.755 -9.867 -5.023 1.00 56.06 413 THR A O 1
ATOM 3338 N N . ASP A 1 414 ? 33.342 -8.116 -4.976 1.00 54.03 414 ASP A N 1
ATOM 3339 C CA . ASP A 1 414 ? 34.377 -7.086 -4.905 1.00 54.03 414 ASP A CA 1
ATOM 3340 C C . ASP A 1 414 ? 34.934 -6.937 -3.481 1.00 54.03 414 ASP A C 1
ATOM 3342 O O . ASP A 1 414 ? 36.144 -6.762 -3.324 1.00 54.03 414 ASP A O 1
ATOM 3346 N N . ALA A 1 415 ? 34.102 -7.096 -2.445 1.00 56.84 415 ALA A N 1
ATOM 3347 C CA . ALA A 1 415 ? 34.540 -7.172 -1.049 1.00 56.84 415 ALA A CA 1
ATOM 3348 C C . ALA A 1 415 ? 35.438 -8.399 -0.801 1.00 56.84 415 ALA A C 1
ATOM 3350 O O . ALA A 1 415 ? 36.548 -8.264 -0.283 1.00 56.84 415 ALA A O 1
ATOM 3351 N N . LYS A 1 416 ? 35.043 -9.583 -1.297 1.00 54.88 416 LYS A N 1
ATOM 3352 C CA . LYS A 1 416 ? 35.870 -10.805 -1.237 1.00 54.88 416 LYS A CA 1
ATOM 3353 C C . LYS A 1 416 ? 37.197 -10.658 -1.994 1.00 54.88 416 LYS A C 1
ATOM 3355 O O . LYS A 1 416 ? 38.227 -11.110 -1.501 1.00 54.88 416 LYS A O 1
ATOM 3360 N N . LYS A 1 417 ? 37.216 -9.970 -3.145 1.00 53.62 417 LYS A N 1
ATOM 3361 C CA . LYS A 1 417 ? 38.456 -9.655 -3.890 1.00 53.62 417 LYS A CA 1
ATOM 3362 C C . LYS A 1 417 ? 39.352 -8.629 -3.188 1.00 53.62 417 LYS A C 1
ATOM 3364 O O . LYS A 1 417 ? 40.569 -8.660 -3.377 1.00 53.62 417 LYS A O 1
ATOM 3369 N N . LYS A 1 418 ? 38.784 -7.701 -2.411 1.00 53.19 418 LYS A N 1
ATOM 3370 C CA . LYS A 1 418 ? 39.554 -6.767 -1.571 1.00 53.19 418 LYS A CA 1
ATOM 3371 C C . LYS A 1 418 ? 40.182 -7.492 -0.376 1.00 53.19 418 LYS A C 1
ATOM 3373 O O . LYS A 1 418 ? 41.380 -7.328 -0.160 1.00 53.19 418 LYS A O 1
ATOM 3378 N N . HIS A 1 419 ? 39.440 -8.371 0.300 1.00 51.81 419 HIS A N 1
ATOM 3379 C CA . HIS A 1 419 ? 39.978 -9.219 1.375 1.00 51.81 419 HIS A CA 1
ATOM 3380 C C . HIS A 1 419 ? 41.015 -10.242 0.887 1.00 51.81 419 HIS A C 1
ATOM 3382 O O . HIS A 1 419 ? 41.999 -10.501 1.577 1.00 51.81 419 HIS A O 1
ATOM 3388 N N . SER A 1 420 ? 40.873 -10.796 -0.322 1.00 51.62 420 SER A N 1
ATOM 3389 C CA . SER A 1 420 ? 41.894 -11.695 -0.878 1.00 51.62 420 SER A CA 1
ATOM 3390 C C . SER A 1 420 ? 43.179 -10.958 -1.278 1.00 51.62 420 SER A C 1
ATOM 3392 O O . SER A 1 420 ? 44.254 -11.542 -1.227 1.00 51.62 420 SER A O 1
ATOM 3394 N N . LYS A 1 421 ? 43.101 -9.673 -1.656 1.00 49.88 421 LYS A N 1
ATOM 3395 C CA . LYS A 1 421 ? 44.282 -8.843 -1.954 1.00 49.88 421 LYS A CA 1
ATOM 3396 C C . LYS A 1 421 ? 45.012 -8.358 -0.701 1.00 49.88 421 LYS A C 1
ATOM 3398 O O . LYS A 1 421 ? 46.226 -8.201 -0.775 1.00 49.88 421 LYS A O 1
ATOM 3403 N N . SER A 1 422 ? 44.326 -8.165 0.431 1.00 51.16 422 SER A N 1
ATOM 3404 C CA . SER A 1 422 ? 45.005 -7.843 1.697 1.00 51.16 422 SER A CA 1
ATOM 3405 C C . SER A 1 422 ? 45.749 -9.051 2.284 1.00 51.16 422 SER A C 1
ATOM 3407 O O . SER A 1 422 ? 46.808 -8.874 2.876 1.00 51.16 422 SER A O 1
ATOM 3409 N N . ARG A 1 423 ? 45.277 -10.283 2.034 1.00 51.88 423 ARG A N 1
ATOM 3410 C CA . ARG A 1 423 ? 45.960 -11.523 2.457 1.00 51.88 423 ARG A CA 1
ATOM 3411 C C . ARG A 1 423 ? 47.219 -11.878 1.651 1.00 51.88 423 ARG A C 1
ATOM 3413 O O . ARG A 1 423 ? 48.102 -12.533 2.184 1.00 51.88 423 ARG A O 1
ATOM 3420 N N . ILE A 1 424 ? 47.352 -11.422 0.401 1.00 49.00 424 ILE A N 1
ATOM 3421 C CA . ILE A 1 424 ? 48.539 -11.711 -0.439 1.00 49.00 424 ILE A CA 1
ATOM 3422 C C . ILE A 1 424 ? 49.755 -10.838 -0.049 1.00 49.00 424 ILE A C 1
ATOM 3424 O O . ILE A 1 424 ? 50.883 -11.150 -0.417 1.00 49.00 424 ILE A O 1
ATOM 3428 N N . GLY A 1 425 ? 49.560 -9.779 0.748 1.00 41.69 425 GLY A N 1
ATOM 3429 C CA . GLY A 1 425 ? 50.647 -8.937 1.270 1.00 41.69 425 GLY A CA 1
ATOM 3430 C C . GLY A 1 425 ? 51.304 -9.434 2.565 1.00 41.69 425 GLY A C 1
ATOM 3431 O O . GLY A 1 425 ? 52.266 -8.819 3.014 1.00 41.69 425 GLY A O 1
ATOM 3432 N N . ALA A 1 426 ? 50.805 -10.515 3.174 1.00 41.59 426 ALA A N 1
ATOM 3433 C CA . ALA A 1 426 ? 51.238 -10.969 4.496 1.00 41.59 426 ALA A CA 1
ATOM 3434 C C . ALA A 1 426 ? 51.304 -12.504 4.582 1.00 41.59 426 ALA A C 1
ATOM 3436 O O . ALA A 1 426 ? 50.518 -13.124 5.287 1.00 41.59 426 ALA A O 1
ATOM 3437 N N . ALA A 1 427 ? 52.229 -13.132 3.851 1.00 36.66 427 ALA A N 1
ATOM 3438 C CA . ALA A 1 427 ? 52.604 -14.529 4.091 1.00 36.66 427 ALA A CA 1
ATOM 3439 C C . ALA A 1 427 ? 53.995 -14.844 3.513 1.00 36.66 427 ALA A C 1
ATOM 3441 O O . ALA A 1 427 ? 54.131 -15.441 2.448 1.00 36.66 427 ALA A O 1
ATOM 3442 N N . HIS A 1 428 ? 55.040 -14.457 4.243 1.00 33.44 428 HIS A N 1
ATOM 3443 C CA . HIS A 1 428 ? 56.319 -15.164 4.233 1.00 33.44 428 HIS A CA 1
ATOM 3444 C C . HIS A 1 428 ? 56.537 -15.642 5.675 1.00 33.44 428 HIS A C 1
ATOM 3446 O O . HIS A 1 428 ? 56.809 -14.818 6.544 1.00 33.44 428 HIS A O 1
ATOM 3452 N N . GLY A 1 429 ? 56.360 -16.942 5.947 1.00 31.55 429 GLY A N 1
ATOM 3453 C CA . GLY A 1 429 ? 56.660 -17.514 7.268 1.00 31.55 429 GLY A CA 1
ATOM 3454 C C . GLY A 1 429 ? 55.802 -18.701 7.721 1.00 31.55 429 GLY A C 1
ATOM 3455 O O . GLY A 1 429 ? 54.905 -18.505 8.521 1.00 31.55 429 GLY A O 1
ATOM 3456 N N . SER A 1 430 ? 56.190 -19.899 7.264 1.00 30.58 430 SER A N 1
ATOM 3457 C CA . SER A 1 430 ? 56.121 -21.226 7.919 1.00 30.58 430 SER A CA 1
ATOM 3458 C C . SER A 1 430 ? 54.785 -21.870 8.349 1.00 30.58 430 SER A C 1
ATOM 3460 O O . SER A 1 430 ? 53.792 -21.226 8.648 1.00 30.58 430 SER A O 1
ATOM 3462 N N . ILE A 1 431 ? 54.845 -23.203 8.338 1.00 34.53 431 ILE A N 1
ATOM 3463 C CA . ILE A 1 431 ? 53.825 -24.264 8.315 1.00 34.53 431 ILE A CA 1
ATOM 3464 C C . ILE A 1 431 ? 53.735 -25.001 9.685 1.00 34.53 431 ILE A C 1
ATOM 3466 O O . ILE A 1 431 ? 54.608 -24.799 10.530 1.00 34.53 431 ILE A O 1
ATOM 3470 N N . ASP A 1 432 ? 52.719 -25.880 9.803 1.00 30.17 432 ASP A N 1
ATOM 3471 C CA . ASP A 1 432 ? 52.306 -26.857 10.849 1.00 30.17 432 ASP A CA 1
ATOM 3472 C C . ASP A 1 432 ? 51.445 -26.299 12.012 1.00 30.17 432 ASP A C 1
ATOM 3474 O O . ASP A 1 432 ? 51.788 -25.281 12.597 1.00 30.17 432 ASP A O 1
ATOM 3478 N N . ASN A 1 433 ? 50.305 -26.876 12.442 1.00 31.19 433 ASN A N 1
ATOM 3479 C CA . ASN A 1 433 ? 49.746 -28.229 12.289 1.00 31.19 433 ASN A CA 1
ATOM 3480 C C . ASN A 1 433 ? 48.225 -28.271 12.657 1.00 31.19 433 ASN A C 1
ATOM 3482 O O . ASN A 1 433 ? 47.812 -27.591 13.588 1.00 31.19 433 ASN A O 1
ATOM 3486 N N . ASP A 1 434 ? 47.465 -29.107 11.936 1.00 27.55 434 ASP A N 1
ATOM 3487 C CA . ASP A 1 434 ? 46.439 -30.107 12.341 1.00 27.55 434 ASP A CA 1
ATOM 3488 C C . ASP A 1 434 ? 45.147 -29.835 13.202 1.00 27.55 434 ASP A C 1
ATOM 3490 O O . ASP A 1 434 ? 45.174 -29.221 14.262 1.00 27.55 434 ASP A O 1
ATOM 3494 N N . ILE A 1 435 ? 44.057 -30.504 12.754 1.00 31.53 435 ILE A N 1
ATOM 3495 C CA . ILE A 1 435 ? 42.815 -31.043 13.405 1.00 31.53 435 ILE A CA 1
ATOM 3496 C C . ILE A 1 435 ? 41.545 -30.188 13.743 1.00 31.53 435 ILE A C 1
ATOM 3498 O O . ILE A 1 435 ? 41.529 -29.315 14.601 1.00 31.53 435 ILE A O 1
ATOM 3502 N N . THR A 1 436 ? 40.426 -30.695 13.173 1.00 29.72 436 THR A N 1
ATOM 3503 C CA . THR A 1 436 ? 38.967 -30.716 13.527 1.00 29.72 436 THR A CA 1
ATOM 3504 C C . THR A 1 436 ? 38.005 -29.543 13.257 1.00 29.72 436 THR A C 1
ATOM 3506 O O . THR A 1 436 ? 38.335 -28.402 13.553 1.00 29.72 436 THR A O 1
ATOM 3509 N N . PRO A 1 437 ? 36.772 -29.834 12.755 1.00 37.84 437 PRO A N 1
ATOM 3510 C CA . PRO A 1 437 ? 35.714 -28.850 12.541 1.00 37.84 437 PRO A CA 1
ATOM 3511 C C . PRO A 1 437 ? 34.632 -28.916 13.636 1.00 37.84 437 PRO A C 1
ATOM 3513 O O . PRO A 1 437 ? 33.967 -29.941 13.774 1.00 37.84 437 PRO A O 1
ATOM 3516 N N . GLU A 1 438 ? 34.394 -27.814 14.341 1.00 29.31 438 GLU A N 1
ATOM 3517 C CA . GLU A 1 438 ? 33.165 -27.602 15.113 1.00 29.31 438 GLU A CA 1
ATOM 3518 C C . GLU A 1 438 ? 32.656 -26.171 14.884 1.00 29.31 438 GLU A C 1
ATOM 3520 O O . GLU A 1 438 ? 33.402 -25.206 15.016 1.00 29.31 438 GLU A O 1
ATOM 3525 N N . ASP A 1 439 ? 31.400 -26.106 14.437 1.00 33.88 439 ASP A N 1
ATOM 3526 C CA . ASP A 1 439 ? 30.383 -25.068 14.622 1.00 33.88 439 ASP A CA 1
ATOM 3527 C C . ASP A 1 439 ? 30.831 -23.608 14.826 1.00 33.88 439 ASP A C 1
ATOM 3529 O O . ASP A 1 439 ? 31.155 -23.184 15.931 1.00 33.88 439 ASP A O 1
ATOM 3533 N N . GLU A 1 440 ? 30.675 -22.790 13.777 1.00 34.62 440 GLU A N 1
ATOM 3534 C CA . GLU A 1 440 ? 30.603 -21.332 13.916 1.00 34.62 440 GLU A CA 1
ATOM 3535 C C . GLU A 1 440 ? 29.219 -20.825 13.495 1.00 34.62 440 GLU A C 1
ATOM 3537 O O . GLU A 1 440 ? 28.836 -20.825 12.319 1.00 34.62 440 GLU A O 1
ATOM 3542 N N . GLU A 1 441 ? 28.457 -20.404 14.507 1.00 31.47 441 GLU A N 1
ATOM 3543 C CA . GLU A 1 441 ? 27.342 -19.480 14.368 1.00 31.47 441 GLU A CA 1
ATOM 3544 C C . GLU A 1 441 ? 27.851 -18.200 13.694 1.00 31.47 441 GLU A C 1
ATOM 3546 O O . GLU A 1 441 ? 28.801 -17.566 14.142 1.00 31.47 441 GLU A O 1
ATOM 3551 N N . SER A 1 442 ? 27.222 -17.826 12.583 1.00 30.20 442 SER A N 1
ATOM 3552 C CA . SER A 1 442 ? 27.536 -16.601 11.860 1.00 30.20 442 SER A CA 1
ATOM 3553 C C . SER A 1 442 ? 27.092 -15.381 12.671 1.00 30.20 442 SER A C 1
ATOM 3555 O O . SER A 1 442 ? 25.900 -15.058 12.693 1.00 30.20 442 SER A O 1
ATOM 3557 N N . GLU A 1 443 ? 28.041 -14.702 13.310 1.00 34.28 443 GLU A N 1
ATOM 3558 C CA . GLU A 1 443 ? 27.877 -13.322 13.760 1.00 34.28 443 GLU A CA 1
ATOM 3559 C C . GLU A 1 443 ? 27.873 -12.405 12.524 1.00 34.28 443 GLU A C 1
ATOM 3561 O O . GLU A 1 443 ? 28.820 -12.378 11.736 1.00 34.28 443 GLU A O 1
ATOM 3566 N N . GLU A 1 444 ? 26.761 -11.703 12.300 1.00 32.38 444 GLU A N 1
ATOM 3567 C CA . GLU A 1 444 ? 26.684 -10.638 11.301 1.00 32.38 444 GLU A CA 1
ATOM 3568 C C . GLU A 1 444 ? 27.376 -9.394 11.878 1.00 32.38 444 GLU A C 1
ATOM 3570 O O . GLU A 1 444 ? 26.853 -8.753 12.789 1.00 32.38 444 GLU A O 1
ATOM 3575 N N . GLU A 1 445 ? 28.566 -9.073 11.368 1.00 31.38 445 GLU A N 1
ATOM 3576 C CA . GLU A 1 445 ? 29.208 -7.776 11.586 1.00 31.38 445 GLU A CA 1
ATOM 3577 C C . GLU A 1 445 ? 28.397 -6.697 10.843 1.00 31.38 445 GLU A C 1
ATOM 3579 O O . GLU A 1 445 ? 28.355 -6.652 9.611 1.00 31.38 445 GLU A O 1
ATOM 3584 N N . ASP A 1 446 ? 27.700 -5.859 11.614 1.00 31.05 446 ASP A N 1
ATOM 3585 C CA . ASP A 1 446 ? 27.054 -4.631 11.153 1.00 31.05 446 ASP A CA 1
ATOM 3586 C C . ASP A 1 446 ? 28.146 -3.636 10.701 1.00 31.05 446 ASP A C 1
ATOM 3588 O O . ASP A 1 446 ? 28.834 -3.035 11.525 1.00 31.05 446 ASP A O 1
ATOM 3592 N N . ASP A 1 447 ? 28.297 -3.435 9.388 1.00 31.08 447 ASP A N 1
ATOM 3593 C CA . ASP A 1 447 ? 29.006 -2.273 8.839 1.00 31.08 447 ASP A CA 1
ATOM 3594 C C . ASP A 1 447 ? 28.166 -1.011 9.129 1.00 31.08 447 ASP A C 1
ATOM 3596 O O . ASP A 1 447 ? 27.200 -0.688 8.426 1.00 31.08 447 ASP A O 1
ATOM 3600 N N . GLU A 1 448 ? 28.520 -0.305 10.203 1.00 34.41 448 GLU A N 1
ATOM 3601 C CA . GLU A 1 448 ? 28.034 1.037 10.517 1.00 34.41 448 GLU A CA 1
ATOM 3602 C C . GLU A 1 448 ? 28.597 2.043 9.495 1.00 34.41 448 GLU A C 1
ATOM 3604 O O . GLU A 1 448 ? 29.686 2.590 9.651 1.00 34.41 448 GLU A O 1
ATOM 3609 N N . ASP A 1 449 ? 27.840 2.320 8.430 1.00 33.72 449 ASP A N 1
ATOM 3610 C CA . ASP A 1 449 ? 28.012 3.561 7.672 1.00 33.72 449 ASP A CA 1
ATOM 3611 C C . ASP A 1 449 ? 27.531 4.728 8.564 1.00 33.72 449 ASP A C 1
ATOM 3613 O O . ASP A 1 449 ? 26.339 5.058 8.608 1.00 33.72 449 ASP A O 1
ATOM 3617 N N . GLU A 1 450 ? 28.461 5.341 9.301 1.00 33.91 450 GLU A N 1
ATOM 3618 C CA . GLU A 1 450 ? 28.285 6.636 9.964 1.00 33.91 450 GLU A CA 1
ATOM 3619 C C . GLU A 1 450 ? 28.035 7.731 8.904 1.00 33.91 450 GLU A C 1
ATOM 3621 O O . GLU A 1 450 ? 28.958 8.333 8.355 1.00 33.91 450 GLU A O 1
ATOM 3626 N N . GLU A 1 451 ? 26.769 8.011 8.585 1.00 40.31 451 GLU A N 1
ATOM 3627 C CA . GLU A 1 451 ? 26.386 9.336 8.088 1.00 40.31 451 GLU A CA 1
ATOM 3628 C C . GLU A 1 451 ? 26.070 10.203 9.317 1.00 40.31 451 GLU A C 1
ATOM 3630 O O . GLU A 1 451 ? 25.072 9.975 9.999 1.00 40.31 451 GLU A O 1
ATOM 3635 N N . GLU A 1 452 ? 26.946 11.169 9.613 1.00 32.06 452 GLU A N 1
ATOM 3636 C CA . GLU A 1 452 ? 26.768 12.191 10.651 1.00 32.06 452 GLU A CA 1
ATOM 3637 C C . GLU A 1 452 ? 25.383 12.858 10.517 1.00 32.06 452 GLU A C 1
ATOM 3639 O O . GLU A 1 452 ? 25.137 13.674 9.623 1.00 32.06 452 GLU A O 1
ATOM 3644 N N . GLU A 1 453 ? 24.448 12.505 11.404 1.00 37.03 453 GLU A N 1
ATOM 3645 C CA . GLU A 1 453 ? 23.229 13.280 11.615 1.00 37.03 453 GLU A CA 1
ATOM 3646 C C . GLU A 1 453 ? 23.579 14.466 12.518 1.00 37.03 453 GLU A C 1
ATOM 3648 O O . GLU A 1 453 ? 23.695 14.321 13.734 1.00 37.03 453 GLU A O 1
ATOM 3653 N N . GLU A 1 454 ? 23.754 15.657 11.936 1.00 35.19 454 GLU A N 1
ATOM 3654 C CA . GLU A 1 454 ? 23.752 16.876 12.742 1.00 35.19 454 GLU A CA 1
ATOM 3655 C C . GLU A 1 454 ? 22.363 17.075 13.368 1.00 35.19 454 GLU A C 1
ATOM 3657 O O . GLU A 1 454 ? 21.370 17.379 12.696 1.00 35.19 454 GLU A O 1
ATOM 3662 N N . GLU A 1 455 ? 22.313 16.913 14.691 1.00 35.22 455 GLU A N 1
ATOM 3663 C CA . GLU A 1 455 ? 21.247 17.406 15.550 1.00 35.22 455 GLU A CA 1
ATOM 3664 C C . GLU A 1 455 ? 21.083 18.920 15.365 1.00 35.22 455 GLU A C 1
ATOM 3666 O O . GLU A 1 455 ? 21.881 19.721 15.848 1.00 35.22 455 GLU A O 1
ATOM 3671 N N . LEU A 1 456 ? 19.978 19.337 14.751 1.00 29.44 456 LEU A N 1
ATOM 3672 C CA . LEU A 1 456 ? 19.440 20.681 14.946 1.00 29.44 456 LEU A CA 1
ATOM 3673 C C . LEU A 1 456 ? 18.090 20.581 15.647 1.00 29.44 456 LEU A C 1
ATOM 3675 O O . LEU A 1 456 ? 17.019 20.681 15.049 1.00 29.44 456 LEU A O 1
ATOM 3679 N N . SER A 1 457 ? 18.151 20.410 16.966 1.00 35.34 457 SER A N 1
ATOM 3680 C CA . SER A 1 457 ? 17.065 20.811 17.849 1.00 35.34 457 SER A CA 1
ATOM 3681 C C . SER A 1 457 ? 17.110 22.330 18.036 1.00 35.34 457 SER A C 1
ATOM 3683 O O . SER A 1 457 ? 17.924 22.841 18.803 1.00 35.34 457 SER A O 1
ATOM 3685 N N . ALA A 1 458 ? 16.208 23.060 17.380 1.00 32.16 458 ALA A N 1
ATOM 3686 C CA . ALA A 1 458 ? 15.891 24.428 17.774 1.00 32.16 458 ALA A CA 1
ATOM 3687 C C . ALA A 1 458 ? 14.412 24.760 17.523 1.00 32.16 458 ALA A C 1
ATOM 3689 O O . ALA A 1 458 ? 13.947 24.834 16.392 1.00 32.16 458 ALA A O 1
ATOM 3690 N N . ALA A 1 459 ? 13.734 25.006 18.644 1.00 32.03 459 ALA A N 1
ATOM 3691 C CA . ALA A 1 459 ? 12.580 25.879 18.831 1.00 32.03 459 ALA A CA 1
ATOM 3692 C C . ALA A 1 459 ? 11.239 25.515 18.163 1.00 32.03 459 ALA A C 1
ATOM 3694 O O . ALA A 1 459 ? 10.942 25.808 17.010 1.00 32.03 459 ALA A O 1
ATOM 3695 N N . SER A 1 460 ? 10.352 25.023 19.027 1.00 41.56 460 SER A N 1
ATOM 3696 C CA . SER A 1 460 ? 8.919 25.297 19.003 1.00 41.56 460 SER A CA 1
ATOM 3697 C C . SER A 1 460 ? 8.592 26.784 18.774 1.00 41.56 460 SER A C 1
ATOM 3699 O O . SER A 1 460 ? 9.013 27.633 19.559 1.00 41.56 460 SER A O 1
ATOM 3701 N N . GLY A 1 461 ? 7.737 27.063 17.793 1.00 30.95 461 GLY A N 1
ATOM 3702 C CA . GLY A 1 461 ? 6.914 28.273 17.682 1.00 30.95 461 GLY A CA 1
ATOM 3703 C C . GLY A 1 461 ? 5.668 27.896 16.881 1.00 30.95 461 GLY A C 1
ATOM 3704 O O . GLY A 1 461 ? 5.798 27.482 15.740 1.00 30.95 461 GLY A O 1
ATOM 3705 N N . VAL A 1 462 ? 4.549 27.647 17.568 1.00 42.38 462 VAL A N 1
ATOM 3706 C CA . VAL A 1 462 ? 3.331 28.478 17.504 1.00 42.38 462 VAL A CA 1
ATOM 3707 C C . VAL A 1 462 ? 2.719 28.505 16.103 1.00 42.38 462 VAL A C 1
ATOM 3709 O O . VAL A 1 462 ? 3.140 29.284 15.267 1.00 42.38 462 VAL A O 1
ATOM 3712 N N . ASP A 1 463 ? 1.666 27.706 15.925 1.00 35.38 463 ASP A N 1
ATOM 3713 C CA . ASP A 1 463 ? 0.520 28.084 15.100 1.00 35.38 463 ASP A CA 1
ATOM 3714 C C . ASP A 1 463 ? -0.726 27.906 15.974 1.00 35.38 463 ASP A C 1
ATOM 3716 O O . ASP A 1 463 ? -1.207 26.800 16.236 1.00 35.38 463 ASP A O 1
ATOM 3720 N N . THR A 1 464 ? -1.168 29.025 16.540 1.00 38.00 464 THR A N 1
ATOM 3721 C CA . THR A 1 464 ? -2.518 29.221 17.061 1.00 38.00 464 THR A CA 1
ATOM 3722 C C . THR A 1 464 ? -3.441 29.412 15.864 1.00 38.00 464 THR A C 1
ATOM 3724 O O . THR A 1 464 ? -3.381 30.451 15.213 1.00 38.00 464 THR A O 1
ATOM 3727 N N . GLU A 1 465 ? -4.284 28.425 15.568 1.00 45.03 465 GLU A N 1
ATOM 3728 C CA . GLU A 1 465 ? -5.456 28.646 14.722 1.00 45.03 465 GLU A CA 1
ATOM 3729 C C . GLU A 1 465 ? -6.583 29.156 15.626 1.00 45.03 465 GLU A C 1
ATOM 3731 O O . GLU A 1 4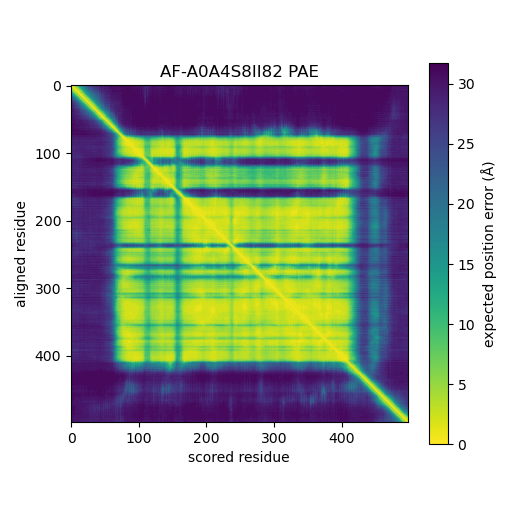65 ? -7.106 28.432 16.475 1.00 45.03 465 GLU A O 1
ATOM 3736 N N . ASP A 1 466 ? -6.844 30.454 15.490 1.00 35.81 466 ASP A N 1
ATOM 3737 C CA . ASP A 1 466 ? -7.921 31.212 16.117 1.00 35.81 466 ASP A CA 1
ATOM 3738 C C . ASP A 1 466 ? -9.247 30.807 15.447 1.00 35.81 466 ASP A C 1
ATOM 3740 O O . ASP A 1 466 ? -9.415 30.977 14.236 1.00 35.81 466 ASP A O 1
ATOM 3744 N N . GLU A 1 467 ? -10.179 30.235 16.212 1.00 40.56 467 GLU A N 1
ATOM 3745 C CA . GLU A 1 467 ? -11.566 30.064 15.773 1.00 40.56 467 GLU A CA 1
ATOM 3746 C C . GLU A 1 467 ? -12.344 31.332 16.139 1.00 40.56 467 GLU A C 1
ATOM 3748 O O . GLU A 1 467 ? -12.690 31.550 17.300 1.00 40.56 467 GLU A O 1
ATOM 3753 N N . SER A 1 468 ? -12.612 32.182 15.145 1.00 41.03 468 SER A N 1
ATOM 3754 C CA . SER A 1 468 ? -13.535 33.309 15.284 1.00 41.03 468 SER A CA 1
ATOM 3755 C C . SER A 1 468 ? -14.948 32.884 14.873 1.00 41.03 468 SER A C 1
ATOM 3757 O O . SER A 1 468 ? -15.274 32.838 13.683 1.00 41.03 468 SER A O 1
ATOM 3759 N N . ASP A 1 469 ? -15.781 32.593 15.870 1.00 38.88 469 ASP A N 1
ATOM 3760 C CA . ASP A 1 469 ? -17.240 32.636 15.762 1.00 38.88 469 ASP A CA 1
ATOM 3761 C C . ASP A 1 469 ? -17.693 34.102 15.876 1.00 38.88 469 ASP A C 1
ATOM 3763 O O . ASP A 1 469 ? -17.570 34.703 16.942 1.00 38.88 469 ASP A O 1
ATOM 3767 N N . ASP A 1 470 ? -18.248 34.671 14.803 1.00 40.44 470 ASP A N 1
ATOM 3768 C CA . ASP A 1 470 ? -18.975 35.946 14.850 1.00 40.44 470 ASP A CA 1
ATOM 3769 C C . ASP A 1 470 ? -20.467 35.710 14.565 1.00 40.44 470 ASP A C 1
ATOM 3771 O O . ASP A 1 470 ? -20.912 35.587 13.420 1.00 40.44 470 ASP A O 1
ATOM 3775 N N . GLU A 1 471 ? -21.248 35.671 15.647 1.00 38.22 471 GLU A N 1
ATOM 3776 C CA . GLU A 1 471 ? -22.694 35.900 15.657 1.00 38.22 471 GLU A CA 1
ATOM 3777 C C . GLU A 1 471 ? -22.965 37.392 15.923 1.00 38.22 471 GLU A C 1
ATOM 3779 O O . GLU A 1 471 ? -22.396 38.034 16.806 1.00 38.22 471 GLU A O 1
ATOM 3784 N N . CYS A 1 472 ? -23.858 37.943 15.111 1.00 35.56 472 CYS A N 1
ATOM 3785 C CA . CYS A 1 472 ? -24.223 39.348 14.999 1.00 35.56 472 CYS A CA 1
ATOM 3786 C C . CYS A 1 472 ? -25.075 39.848 16.177 1.00 35.56 472 CYS A C 1
ATOM 3788 O O . CYS A 1 472 ? -26.169 39.327 16.357 1.00 35.56 472 CYS A O 1
ATOM 3790 N N . VAL A 1 473 ? -24.698 40.955 16.844 1.00 34.44 473 VAL A N 1
ATOM 3791 C CA . VAL A 1 473 ? -25.671 41.954 17.350 1.00 34.44 473 VAL A CA 1
ATOM 3792 C C . VAL A 1 473 ? -25.095 43.382 17.320 1.00 34.44 473 VAL A C 1
ATOM 3794 O O . VAL A 1 473 ? -24.080 43.709 17.920 1.00 34.44 473 VAL A O 1
ATOM 3797 N N . SER A 1 474 ? -25.843 44.231 16.619 1.00 34.53 474 SER A N 1
ATOM 3798 C CA . SER A 1 474 ? -25.881 45.698 16.540 1.00 34.53 474 SER A CA 1
ATOM 3799 C C . SER A 1 474 ? -25.473 46.529 17.769 1.00 34.53 474 SER A C 1
ATOM 3801 O O . SER A 1 474 ? -26.007 46.297 18.850 1.00 34.53 474 SER A O 1
ATOM 3803 N N . GLN A 1 475 ? -24.758 47.645 17.543 1.00 33.16 475 GLN A N 1
ATOM 3804 C CA . GLN A 1 475 ? -25.276 49.016 17.745 1.00 33.16 475 GLN A CA 1
ATOM 3805 C C . GLN A 1 475 ? -24.302 50.114 17.260 1.00 33.16 475 GLN A C 1
ATOM 3807 O O . GLN A 1 475 ? -23.097 49.933 17.150 1.00 33.16 475 GLN A O 1
ATOM 3812 N N . SER A 1 476 ? -24.908 51.240 16.896 1.00 30.02 476 SER A N 1
ATOM 3813 C CA . SER A 1 476 ? -24.407 52.463 16.260 1.00 30.02 476 SER A CA 1
ATOM 3814 C C . SER A 1 476 ? -23.396 53.287 17.068 1.00 30.02 476 SER A C 1
ATOM 3816 O O . SER A 1 476 ? -23.626 53.462 18.257 1.00 30.02 476 SER A O 1
ATOM 3818 N N . SER A 1 477 ? -22.444 53.957 16.397 1.00 33.03 477 SER A N 1
ATOM 3819 C CA . SER A 1 477 ? -22.329 55.438 16.362 1.00 33.03 477 SER A CA 1
ATOM 3820 C C . SER A 1 477 ? -20.997 55.933 15.759 1.00 33.03 477 SER A C 1
ATOM 3822 O O . SER A 1 477 ? -19.916 55.555 16.189 1.00 33.03 477 SER A O 1
ATOM 3824 N N . THR A 1 478 ? -21.141 56.799 14.757 1.00 30.22 478 THR A N 1
ATOM 3825 C CA . THR A 1 478 ? -20.288 57.901 14.260 1.00 30.22 478 THR A CA 1
ATOM 3826 C C . THR A 1 478 ? -18.992 58.309 14.996 1.00 30.22 478 THR A C 1
ATOM 3828 O O . THR A 1 478 ? -19.044 58.730 16.141 1.00 30.22 478 THR A O 1
ATOM 3831 N N . MET A 1 479 ? -17.893 58.307 14.220 1.00 27.52 479 MET A N 1
ATOM 3832 C CA . MET A 1 479 ? -17.022 59.438 13.800 1.00 27.52 479 MET A CA 1
ATOM 3833 C C . MET A 1 479 ? -16.332 60.384 14.818 1.00 27.52 479 MET A C 1
ATOM 3835 O O . MET A 1 479 ? -16.953 60.857 15.754 1.00 27.52 479 MET A O 1
ATOM 3839 N N . GLU A 1 480 ? -15.094 60.767 14.437 1.00 30.28 480 GLU A N 1
ATOM 3840 C CA . GLU A 1 480 ? -14.202 61.877 14.883 1.00 30.28 480 GLU A CA 1
ATOM 3841 C C . GLU A 1 480 ? -13.039 61.479 15.814 1.00 30.28 480 GLU A C 1
ATOM 3843 O O . GLU A 1 480 ? -13.238 60.965 16.903 1.00 30.28 480 GLU A O 1
ATOM 3848 N N . GLN A 1 481 ? -11.792 61.438 15.319 1.00 28.28 481 GLN A N 1
ATOM 3849 C CA . GLN A 1 481 ? -10.820 62.512 14.998 1.00 28.28 481 GLN A CA 1
ATOM 3850 C C . GLN A 1 481 ? -10.005 63.014 16.204 1.00 28.28 481 GLN A C 1
ATOM 3852 O O . GLN A 1 481 ? -10.557 63.304 17.256 1.00 28.28 481 GLN A O 1
ATOM 3857 N N . ARG A 1 482 ? -8.704 63.235 15.918 1.00 29.77 482 ARG A N 1
ATOM 3858 C CA . ARG A 1 482 ? -7.656 63.928 16.704 1.00 29.77 482 ARG A CA 1
ATOM 3859 C C . ARG A 1 482 ? -7.064 63.150 17.880 1.00 29.77 482 ARG A C 1
ATOM 3861 O O . ARG A 1 482 ? -7.731 62.350 18.505 1.00 29.77 482 ARG A O 1
ATOM 3868 N N . GLU A 1 483 ? -5.832 63.371 18.322 1.00 28.44 483 GLU A N 1
ATOM 3869 C CA . GLU A 1 483 ? -4.545 63.870 17.799 1.00 28.44 483 GLU A CA 1
ATOM 3870 C C . GLU A 1 483 ? -3.654 63.915 19.058 1.00 28.44 483 GLU A C 1
ATOM 3872 O O . GLU A 1 483 ? -4.115 64.367 20.098 1.00 28.44 483 GLU A O 1
ATOM 3877 N N . THR A 1 484 ? -2.385 63.507 18.960 1.00 30.25 484 THR A N 1
ATOM 3878 C CA . THR A 1 484 ? -1.246 63.988 19.777 1.00 30.25 484 THR A CA 1
ATOM 3879 C C . THR A 1 484 ? -1.344 64.023 21.316 1.00 30.25 484 THR A C 1
ATOM 3881 O O . THR A 1 484 ? -2.075 64.807 21.904 1.00 30.25 484 THR A O 1
ATOM 3884 N N . THR A 1 485 ? -0.386 63.381 21.992 1.00 31.80 485 THR A N 1
ATOM 3885 C CA . THR A 1 485 ? 0.673 64.111 22.729 1.00 31.80 485 THR A CA 1
ATOM 3886 C C . THR A 1 485 ? 1.782 63.169 23.206 1.00 31.80 485 THR A C 1
ATOM 3888 O O . THR A 1 485 ? 1.551 62.064 23.684 1.00 31.80 485 THR A O 1
ATOM 3891 N N . ARG A 1 486 ? 3.022 63.633 23.025 1.00 30.77 486 ARG A N 1
ATOM 3892 C CA . ARG A 1 486 ? 4.278 63.072 23.542 1.00 30.77 486 ARG A CA 1
ATOM 3893 C C . ARG A 1 486 ? 4.607 63.711 24.895 1.00 30.77 486 ARG A C 1
ATOM 3895 O O . ARG A 1 486 ? 4.427 64.919 24.998 1.00 30.77 486 ARG A O 1
ATOM 3902 N N . HIS A 1 487 ? 5.207 62.948 25.813 1.00 29.67 487 HIS A N 1
ATOM 3903 C CA . HIS A 1 487 ? 6.373 63.248 26.691 1.00 29.67 487 HIS A CA 1
ATOM 3904 C C . HIS A 1 487 ? 6.382 62.178 27.807 1.00 29.67 487 HIS A C 1
ATOM 3906 O O . HIS A 1 487 ? 5.361 61.958 28.441 1.00 29.67 487 HIS A O 1
ATOM 3912 N N . GLY A 1 488 ? 7.411 61.336 27.972 1.00 27.41 488 GLY A N 1
ATOM 3913 C CA . GLY A 1 488 ? 8.717 61.673 28.562 1.00 27.41 488 GLY A CA 1
ATOM 3914 C C . GLY A 1 488 ? 8.542 61.862 30.079 1.00 27.41 488 GLY A C 1
ATOM 3915 O O . GLY A 1 488 ? 7.874 62.796 30.489 1.00 27.41 488 GLY A O 1
ATOM 3916 N N . THR A 1 489 ? 9.116 61.072 30.994 1.00 32.25 489 THR A N 1
ATOM 3917 C CA . THR A 1 489 ? 10.565 60.980 31.224 1.00 32.25 489 THR A CA 1
ATOM 3918 C C . THR A 1 489 ? 10.898 59.883 32.253 1.00 32.25 489 THR A C 1
ATOM 3920 O O . THR A 1 489 ? 10.183 59.682 33.229 1.00 32.25 489 THR A O 1
ATOM 3923 N N . ASN A 1 490 ? 12.044 59.240 32.030 1.00 29.70 490 ASN A N 1
ATOM 3924 C CA . ASN A 1 490 ? 12.846 58.393 32.920 1.00 29.70 490 ASN A CA 1
ATOM 3925 C C . ASN A 1 490 ? 12.976 58.868 34.382 1.00 29.70 490 ASN A C 1
ATOM 3927 O O . ASN A 1 490 ? 13.167 60.064 34.597 1.00 29.70 490 ASN A O 1
ATOM 3931 N N . ARG A 1 491 ? 13.179 57.924 35.326 1.00 33.62 491 ARG A N 1
ATOM 3932 C CA . ARG A 1 491 ? 14.443 57.835 36.102 1.00 33.62 491 ARG A CA 1
ATOM 3933 C C . ARG A 1 491 ? 14.565 56.625 37.057 1.00 33.62 491 ARG A C 1
ATOM 3935 O O . ARG A 1 491 ? 13.834 56.506 38.025 1.00 33.62 491 ARG A O 1
ATOM 3942 N N . ARG A 1 492 ? 15.677 55.909 36.835 1.00 33.91 492 ARG A N 1
ATOM 3943 C CA . ARG A 1 492 ? 16.773 55.588 37.779 1.00 33.91 492 ARG A CA 1
ATOM 3944 C C . ARG A 1 492 ? 16.724 54.306 38.631 1.00 33.91 492 ARG A C 1
ATOM 3946 O O . ARG A 1 492 ? 16.075 54.207 39.659 1.00 33.91 492 ARG A O 1
ATOM 3953 N N . VAL A 1 493 ? 17.611 53.413 38.199 1.00 36.72 493 VAL A N 1
ATOM 3954 C CA . VAL A 1 493 ? 18.336 52.349 38.903 1.00 36.72 493 VAL A CA 1
ATOM 3955 C C . VAL A 1 493 ? 19.157 52.896 40.082 1.00 36.72 493 VAL A C 1
ATOM 3957 O O . VAL A 1 493 ? 19.794 53.940 39.936 1.00 36.72 493 VAL A O 1
ATOM 3960 N N . MET A 1 494 ? 19.237 52.144 41.184 1.00 35.16 494 MET A N 1
ATOM 3961 C CA . MET A 1 494 ? 20.372 52.148 42.120 1.00 35.16 494 MET A CA 1
ATOM 3962 C C . MET A 1 494 ? 20.627 50.727 42.646 1.00 35.16 494 MET A C 1
ATOM 3964 O O . MET A 1 494 ? 19.708 49.931 42.824 1.00 35.16 494 MET A O 1
ATOM 3968 N N . LEU A 1 495 ? 21.915 50.434 42.796 1.00 34.94 495 LEU A N 1
ATOM 3969 C CA . LEU A 1 495 ? 22.556 49.142 43.000 1.00 34.94 495 LEU A CA 1
ATOM 3970 C C . LEU A 1 495 ? 22.628 48.689 44.470 1.00 34.94 495 LEU A C 1
ATOM 3972 O O . LEU A 1 495 ? 22.788 49.497 45.373 1.00 34.94 495 LEU A O 1
ATOM 3976 N N . LYS A 1 496 ? 22.573 47.359 44.614 1.00 39.59 496 LYS A N 1
ATOM 3977 C CA . LYS A 1 496 ? 23.363 46.417 45.435 1.00 39.59 496 LYS A CA 1
ATOM 3978 C C . LYS A 1 496 ? 24.234 46.879 46.629 1.00 39.59 496 LYS A C 1
ATOM 3980 O O . LYS A 1 496 ? 25.106 47.728 46.490 1.00 39.59 496 LYS A O 1
ATOM 3985 N N . ASN A 1 497 ? 24.140 46.000 47.639 1.00 35.22 497 ASN A N 1
ATOM 3986 C CA . ASN A 1 497 ? 25.125 45.519 48.624 1.00 35.22 497 ASN A CA 1
ATOM 3987 C C . ASN A 1 497 ? 25.283 46.319 49.924 1.00 35.22 497 ASN A C 1
ATOM 3989 O O . ASN A 1 497 ? 25.764 47.447 49.902 1.00 35.22 497 ASN A O 1
ATOM 3993 N N . ILE A 1 498 ? 24.962 45.670 51.051 1.00 44.59 498 ILE A N 1
ATOM 3994 C CA . ILE A 1 498 ? 25.912 44.920 51.903 1.00 44.59 498 ILE A CA 1
ATOM 3995 C C . ILE A 1 498 ? 25.254 43.590 52.279 1.00 44.59 498 ILE A C 1
ATOM 3997 O O . ILE A 1 498 ? 24.014 43.601 52.456 1.00 44.59 498 ILE A O 1
#

Secondary structure (DSSP, 8-state):
-----------------------------------------PPPP-PPPP----SS--S--PPP--PPS-SS----PPP---HHHHHHHHTTTTHHHHHHHHHHHHS--TTS---TT-----HHHHHHTTTTTT-SS-HHHHHHH-TTT-----S-SSPPPP-S-HHHHHHHHHHHHHHHHHHHHHHHHHHHHSTTSEEEHHHHHHHHHHHT--TTHHHHTGGG-TTTEEEEE-SS-SSS-EEEEE----TTT---HHHHHHHHHS---TTSB-PPP----TT----HHHHHHHHHHHTSBP--TTS--TTSPTT-HHHHHHHHHHHHHHHHHSTTSEEEHHHHHHHHHHHT--TTHHHHHHH-TTTEEEE-GGGS-EEEEGGGEETTEESS--HHHHHHHHHHHHHHHHHHHHHHHHHHHHHTTS--S---------------------------------------------------------------------